Protein AF-0000000087427598 (afdb_homodimer)

Structure (mmCIF, N/CA/C/O backbone):
data_AF-0000000087427598-model_v1
#
loop_
_entity.id
_entity.type
_entity.pdbx_description
1 polymer "tRNA (guanosine(18)-2'-O)-methyltransferase"
#
loop_
_atom_site.group_PDB
_atom_site.id
_atom_site.type_symbol
_atom_site.label_atom_id
_atom_site.label_alt_id
_atom_site.label_comp_id
_atom_site.label_asym_id
_atom_site.label_entity_id
_atom_site.label_seq_id
_atom_site.pdbx_PDB_ins_code
_atom_site.Cartn_x
_atom_site.Cartn_y
_atom_site.Cartn_z
_atom_site.occupancy
_atom_site.B_iso_or_equiv
_atom_site.auth_seq_id
_atom_site.auth_comp_id
_atom_site.auth_asym_id
_atom_site.auth_atom_id
_atom_site.pdbx_PDB_model_num
ATOM 1 N N . MET A 1 1 ? -2.266 -26.719 -33.906 1 42.72 1 MET A N 1
ATOM 2 C CA . MET A 1 1 ? -0.984 -26.469 -33.25 1 42.72 1 MET A CA 1
ATOM 3 C C . MET A 1 1 ? -1.167 -25.609 -32 1 42.72 1 MET A C 1
ATOM 5 O O . MET A 1 1 ? -1.686 -24.5 -32.062 1 42.72 1 MET A O 1
ATOM 9 N N . THR A 1 2 ? -1.247 -26.219 -30.812 1 60.09 2 THR A N 1
ATOM 10 C CA . THR A 1 2 ? -1.642 -25.547 -29.578 1 60.09 2 THR A CA 1
ATOM 11 C C . THR A 1 2 ? -0.666 -24.422 -29.234 1 60.09 2 THR A C 1
ATOM 13 O O . THR A 1 2 ? 0.55 -24.594 -29.359 1 60.09 2 THR A O 1
ATOM 16 N N . ASP A 1 3 ? -1.09 -23.203 -29.219 1 76.44 3 ASP A N 1
ATOM 17 C CA . ASP A 1 3 ? -0.251 -22.062 -28.906 1 76.44 3 ASP A CA 1
ATOM 18 C C . ASP A 1 3 ? 0.675 -22.344 -27.734 1 76.44 3 ASP A C 1
ATOM 20 O O . ASP A 1 3 ? 0.253 -22.938 -26.734 1 76.44 3 ASP A O 1
ATOM 24 N N . PRO A 1 4 ? 1.97 -22.25 -27.984 1 88.69 4 PRO A N 1
ATOM 25 C CA . PRO A 1 4 ? 2.918 -22.5 -26.891 1 88.69 4 PRO A CA 1
ATOM 26 C C . PRO A 1 4 ? 2.596 -21.688 -25.641 1 88.69 4 PRO A C 1
ATOM 28 O O . PRO A 1 4 ? 1.925 -20.656 -25.719 1 88.69 4 PRO A O 1
ATOM 31 N N . LEU A 1 5 ? 2.986 -22.297 -24.547 1 93.12 5 LEU A N 1
ATOM 32 C CA . LEU A 1 5 ? 2.814 -21.578 -23.281 1 93.12 5 LEU A CA 1
ATOM 33 C C . LEU A 1 5 ? 3.633 -20.281 -23.281 1 93.12 5 LEU A C 1
ATOM 35 O O . LEU A 1 5 ? 4.711 -20.234 -23.875 1 93.12 5 LEU A O 1
ATOM 39 N N . ASN A 1 6 ? 3.023 -19.297 -22.641 1 94.12 6 ASN A N 1
ATOM 40 C CA . ASN A 1 6 ? 3.783 -18.094 -22.328 1 94.12 6 ASN A CA 1
ATOM 41 C C . ASN A 1 6 ? 5.051 -18.422 -21.531 1 94.12 6 ASN A C 1
ATOM 43 O O . ASN A 1 6 ? 5 -19.141 -20.547 1 94.12 6 ASN A O 1
ATOM 47 N N . PRO A 1 7 ? 6.215 -18.078 -22.078 1 95.81 7 PRO A N 1
ATOM 48 C CA . PRO A 1 7 ? 7.449 -18.406 -21.375 1 95.81 7 PRO A CA 1
ATOM 49 C C . PRO A 1 7 ? 7.449 -17.891 -19.938 1 95.81 7 PRO A C 1
ATOM 51 O O . PRO A 1 7 ? 8.227 -18.359 -19.109 1 95.81 7 PRO A O 1
ATOM 54 N N . ARG A 1 8 ? 6.594 -16.984 -19.625 1 97.44 8 ARG A N 1
ATOM 55 C CA . ARG A 1 8 ? 6.52 -16.391 -18.297 1 97.44 8 ARG A CA 1
ATOM 56 C C . ARG A 1 8 ? 5.605 -17.203 -17.391 1 97.44 8 ARG A C 1
ATOM 58 O O . ARG A 1 8 ? 5.594 -17 -16.172 1 97.44 8 ARG A O 1
ATOM 65 N N . PHE A 1 9 ? 4.777 -18.047 -17.969 1 97.75 9 PHE A N 1
ATOM 66 C CA . PHE A 1 9 ? 3.92 -18.906 -17.172 1 97.75 9 PHE A CA 1
ATOM 67 C C . PHE A 1 9 ? 4.754 -19.859 -16.328 1 97.75 9 PHE A C 1
ATOM 69 O O . PHE A 1 9 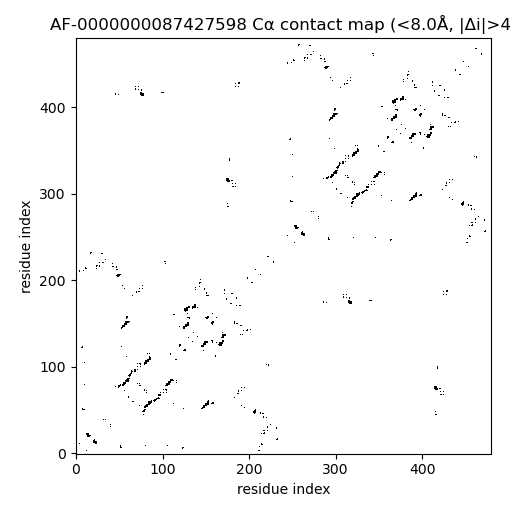? 5.699 -20.484 -16.812 1 97.75 9 PHE A O 1
ATOM 76 N N . PRO A 1 10 ? 4.445 -20.016 -15.031 1 96.12 10 PRO A N 1
ATOM 77 C CA . PRO A 1 10 ? 5.391 -20.641 -14.094 1 96.12 10 PRO A CA 1
ATOM 78 C C . PRO A 1 10 ? 5.34 -22.156 -14.125 1 96.12 10 PRO A C 1
ATOM 80 O O . PRO A 1 10 ? 6.113 -22.828 -13.43 1 96.12 10 PRO A O 1
ATOM 83 N N . HIS A 1 11 ? 4.457 -22.75 -14.938 1 96.94 11 HIS A N 1
ATOM 84 C CA . HIS A 1 11 ? 4.297 -24.188 -14.875 1 96.94 11 HIS A CA 1
ATOM 85 C C . HIS A 1 11 ? 4.512 -24.828 -16.25 1 96.94 11 HIS A C 1
ATOM 87 O O . HIS A 1 11 ? 4.309 -24.188 -17.281 1 96.94 11 HIS A O 1
ATOM 93 N N . ASP A 1 12 ? 4.863 -26.062 -16.156 1 95.31 12 ASP A N 1
ATOM 94 C CA . ASP A 1 12 ? 5.02 -26.859 -17.359 1 95.31 12 ASP A CA 1
ATOM 95 C C . ASP A 1 12 ? 3.67 -27.391 -17.844 1 95.31 12 ASP A C 1
ATOM 97 O O . ASP A 1 12 ? 2.666 -27.281 -17.141 1 95.31 12 ASP A O 1
ATOM 101 N N . GLU A 1 13 ? 3.721 -27.953 -19 1 94.88 13 GLU A N 1
ATOM 102 C CA . GLU A 1 13 ? 2.506 -28.453 -19.625 1 94.88 13 GLU A CA 1
ATOM 103 C C . GLU A 1 13 ? 1.976 -29.688 -18.906 1 94.88 13 GLU A C 1
ATOM 105 O O . GLU A 1 13 ? 0.779 -29.984 -18.953 1 94.88 13 GLU A O 1
ATOM 110 N N . THR A 1 14 ? 2.965 -30.406 -18.281 1 96.44 14 THR A N 1
ATOM 111 C CA . THR A 1 14 ? 2.578 -31.609 -17.547 1 96.44 14 THR A CA 1
ATOM 112 C C . THR A 1 14 ? 2.92 -31.469 -16.078 1 96.44 14 THR A C 1
ATOM 114 O O . THR A 1 14 ? 3.756 -30.641 -15.695 1 96.44 14 THR A O 1
ATOM 117 N N . ILE A 1 15 ? 2.207 -32.188 -15.289 1 97.19 15 ILE A N 1
ATOM 118 C CA . ILE A 1 15 ? 2.406 -32.219 -13.844 1 97.19 15 ILE A CA 1
ATOM 119 C C . ILE A 1 15 ? 2.926 -33.594 -13.414 1 97.19 15 ILE A C 1
ATOM 121 O O . ILE A 1 15 ? 2.283 -34.625 -13.672 1 97.19 15 ILE A O 1
ATOM 125 N N . THR A 1 16 ? 4.059 -33.562 -12.828 1 96.44 16 THR A N 1
ATOM 126 C CA . THR A 1 16 ? 4.688 -34.844 -12.422 1 96.44 16 THR A CA 1
ATOM 127 C C . THR A 1 16 ? 4.223 -35.25 -11.031 1 96.44 16 THR A C 1
ATOM 129 O O . THR A 1 16 ? 4.367 -34.469 -10.07 1 96.44 16 THR A O 1
ATOM 132 N N . ILE A 1 17 ? 3.68 -36.406 -10.922 1 96 17 ILE A N 1
ATOM 133 C CA . ILE A 1 17 ? 3.285 -37.031 -9.664 1 96 17 ILE A CA 1
ATOM 134 C C . ILE A 1 17 ? 3.934 -38.406 -9.547 1 96 17 ILE A C 1
ATOM 136 O O . ILE A 1 17 ? 3.51 -39.344 -10.211 1 96 17 ILE A O 1
ATOM 140 N N . GLY A 1 18 ? 4.91 -38.5 -8.656 1 90.25 18 GLY A N 1
ATOM 141 C CA . GLY A 1 18 ? 5.672 -39.719 -8.656 1 90.25 18 GLY A CA 1
ATOM 142 C C . GLY A 1 18 ? 6.309 -40.062 -9.992 1 90.25 18 GLY A C 1
ATOM 143 O O . GLY A 1 18 ? 7.062 -39.25 -10.539 1 90.25 18 GLY A O 1
ATOM 144 N N . GLU A 1 19 ? 5.938 -41.188 -10.531 1 91.38 19 GLU A N 1
ATOM 145 C CA . GLU A 1 19 ? 6.508 -41.625 -11.805 1 91.38 19 GLU A CA 1
ATOM 146 C C . GLU A 1 19 ? 5.582 -41.281 -12.969 1 91.38 19 GLU A C 1
ATOM 148 O O . GLU A 1 19 ? 5.879 -41.594 -14.117 1 91.38 19 GLU A O 1
ATOM 153 N N . HIS A 1 20 ? 4.547 -40.594 -12.672 1 94.94 20 HIS A N 1
ATOM 154 C CA . HIS A 1 20 ? 3.539 -40.312 -13.688 1 94.94 20 HIS A CA 1
ATOM 155 C C . HIS A 1 20 ? 3.609 -38.875 -14.141 1 94.94 20 HIS A C 1
ATOM 157 O O . HIS A 1 20 ? 3.855 -37.969 -13.336 1 94.94 20 HIS A O 1
ATOM 163 N N . GLU A 1 21 ? 3.422 -38.625 -15.344 1 96.56 21 GLU A N 1
ATOM 164 C CA . GLU A 1 21 ? 3.217 -37.312 -15.938 1 96.56 21 GLU A CA 1
ATOM 165 C C . GLU A 1 21 ? 1.769 -37.125 -16.375 1 96.56 21 GLU A C 1
ATOM 167 O O . GLU A 1 21 ? 1.28 -37.844 -17.25 1 96.56 21 GLU A O 1
ATOM 172 N N . LEU A 1 22 ? 1.185 -36.219 -15.773 1 97.56 22 LEU A N 1
ATOM 173 C CA . LEU A 1 22 ? -0.241 -36.031 -16.031 1 97.56 22 LEU A CA 1
ATOM 174 C C . LEU A 1 22 ? -0.5 -34.719 -16.734 1 97.56 22 LEU A C 1
ATOM 176 O O . LEU A 1 22 ? 0.213 -33.719 -16.516 1 97.56 22 LEU A O 1
ATOM 180 N N . SER A 1 23 ? -1.507 -34.75 -17.594 1 97.31 23 SER A N 1
ATOM 181 C CA . SER A 1 23 ? -2.004 -33.5 -18.156 1 97.31 23 SER A CA 1
ATOM 182 C C . SER A 1 23 ? -2.865 -32.75 -17.141 1 97.31 23 SER A C 1
ATOM 184 O O . SER A 1 23 ? -3.295 -33.312 -16.141 1 97.31 23 SER A O 1
ATOM 186 N N . ALA A 1 24 ? -3.098 -31.469 -17.375 1 97.88 24 ALA A N 1
ATOM 187 C CA . ALA A 1 24 ? -3.986 -30.672 -16.531 1 97.88 24 ALA A CA 1
ATOM 188 C C . ALA A 1 24 ? -5.367 -31.312 -16.422 1 97.88 24 ALA A C 1
ATOM 190 O O . ALA A 1 24 ? -5.949 -31.391 -15.344 1 97.88 24 ALA A O 1
ATOM 191 N N . ASP A 1 25 ? -5.875 -31.812 -17.562 1 98 25 ASP A N 1
ATOM 192 C CA . ASP A 1 25 ? -7.199 -32.406 -17.609 1 98 25 ASP A CA 1
ATOM 193 C C . ASP A 1 25 ? -7.266 -33.656 -16.703 1 98 25 ASP A C 1
ATOM 195 O O . ASP A 1 25 ? -8.258 -33.844 -15.992 1 98 25 ASP A O 1
ATOM 199 N N . GLU A 1 26 ? -6.266 -34.406 -16.766 1 97.75 26 GLU A N 1
ATOM 200 C CA . GLU A 1 26 ? -6.227 -35.594 -15.945 1 97.75 26 GLU A CA 1
ATOM 201 C C . GLU A 1 26 ? -6.242 -35.25 -14.461 1 97.75 26 GLU A C 1
ATOM 203 O O . GLU A 1 26 ? -6.992 -35.844 -13.688 1 97.75 26 GLU A O 1
ATOM 208 N N . VAL A 1 27 ? -5.41 -34.312 -14.078 1 98.19 27 VAL A N 1
ATOM 209 C CA . VAL A 1 27 ? -5.336 -33.906 -12.68 1 98.19 27 VAL A CA 1
ATOM 210 C C . VAL A 1 27 ? -6.695 -33.375 -12.234 1 98.19 27 VAL A C 1
ATOM 212 O O . VAL A 1 27 ? -7.203 -33.75 -11.18 1 98.19 27 VAL A O 1
ATOM 215 N N . ILE A 1 28 ? -7.289 -32.5 -13.016 1 98.25 28 ILE A N 1
ATOM 216 C CA . ILE A 1 28 ? -8.562 -31.875 -12.695 1 98.25 28 ILE A CA 1
ATOM 217 C C . ILE A 1 28 ? -9.641 -32.938 -12.539 1 98.25 28 ILE A C 1
ATOM 219 O O . ILE A 1 28 ? -10.414 -32.938 -11.578 1 98.25 28 ILE A O 1
ATOM 223 N N . GLU A 1 29 ? -9.672 -33.844 -13.469 1 97.69 29 GLU A N 1
ATOM 224 C CA . GLU A 1 29 ? -10.672 -34.906 -13.438 1 97.69 29 GLU A CA 1
ATOM 225 C C . GLU A 1 29 ? -10.523 -35.781 -12.18 1 97.69 29 GLU A C 1
ATOM 227 O O . GLU A 1 29 ? -11.523 -36.125 -11.547 1 97.69 29 GLU A O 1
ATOM 232 N N . LEU A 1 30 ? -9.367 -36.125 -11.797 1 97 30 LEU A N 1
ATOM 233 C CA . LEU A 1 30 ? -9.102 -37 -10.672 1 97 30 LEU A CA 1
ATOM 234 C C . LEU A 1 30 ? -9.398 -36.281 -9.352 1 97 30 LEU A C 1
ATOM 236 O O . LEU A 1 30 ? -9.82 -36.938 -8.383 1 97 30 LEU A O 1
ATOM 240 N N . LEU A 1 31 ? -9.234 -34.969 -9.32 1 97.62 31 LEU A N 1
ATOM 241 C CA . LEU A 1 31 ? -9.336 -34.25 -8.055 1 97.62 31 LEU A CA 1
ATOM 242 C C . LEU A 1 31 ? -10.711 -33.625 -7.902 1 97.62 31 LEU A C 1
ATOM 244 O O . LEU A 1 31 ? -11.133 -33.281 -6.789 1 97.62 31 LEU A O 1
ATOM 248 N N . ALA A 1 32 ? -11.445 -33.438 -8.992 1 97.5 32 ALA A N 1
ATOM 249 C CA . ALA A 1 32 ? -12.727 -32.719 -9 1 97.5 32 ALA A CA 1
ATOM 250 C C . ALA A 1 32 ? -13.688 -33.344 -7.973 1 97.5 32 ALA A C 1
ATOM 252 O O . ALA A 1 32 ? -14.367 -32.594 -7.25 1 97.5 32 ALA A O 1
ATOM 253 N N . PRO A 1 33 ? -13.734 -34.688 -7.77 1 96.31 33 PRO A N 1
ATOM 254 C CA . PRO A 1 33 ? -14.68 -35.281 -6.824 1 96.31 33 PRO A CA 1
ATOM 255 C C . PRO A 1 33 ? -14.391 -34.906 -5.375 1 96.31 33 PRO A C 1
ATOM 257 O O . PRO A 1 33 ? -15.242 -35.062 -4.504 1 96.31 33 PRO A O 1
ATOM 260 N N . ARG A 1 34 ? -13.188 -34.406 -5.102 1 96.62 34 ARG A N 1
ATOM 261 C CA . ARG A 1 34 ? -12.789 -34.062 -3.736 1 96.62 34 ARG A CA 1
ATOM 262 C C . ARG A 1 34 ? -13.141 -32.594 -3.41 1 96.62 34 ARG A C 1
ATOM 264 O O . ARG A 1 34 ? -12.969 -32.156 -2.273 1 96.62 34 ARG A O 1
ATOM 271 N N . LEU A 1 35 ? -13.625 -31.828 -4.355 1 97.25 35 LEU A N 1
ATOM 272 C CA . LEU A 1 35 ? -13.945 -30.422 -4.164 1 97.25 35 LEU A CA 1
ATOM 273 C C . LEU A 1 35 ? -15.438 -30.172 -4.352 1 97.25 35 LEU A C 1
ATOM 275 O O . LEU A 1 35 ? -16.078 -30.797 -5.203 1 97.25 35 LEU A O 1
ATOM 279 N N . THR A 1 36 ? -15.961 -29.266 -3.588 1 97.38 36 THR A N 1
ATOM 280 C CA . THR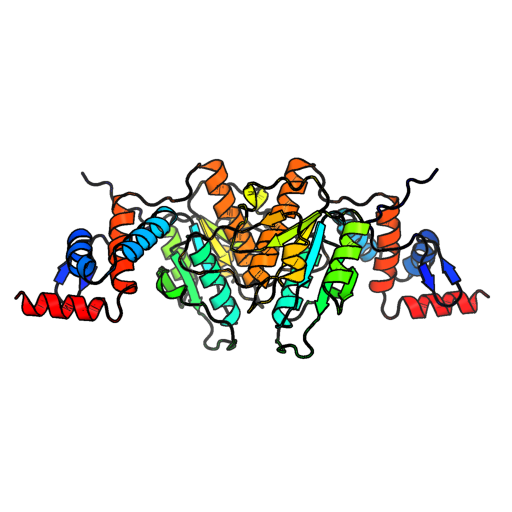 A 1 36 ? -17.344 -28.859 -3.801 1 97.38 36 THR A CA 1
ATOM 281 C C . THR A 1 36 ? -17.453 -28 -5.059 1 97.38 36 THR A C 1
ATOM 283 O O . THR A 1 36 ? -16.469 -27.422 -5.52 1 97.38 36 THR A O 1
ATOM 286 N N . GLU A 1 37 ? -18.609 -27.922 -5.59 1 97.56 37 GLU A N 1
ATOM 287 C CA . GLU A 1 37 ? -18.844 -27.062 -6.746 1 97.56 37 GLU A CA 1
ATOM 288 C C . GLU A 1 37 ? -18.516 -25.609 -6.441 1 97.56 37 GLU A C 1
ATOM 290 O O . GLU A 1 37 ? -17.969 -24.906 -7.285 1 97.56 37 GLU A O 1
ATOM 295 N N . ARG A 1 38 ? -18.891 -25.203 -5.246 1 97.44 38 ARG A N 1
ATOM 296 C CA . ARG A 1 38 ? -18.641 -23.828 -4.836 1 97.44 38 ARG A CA 1
ATOM 297 C C . ARG A 1 38 ? -17.141 -23.531 -4.828 1 97.44 38 ARG A C 1
ATOM 299 O O . ARG A 1 38 ? -16.719 -22.484 -5.297 1 97.44 38 ARG A O 1
ATOM 306 N N . ARG A 1 39 ? -16.359 -24.438 -4.352 1 97.31 39 ARG A N 1
ATOM 307 C CA . ARG A 1 39 ? -14.906 -24.266 -4.305 1 97.31 39 ARG A CA 1
ATOM 308 C C . ARG A 1 39 ? -14.312 -24.219 -5.711 1 97.31 39 ARG A C 1
ATOM 310 O O . ARG A 1 39 ? -13.438 -23.406 -5.996 1 97.31 39 ARG A O 1
ATOM 317 N N . MET A 1 40 ? -14.742 -25.078 -6.555 1 98.25 40 MET A N 1
ATOM 318 C CA . MET A 1 40 ? -14.242 -25.109 -7.926 1 98.25 40 MET A CA 1
ATOM 319 C C . MET A 1 40 ? -14.578 -23.812 -8.656 1 98.25 40 MET A C 1
ATOM 321 O O . MET A 1 40 ? -13.734 -23.266 -9.367 1 98.25 40 MET A O 1
ATOM 325 N N . GLN A 1 41 ? -15.766 -23.344 -8.398 1 98.12 41 GLN A N 1
ATOM 326 C CA . GLN A 1 41 ? -16.188 -22.078 -9.008 1 98.12 41 GLN A CA 1
ATOM 327 C C . GLN A 1 41 ? -15.32 -20.922 -8.508 1 98.12 41 GLN A C 1
ATOM 329 O O . GLN A 1 41 ? -14.93 -20.047 -9.289 1 98.12 41 GLN A O 1
ATOM 334 N N . ARG A 1 42 ? -15.07 -20.922 -7.223 1 98 42 ARG A N 1
ATOM 335 C CA . ARG A 1 42 ? -14.227 -19.875 -6.645 1 98 42 ARG A CA 1
ATOM 336 C C . ARG A 1 42 ? -12.828 -19.906 -7.234 1 98 42 ARG A C 1
ATOM 338 O O . ARG A 1 42 ? -12.242 -18.859 -7.535 1 98 42 ARG A O 1
ATOM 345 N N . ILE A 1 43 ? -12.312 -21.109 -7.441 1 98.5 43 ILE A N 1
ATOM 346 C CA . ILE A 1 43 ? -10.992 -21.266 -8.039 1 98.5 43 ILE A CA 1
ATOM 347 C C . ILE A 1 43 ? -10.984 -20.703 -9.453 1 98.5 43 ILE A C 1
ATOM 349 O O . ILE A 1 43 ? -10.062 -19.984 -9.836 1 98.5 43 ILE A O 1
ATOM 353 N N . ASP A 1 44 ? -12.031 -20.984 -10.172 1 98.56 44 ASP A N 1
ATOM 354 C CA . ASP A 1 44 ? -12.133 -20.484 -11.547 1 98.56 44 ASP A CA 1
ATOM 355 C C . ASP A 1 44 ? -12.195 -18.969 -11.57 1 98.56 44 ASP A C 1
ATOM 357 O O . ASP A 1 44 ? -11.57 -18.328 -12.422 1 98.56 44 ASP A O 1
ATOM 361 N N . GLU A 1 45 ? -12.898 -18.391 -10.633 1 98.12 45 GLU A N 1
ATOM 362 C CA . GLU A 1 45 ? -13.008 -16.938 -10.531 1 98.12 45 GLU A CA 1
ATOM 363 C C . GLU A 1 45 ? -11.648 -16.297 -10.258 1 98.12 45 GLU A C 1
ATOM 365 O O . GLU A 1 45 ? -11.312 -15.266 -10.852 1 98.12 45 GLU A O 1
ATOM 370 N N . VAL A 1 46 ? -10.906 -16.906 -9.43 1 98.44 46 VAL A N 1
ATOM 371 C CA . VAL A 1 46 ? -9.594 -16.391 -9.047 1 98.44 46 VAL A CA 1
ATOM 372 C C . VAL A 1 46 ? -8.633 -16.5 -10.219 1 98.44 46 VAL A C 1
ATOM 374 O O . VAL A 1 46 ? -7.93 -15.547 -10.555 1 98.44 46 VAL A O 1
ATOM 377 N N . ILE A 1 47 ? -8.664 -17.625 -10.867 1 98.56 47 ILE A N 1
ATOM 378 C CA . ILE A 1 47 ? -7.754 -17.906 -11.969 1 98.56 47 ILE A CA 1
ATOM 379 C C . ILE A 1 47 ? -8.016 -16.938 -13.125 1 98.56 47 ILE A C 1
ATOM 381 O O . ILE A 1 47 ? -7.082 -16.5 -13.797 1 98.56 47 ILE A O 1
ATOM 385 N N . ALA A 1 48 ? -9.266 -16.609 -13.281 1 98 48 ALA A N 1
ATOM 386 C CA . ALA A 1 48 ? -9.672 -15.719 -14.375 1 98 48 ALA A CA 1
ATOM 387 C C . ALA A 1 48 ? -9.039 -14.344 -14.219 1 98 48 ALA A C 1
ATOM 389 O O . ALA A 1 48 ? -9.008 -13.555 -15.172 1 98 48 ALA A O 1
ATOM 390 N N . LYS A 1 49 ? -8.477 -14.008 -13.055 1 97.88 49 LYS A N 1
ATOM 391 C CA . LYS A 1 49 ? -7.934 -12.672 -12.789 1 97.88 49 LYS A CA 1
ATOM 392 C C . LYS A 1 49 ? -6.414 -12.719 -12.633 1 97.88 49 LYS A C 1
ATOM 394 O O . LYS A 1 49 ? -5.789 -11.711 -12.305 1 97.88 49 LYS A O 1
ATOM 399 N N . ARG A 1 50 ? -5.832 -13.852 -12.906 1 98.56 50 ARG A N 1
ATOM 400 C CA . ARG A 1 50 ? -4.398 -14.023 -12.672 1 98.56 50 ARG A CA 1
ATOM 401 C C . ARG A 1 50 ? -3.588 -13.508 -13.852 1 98.56 50 ARG A C 1
ATOM 403 O O . ARG A 1 50 ? -4.059 -13.523 -14.992 1 98.56 50 ARG A O 1
ATOM 410 N N . THR A 1 51 ? -2.418 -13.047 -13.555 1 98.38 51 THR A N 1
ATOM 411 C CA . THR A 1 51 ? -1.488 -12.625 -14.602 1 98.38 51 THR A CA 1
ATOM 412 C C . THR A 1 51 ? -0.073 -13.102 -14.289 1 98.38 51 THR A C 1
ATOM 414 O O . THR A 1 51 ? 0.319 -13.172 -13.117 1 98.38 51 THR A O 1
ATOM 417 N N . CYS A 1 52 ? 0.679 -13.445 -15.32 1 98.44 52 CYS A N 1
ATOM 418 C CA . CYS A 1 52 ? 2.113 -13.688 -15.211 1 98.44 52 CYS A CA 1
ATOM 419 C C . CYS A 1 52 ? 2.9 -12.688 -16.047 1 98.44 52 CYS A C 1
ATOM 421 O O . CYS A 1 52 ? 4.086 -12.891 -16.312 1 98.44 52 CYS A O 1
ATOM 423 N N . GLU A 1 53 ? 2.203 -11.594 -16.469 1 98.19 53 GLU A N 1
ATOM 424 C CA . GLU A 1 53 ? 2.854 -10.523 -17.219 1 98.19 53 GLU A CA 1
ATOM 425 C C . GLU A 1 53 ? 3.549 -9.539 -16.281 1 98.19 53 GLU A C 1
ATOM 427 O O . GLU A 1 53 ? 4.359 -8.719 -16.719 1 98.19 53 GLU A O 1
ATOM 432 N N . ILE A 1 54 ? 3.17 -9.594 -15.062 1 98.56 54 ILE A N 1
ATOM 433 C CA . ILE A 1 54 ? 3.824 -8.867 -13.977 1 98.56 54 ILE A CA 1
ATOM 434 C C . ILE A 1 54 ? 4.426 -9.859 -12.984 1 98.56 54 ILE A C 1
ATOM 436 O O . ILE A 1 54 ? 3.77 -10.82 -12.586 1 98.56 54 ILE A O 1
ATOM 440 N N . ALA A 1 55 ? 5.668 -9.68 -12.648 1 98.81 55 ALA A N 1
ATOM 441 C CA . ALA A 1 55 ? 6.297 -10.445 -11.57 1 98.81 55 ALA A CA 1
ATOM 442 C C . ALA A 1 55 ? 6.758 -9.531 -10.445 1 98.81 55 ALA A C 1
ATOM 444 O O . ALA A 1 55 ? 7.105 -8.375 -10.68 1 98.81 55 ALA A O 1
ATOM 445 N N . CYS A 1 56 ? 6.695 -10.023 -9.258 1 98.75 56 CYS A N 1
ATOM 446 C CA . CYS A 1 56 ? 7.23 -9.32 -8.102 1 98.75 56 CYS A CA 1
ATOM 447 C C . CYS A 1 56 ? 8.562 -9.922 -7.664 1 98.75 56 CYS A C 1
ATOM 449 O O . CYS A 1 56 ? 8.664 -11.141 -7.469 1 98.75 56 CYS A O 1
ATOM 451 N N . VAL A 1 57 ? 9.578 -9.094 -7.527 1 98.62 57 VAL A N 1
ATOM 452 C CA . VAL A 1 57 ? 10.883 -9.531 -7.047 1 98.62 57 VAL A CA 1
ATOM 453 C C . VAL A 1 57 ? 11.234 -8.797 -5.758 1 98.62 57 VAL A C 1
ATOM 455 O O . VAL A 1 57 ? 11.227 -7.562 -5.715 1 98.62 57 VAL A O 1
ATOM 458 N N . PHE A 1 58 ? 11.445 -9.508 -4.766 1 96.5 58 PHE A N 1
ATOM 459 C CA . PHE A 1 58 ? 11.922 -8.922 -3.516 1 96.5 58 PHE A CA 1
ATOM 460 C C . PHE A 1 58 ? 13.406 -9.195 -3.324 1 96.5 58 PHE A C 1
ATOM 462 O O . PHE A 1 58 ? 13.812 -10.328 -3.057 1 96.5 58 PHE A O 1
ATOM 469 N N . ASP A 1 59 ? 14.219 -8.156 -3.398 1 96.06 59 ASP A N 1
ATOM 470 C CA . ASP A 1 59 ? 15.68 -8.25 -3.375 1 96.06 59 ASP A CA 1
ATOM 471 C C . ASP A 1 59 ? 16.219 -8.07 -1.957 1 96.06 59 ASP A C 1
ATOM 473 O O . ASP A 1 59 ? 16.391 -6.945 -1.489 1 96.06 59 ASP A O 1
ATOM 477 N N . GLY A 1 60 ? 16.453 -9.203 -1.289 1 91.62 60 GLY A N 1
ATOM 478 C CA . GLY A 1 60 ? 17.109 -9.219 0.013 1 91.62 60 GLY A CA 1
ATOM 479 C C . GLY A 1 60 ? 16.172 -8.828 1.146 1 91.62 60 GLY A C 1
ATOM 480 O O . GLY A 1 60 ? 16.5 -7.953 1.952 1 91.62 60 GLY A O 1
ATOM 481 N N . PRO A 1 61 ? 15.023 -9.453 1.189 1 88.38 61 PRO A N 1
ATOM 482 C CA . PRO A 1 61 ? 14.148 -9.109 2.316 1 88.38 61 PRO A CA 1
ATOM 483 C C . PRO A 1 61 ? 14.781 -9.43 3.668 1 88.38 61 PRO A C 1
ATOM 485 O O . PRO A 1 61 ? 15.484 -10.438 3.805 1 88.38 61 PRO A O 1
ATOM 488 N N . TYR A 1 62 ? 14.578 -8.586 4.617 1 84.88 62 TYR A N 1
ATOM 489 C CA . TYR A 1 62 ? 15.148 -8.711 5.953 1 84.88 62 TYR A CA 1
ATOM 490 C C . TYR A 1 62 ? 14.07 -9.031 6.977 1 84.88 62 TYR A C 1
ATOM 492 O O . TYR A 1 62 ? 14.336 -9.695 7.98 1 84.88 62 TYR A O 1
ATOM 500 N N . ASP A 1 63 ? 12.867 -8.641 6.742 1 87.69 63 ASP A N 1
ATOM 501 C CA . ASP A 1 63 ? 11.75 -8.742 7.672 1 87.69 63 ASP A CA 1
ATOM 502 C C . ASP A 1 63 ? 10.672 -9.688 7.129 1 87.69 63 ASP A C 1
ATOM 504 O O . ASP A 1 63 ? 10.047 -9.391 6.109 1 87.69 63 ASP A O 1
ATOM 508 N N . MET A 1 64 ? 10.391 -10.773 7.871 1 88.44 64 MET A N 1
ATOM 509 C CA . MET A 1 64 ? 9.43 -11.773 7.414 1 88.44 64 MET A CA 1
ATOM 510 C C . MET A 1 64 ? 8.016 -11.203 7.402 1 88.44 64 MET A C 1
ATOM 512 O O . MET A 1 64 ? 7.156 -11.672 6.648 1 88.44 64 MET A O 1
ATOM 516 N N . GLY A 1 65 ? 7.789 -10.234 8.25 1 89.5 65 GLY A N 1
ATOM 517 C CA . GLY A 1 65 ? 6.5 -9.57 8.211 1 89.5 65 GLY A CA 1
ATOM 518 C C . GLY A 1 65 ? 6.246 -8.844 6.902 1 89.5 65 GLY A C 1
ATOM 519 O O . GLY A 1 65 ? 5.145 -8.922 6.348 1 89.5 65 GLY A O 1
ATOM 520 N N . ASN A 1 66 ? 7.293 -8.219 6.43 1 91.56 66 ASN A N 1
ATOM 521 C CA . ASN A 1 66 ? 7.191 -7.543 5.141 1 91.56 66 ASN A CA 1
ATOM 522 C C . ASN A 1 66 ? 7 -8.539 3.998 1 91.56 66 ASN A C 1
ATOM 524 O O . ASN A 1 66 ? 6.211 -8.297 3.084 1 91.56 66 ASN A O 1
ATOM 528 N N . VAL A 1 67 ? 7.707 -9.586 4.105 1 93.44 67 VAL A N 1
ATOM 529 C CA . VAL A 1 67 ? 7.559 -10.625 3.09 1 93.44 67 VAL A CA 1
ATOM 530 C C . VAL A 1 67 ? 6.117 -11.125 3.066 1 93.44 67 VAL A C 1
ATOM 532 O O . VAL A 1 67 ? 5.504 -11.219 2.002 1 93.44 67 VAL A O 1
ATOM 535 N N . SER A 1 68 ? 5.613 -11.398 4.207 1 94.25 68 SER A N 1
ATOM 536 C CA . SER A 1 68 ? 4.242 -11.883 4.332 1 94.25 68 SER A CA 1
ATOM 537 C C . SER A 1 68 ? 3.25 -10.891 3.723 1 94.25 68 SER A C 1
ATOM 539 O O . SER A 1 68 ? 2.355 -11.289 2.973 1 94.25 68 SER A O 1
ATOM 541 N N . ALA A 1 69 ? 3.453 -9.633 4.012 1 93.88 69 ALA A N 1
ATOM 542 C CA . ALA A 1 69 ? 2.562 -8.594 3.494 1 93.88 69 ALA A CA 1
ATOM 543 C C . ALA A 1 69 ? 2.648 -8.508 1.973 1 93.88 69 ALA A C 1
ATOM 545 O O . ALA A 1 69 ? 1.631 -8.359 1.293 1 93.88 69 ALA A O 1
ATOM 546 N N . VAL A 1 70 ? 3.807 -8.648 1.433 1 96.62 70 VAL A N 1
ATOM 547 C CA . VAL A 1 70 ? 4.008 -8.562 -0.009 1 96.62 70 VAL A CA 1
ATOM 548 C C . VAL A 1 70 ? 3.363 -9.758 -0.697 1 96.62 70 VAL A C 1
ATOM 550 O O . VAL A 1 70 ? 2.709 -9.617 -1.731 1 96.62 70 VAL A O 1
ATOM 553 N N . LEU A 1 71 ? 3.518 -10.914 -0.092 1 97.75 71 LEU A N 1
ATOM 554 C CA . LEU A 1 71 ? 2.889 -12.102 -0.651 1 97.75 71 LEU A CA 1
ATOM 555 C C . LEU A 1 71 ? 1.371 -11.969 -0.658 1 97.75 71 LEU A C 1
ATOM 557 O O . LEU A 1 71 ? 0.716 -12.32 -1.642 1 97.75 71 LEU A O 1
ATOM 561 N N . ARG A 1 72 ? 0.834 -11.43 0.38 1 97.56 72 ARG A N 1
ATOM 562 C CA . ARG A 1 72 ? -0.603 -11.18 0.444 1 97.56 72 ARG A CA 1
ATOM 563 C C . ARG A 1 72 ? -1.033 -10.18 -0.625 1 97.56 72 ARG A C 1
ATOM 565 O O . ARG A 1 72 ? -2.088 -10.344 -1.243 1 97.56 72 ARG A O 1
ATOM 572 N N . THR A 1 73 ? -0.207 -9.188 -0.799 1 97.88 73 THR A N 1
ATOM 573 C CA . THR A 1 73 ? -0.486 -8.188 -1.82 1 97.88 73 THR A CA 1
ATOM 574 C C . THR A 1 73 ? -0.488 -8.812 -3.211 1 97.88 73 THR A C 1
ATOM 576 O O . THR A 1 73 ? -1.41 -8.594 -3.998 1 97.88 73 THR A O 1
ATOM 579 N N . CYS A 1 74 ? 0.503 -9.594 -3.518 1 98.62 74 CYS A N 1
ATOM 580 C CA . CYS A 1 74 ? 0.594 -10.242 -4.82 1 98.62 74 CYS A CA 1
ATOM 581 C C . CYS A 1 74 ? -0.612 -11.141 -5.07 1 98.62 74 CYS A C 1
ATOM 583 O O . CYS A 1 74 ? -1.238 -11.07 -6.129 1 98.62 74 CYS A O 1
ATOM 585 N N . GLU A 1 75 ? -0.914 -11.961 -4.059 1 98.56 75 GLU A N 1
ATOM 586 C CA . GLU A 1 75 ? -2.062 -12.859 -4.18 1 98.56 75 GLU A CA 1
ATOM 587 C C . GLU A 1 75 ? -3.355 -12.07 -4.371 1 98.56 75 GLU A C 1
ATOM 589 O O . GLU A 1 75 ? -4.18 -12.422 -5.215 1 98.56 75 GLU A O 1
ATOM 594 N N . GLY A 1 76 ? -3.494 -11.016 -3.691 1 97.69 76 GLY A N 1
ATOM 595 C CA . GLY A 1 76 ? -4.691 -10.188 -3.754 1 97.69 76 GLY A CA 1
ATOM 596 C C . GLY A 1 76 ? -4.816 -9.422 -5.059 1 97.69 76 GLY A C 1
ATOM 597 O O . GLY A 1 76 ? -5.926 -9.086 -5.48 1 97.69 76 GLY A O 1
ATOM 598 N N . LEU A 1 77 ? -3.721 -9.195 -5.73 1 98 77 LEU A N 1
ATOM 599 C CA . LEU A 1 77 ? -3.732 -8.445 -6.98 1 98 77 LEU A CA 1
ATOM 600 C C . LEU A 1 77 ? -3.74 -9.383 -8.18 1 98 77 LEU A C 1
ATOM 602 O O . LEU A 1 77 ? -3.828 -8.93 -9.328 1 98 77 LEU A O 1
ATOM 606 N N . GLY A 1 78 ? -3.578 -10.656 -7.914 1 98.38 78 GLY A N 1
ATOM 607 C CA . GLY A 1 78 ? -3.602 -11.648 -8.977 1 98.38 78 GLY A CA 1
ATOM 608 C C . GLY A 1 78 ? -2.258 -11.82 -9.664 1 98.38 78 GLY A C 1
ATOM 609 O O . GLY A 1 78 ? -2.189 -12.297 -10.797 1 98.38 78 GLY A O 1
ATOM 610 N N . ILE A 1 79 ? -1.242 -11.367 -9.008 1 98.56 79 ILE A N 1
ATOM 611 C CA . ILE A 1 79 ? 0.107 -11.531 -9.539 1 98.56 79 ILE A CA 1
ATOM 612 C C . ILE A 1 79 ? 0.651 -12.906 -9.156 1 98.56 79 ILE A C 1
ATOM 614 O O . ILE A 1 79 ? 0.92 -13.172 -7.977 1 98.56 79 ILE A O 1
ATOM 618 N N . GLN A 1 80 ? 0.902 -13.688 -10.102 1 98.69 80 GLN A N 1
ATOM 619 C CA . GLN A 1 80 ? 1.122 -15.109 -9.836 1 98.69 80 GLN A CA 1
ATOM 620 C C . GLN A 1 80 ? 2.584 -15.383 -9.5 1 98.69 80 GLN A C 1
ATOM 622 O O . GLN A 1 80 ? 2.881 -16.047 -8.5 1 98.69 80 GLN A O 1
ATOM 627 N N . PRO A 1 81 ? 3.598 -14.922 -10.32 1 98.75 81 PRO A N 1
ATOM 628 C CA . PRO A 1 81 ? 4.992 -15.234 -9.992 1 98.75 81 PRO A CA 1
ATOM 629 C C . PRO A 1 81 ? 5.59 -14.258 -8.977 1 98.75 81 PRO A C 1
ATOM 631 O O . PRO A 1 81 ? 5.469 -13.039 -9.141 1 98.75 81 PRO A O 1
ATOM 634 N N . VAL A 1 82 ? 6.23 -14.773 -7.992 1 98.69 82 VAL A N 1
ATOM 635 C CA . VAL A 1 82 ? 6.969 -14.008 -7 1 98.69 82 VAL A CA 1
ATOM 636 C C . VAL A 1 82 ? 8.375 -14.578 -6.844 1 98.69 82 VAL A C 1
ATOM 638 O O . VAL A 1 82 ? 8.547 -15.797 -6.77 1 98.69 82 VAL A O 1
ATOM 641 N N . HIS A 1 83 ? 9.344 -13.703 -6.844 1 98.62 83 HIS A N 1
ATOM 642 C CA . HIS A 1 83 ? 10.734 -14.094 -6.68 1 98.62 83 HIS A CA 1
ATOM 643 C C . HIS A 1 83 ? 11.336 -13.492 -5.414 1 98.62 83 HIS A C 1
ATOM 645 O O . HIS A 1 83 ? 11.227 -12.281 -5.188 1 98.62 83 HIS A O 1
ATOM 651 N N . LEU A 1 84 ? 11.906 -14.289 -4.594 1 96.75 84 LEU A N 1
ATOM 652 C CA . LEU A 1 84 ? 12.586 -13.867 -3.379 1 96.75 84 LEU A CA 1
ATOM 653 C C . LEU A 1 84 ? 14.094 -14.109 -3.486 1 96.75 84 LEU A C 1
ATOM 655 O O . LEU A 1 84 ? 14.531 -15.25 -3.623 1 96.75 84 LEU A O 1
ATOM 659 N N . ILE A 1 85 ? 14.812 -13.039 -3.494 1 96.5 85 ILE A N 1
ATOM 660 C CA . ILE A 1 85 ? 16.266 -13.164 -3.457 1 96.5 85 ILE A CA 1
ATOM 661 C C . ILE A 1 85 ? 16.75 -13.148 -2.01 1 96.5 85 ILE A C 1
ATOM 663 O O . ILE A 1 85 ? 16.766 -12.102 -1.364 1 96.5 85 ILE A O 1
ATOM 667 N N . GLU A 1 86 ? 17.078 -14.234 -1.509 1 92.25 86 GLU A N 1
ATOM 668 C CA . GLU A 1 86 ? 17.422 -14.406 -0.103 1 92.25 86 GLU A CA 1
ATOM 669 C C . GLU A 1 86 ? 18.938 -14.508 0.078 1 92.25 86 GLU A C 1
ATOM 671 O O . GLU A 1 86 ? 19.484 -15.609 0.151 1 92.25 86 GLU A O 1
ATOM 676 N N . THR A 1 87 ? 19.547 -13.367 0.194 1 80.81 87 THR A N 1
ATOM 677 C CA . THR A 1 87 ? 21 -13.336 0.306 1 80.81 87 THR A CA 1
ATOM 678 C C . THR A 1 87 ? 21.438 -13.406 1.768 1 80.81 87 THR A C 1
ATOM 680 O O . THR A 1 87 ? 22.594 -13.688 2.064 1 80.81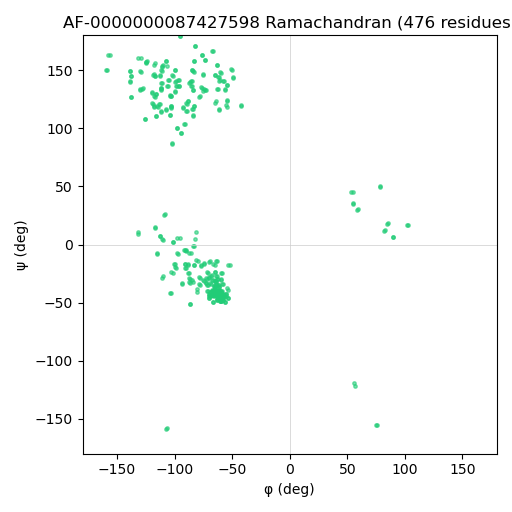 87 THR A O 1
ATOM 683 N N . GLN A 1 88 ? 20.516 -13.07 2.619 1 74.19 88 GLN A N 1
ATOM 684 C CA . GLN A 1 88 ? 20.859 -13.039 4.035 1 74.19 88 GLN A CA 1
ATOM 685 C C . GLN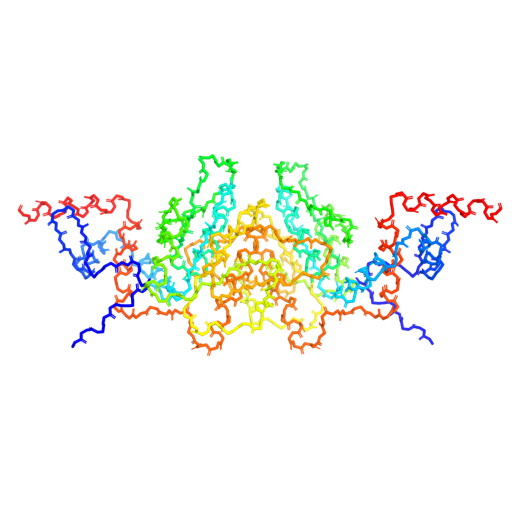 A 1 88 ? 20.391 -14.305 4.746 1 74.19 88 GLN A C 1
ATOM 687 O O . GLN A 1 88 ? 19.422 -14.93 4.324 1 74.19 88 GLN A O 1
ATOM 692 N N . GLU A 1 89 ? 21.062 -14.648 5.699 1 67.44 89 GLU A N 1
ATOM 693 C CA . GLU A 1 89 ? 20.75 -15.867 6.438 1 67.44 89 GLU A CA 1
ATOM 694 C C . GLU A 1 89 ? 19.688 -15.609 7.5 1 67.44 89 GLU A C 1
ATOM 696 O O . GLU A 1 89 ? 18.922 -16.516 7.855 1 67.44 89 GLU A O 1
ATOM 701 N N . LYS A 1 90 ? 19.75 -14.43 7.945 1 68.44 90 LYS A N 1
ATOM 702 C CA . LYS A 1 90 ? 18.875 -14.203 9.086 1 68.44 90 LYS A CA 1
ATOM 703 C C . LYS A 1 90 ? 17.734 -13.25 8.719 1 68.44 90 LYS A C 1
ATOM 705 O O . LYS A 1 90 ? 17.953 -12.266 8 1 68.44 90 LYS A O 1
ATOM 710 N N . PHE A 1 91 ? 16.531 -13.656 9.117 1 72.5 91 PHE A N 1
ATOM 711 C CA . PHE A 1 91 ? 15.344 -12.812 8.984 1 72.5 91 PHE A CA 1
ATOM 712 C C . PHE A 1 91 ? 14.828 -12.383 10.359 1 72.5 91 PHE A C 1
ATOM 714 O O . PHE A 1 91 ? 14.891 -13.148 11.32 1 72.5 91 PHE A O 1
ATOM 721 N N . LYS A 1 92 ? 14.539 -11.102 10.375 1 75.38 92 LYS A N 1
ATOM 722 C CA . LYS A 1 92 ? 13.758 -10.672 11.531 1 75.38 92 LYS A CA 1
ATOM 723 C C . LYS A 1 92 ? 12.383 -11.328 11.539 1 75.38 92 LYS A C 1
ATOM 725 O O . LYS A 1 92 ? 11.648 -11.266 10.547 1 75.38 92 LYS A O 1
ATOM 730 N N . GLU A 1 93 ? 12.078 -12.031 12.664 1 70.69 93 GLU A N 1
ATOM 731 C CA . GLU A 1 93 ? 10.781 -12.695 12.797 1 70.69 93 GLU A CA 1
ATOM 732 C C . GLU A 1 93 ? 9.664 -11.688 13.062 1 70.69 93 GLU A C 1
ATOM 734 O O . GLU A 1 93 ? 9.891 -10.664 13.711 1 70.69 93 GLU A O 1
ATOM 739 N N . ALA A 1 94 ? 8.641 -11.836 12.391 1 70.69 94 ALA A N 1
ATOM 740 C CA . ALA A 1 94 ? 7.527 -10.938 12.688 1 70.69 94 ALA A CA 1
ATOM 741 C C . ALA A 1 94 ? 6.223 -11.711 12.844 1 70.69 94 ALA A C 1
ATOM 743 O O . ALA A 1 94 ? 6.117 -12.859 12.406 1 70.69 94 ALA A O 1
ATOM 744 N N . ASN A 1 95 ? 5.301 -11 13.508 1 66.5 95 ASN A N 1
ATOM 745 C CA . ASN A 1 95 ? 4.008 -11.562 13.875 1 66.5 95 ASN A CA 1
ATOM 746 C C . ASN A 1 95 ? 3.018 -11.508 12.719 1 66.5 95 ASN A C 1
ATOM 748 O O . ASN A 1 95 ? 1.914 -12.055 12.812 1 66.5 95 ASN A O 1
ATOM 752 N N . ARG A 1 96 ? 3.469 -11.062 11.539 1 75.62 96 ARG A N 1
ATOM 753 C CA . ARG A 1 96 ? 2.494 -11.016 10.453 1 75.62 96 ARG A CA 1
ATOM 754 C C . ARG A 1 96 ? 2.396 -12.359 9.734 1 75.62 96 ARG A C 1
ATOM 756 O O . ARG A 1 96 ? 3.4 -13.055 9.578 1 75.62 96 ARG A O 1
ATOM 763 N N . VAL A 1 97 ? 1.09 -12.602 9.438 1 78.12 97 VAL A N 1
ATOM 764 C CA . VAL A 1 97 ? 0.847 -13.867 8.758 1 78.12 97 VAL A CA 1
ATOM 765 C C . VAL A 1 97 ? 0.382 -13.609 7.328 1 78.12 97 VAL A C 1
ATOM 767 O O . VAL A 1 97 ? -0.146 -12.539 7.023 1 78.12 97 VAL A O 1
ATOM 770 N N . THR A 1 98 ? 0.653 -14.477 6.422 1 88.06 98 THR A N 1
ATOM 771 C CA . THR A 1 98 ? 0.248 -14.383 5.023 1 88.06 98 THR A CA 1
ATOM 772 C C . THR A 1 98 ? -1.24 -14.68 4.867 1 88.06 98 THR A C 1
ATOM 774 O O . THR A 1 98 ? -1.828 -14.406 3.82 1 88.06 98 THR A O 1
ATOM 777 N N . GLN A 1 99 ? -1.791 -15.297 5.914 1 87.19 99 GLN A N 1
ATOM 778 C CA . GLN A 1 99 ? -3.174 -15.758 5.875 1 87.19 99 GLN A CA 1
ATOM 779 C C . GLN A 1 99 ? -3.391 -16.75 4.738 1 87.19 99 GLN A C 1
ATOM 781 O O . GLN A 1 99 ? -4.402 -16.688 4.039 1 87.19 99 GLN A O 1
ATOM 786 N N . GLY A 1 100 ? -2.305 -17.516 4.395 1 93.44 100 GLY A N 1
ATOM 787 C CA . GLY A 1 100 ? -2.398 -18.594 3.432 1 93.44 100 GLY A CA 1
ATOM 788 C C . GLY A 1 100 ? -2.139 -18.156 2.006 1 93.44 100 GLY A C 1
ATOM 789 O O . GLY A 1 100 ? -2.236 -18.953 1.073 1 93.44 100 GLY A O 1
ATOM 790 N N . ALA A 1 101 ? -1.728 -16.906 1.831 1 95.94 101 ALA A N 1
ATOM 791 C CA . ALA A 1 101 ? -1.534 -16.344 0.492 1 95.94 101 ALA A CA 1
ATOM 792 C C . ALA A 1 101 ? -0.451 -17.109 -0.264 1 95.94 101 ALA A C 1
ATOM 794 O O . ALA A 1 101 ? -0.563 -17.328 -1.473 1 95.94 101 ALA A O 1
ATOM 795 N N . GLU A 1 102 ? 0.53 -17.562 0.434 1 96.62 102 GLU A N 1
ATOM 796 C CA . GLU A 1 102 ? 1.688 -18.203 -0.193 1 96.62 102 GLU A CA 1
ATOM 797 C C . GLU A 1 102 ? 1.301 -19.5 -0.895 1 96.62 102 GLU A C 1
ATOM 799 O O . GLU A 1 102 ? 1.922 -19.875 -1.888 1 96.62 102 GLU A O 1
ATOM 804 N N . LYS A 1 103 ? 0.235 -20.078 -0.468 1 96.75 103 LYS A N 1
ATOM 805 C CA . LYS A 1 103 ? -0.258 -21.344 -1.011 1 96.75 103 LYS A CA 1
ATOM 806 C C . LYS A 1 103 ? -0.648 -21.188 -2.479 1 96.75 103 LYS A C 1
ATOM 808 O O . LYS A 1 103 ? -0.523 -22.141 -3.258 1 96.75 103 LYS A O 1
ATOM 813 N N . TRP A 1 104 ? -1.001 -20.031 -2.848 1 98.31 104 TRP A N 1
ATOM 814 C CA . TRP A 1 104 ? -1.652 -19.844 -4.141 1 98.31 104 TRP A CA 1
ATOM 815 C C . TRP A 1 104 ? -0.737 -19.109 -5.109 1 98.31 104 TRP A C 1
ATOM 817 O O . TRP A 1 104 ? -1.159 -18.734 -6.207 1 98.31 104 TRP A O 1
ATOM 827 N N . LEU A 1 105 ? 0.458 -18.859 -4.645 1 98.62 105 LEU A N 1
ATOM 828 C CA . LEU A 1 105 ? 1.434 -18.156 -5.469 1 98.62 105 LEU A CA 1
ATOM 829 C C . LEU A 1 105 ? 2.52 -19.109 -5.961 1 98.62 105 LEU A C 1
ATOM 831 O O . LEU A 1 105 ? 2.652 -20.219 -5.449 1 98.62 105 LEU A O 1
ATOM 835 N N . ASP A 1 106 ? 3.191 -18.781 -7.027 1 98.62 106 ASP A N 1
ATOM 836 C CA . ASP A 1 106 ? 4.418 -19.453 -7.453 1 98.62 106 ASP A CA 1
ATOM 837 C C . ASP A 1 106 ? 5.652 -18.672 -6.996 1 98.62 106 ASP A C 1
ATOM 839 O O . ASP A 1 106 ? 6.039 -17.688 -7.621 1 98.62 106 ASP A O 1
ATOM 843 N N . ILE A 1 107 ? 6.203 -19.156 -5.953 1 98.25 107 ILE A N 1
ATOM 844 C CA . ILE A 1 107 ? 7.309 -18.469 -5.297 1 98.25 107 ILE A CA 1
ATOM 845 C C . ILE A 1 107 ? 8.625 -19.156 -5.629 1 98.25 107 ILE A C 1
ATOM 847 O O . ILE A 1 107 ? 8.781 -20.359 -5.375 1 98.25 107 ILE A O 1
ATOM 851 N N . ARG A 1 108 ? 9.5 -18.438 -6.266 1 97.94 108 ARG A N 1
ATOM 852 C CA . ARG A 1 108 ? 10.852 -18.938 -6.52 1 97.94 108 ARG A CA 1
ATOM 853 C C . ARG A 1 108 ? 11.867 -18.234 -5.629 1 97.94 108 ARG A C 1
ATOM 855 O O . ARG A 1 108 ? 11.828 -17 -5.484 1 97.94 108 ARG A O 1
ATOM 862 N N . ARG A 1 109 ? 12.75 -18.969 -5.078 1 96.69 109 ARG A N 1
ATOM 863 C CA . ARG A 1 109 ? 13.773 -18.438 -4.172 1 96.69 109 ARG A CA 1
ATOM 864 C C . ARG A 1 109 ? 15.156 -18.516 -4.801 1 96.69 109 ARG A C 1
ATOM 866 O O . ARG A 1 109 ? 15.492 -19.5 -5.465 1 96.69 109 ARG A O 1
ATOM 873 N N . TRP A 1 110 ? 15.852 -17.469 -4.566 1 97 110 TRP A N 1
ATOM 874 C CA . TRP A 1 110 ? 17.172 -17.344 -5.16 1 97 110 TRP A CA 1
ATOM 875 C C . TRP A 1 110 ? 18.219 -16.984 -4.102 1 97 110 TRP A C 1
ATOM 877 O O . TRP A 1 110 ? 17.922 -16.234 -3.174 1 97 110 TRP A O 1
ATOM 887 N N . LYS A 1 111 ? 19.406 -17.469 -4.348 1 94.75 111 LYS A N 1
ATOM 888 C CA . LYS A 1 111 ? 20.531 -17.078 -3.498 1 94.75 111 LYS A CA 1
ATOM 889 C C . LYS A 1 111 ? 21.391 -16.016 -4.176 1 94.75 111 LYS A C 1
ATOM 891 O O . LYS A 1 111 ? 22.062 -15.219 -3.504 1 94.75 111 LYS A O 1
ATOM 896 N N . ASP A 1 112 ? 21.328 -16 -5.512 1 94.75 112 ASP A N 1
ATOM 897 C CA . ASP A 1 112 ? 22.125 -15.078 -6.312 1 94.75 112 ASP A CA 1
ATOM 898 C C . ASP A 1 112 ? 21.234 -14.133 -7.121 1 94.75 112 ASP A C 1
ATOM 900 O O . ASP A 1 112 ? 20.5 -14.578 -8.008 1 94.75 112 ASP A O 1
ATOM 904 N N . PRO A 1 113 ? 21.359 -12.828 -6.863 1 95.75 113 PRO A N 1
ATOM 905 C CA . PRO A 1 113 ? 20.547 -11.859 -7.605 1 95.75 113 PRO A CA 1
ATOM 906 C C . PRO A 1 113 ? 20.766 -11.945 -9.117 1 95.75 113 PRO A C 1
ATOM 908 O O . PRO A 1 113 ? 19.812 -11.773 -9.891 1 95.75 113 PRO A O 1
ATOM 911 N N . LYS A 1 114 ? 21.953 -12.25 -9.531 1 95.94 114 LYS A N 1
ATOM 912 C CA . LYS A 1 114 ? 22.266 -12.312 -10.961 1 95.94 114 LYS A CA 1
ATOM 913 C C . LYS A 1 114 ? 21.516 -13.453 -11.633 1 95.94 114 LYS A C 1
ATOM 915 O O . LYS A 1 114 ? 21.047 -13.312 -12.758 1 95.94 114 LYS A O 1
ATOM 920 N N . GLU A 1 115 ? 21.438 -14.516 -10.945 1 97.56 115 GLU A N 1
ATOM 921 C CA . GLU A 1 115 ? 20.719 -15.664 -11.492 1 97.56 115 GLU A CA 1
ATOM 922 C C . GLU A 1 115 ? 19.234 -15.375 -11.609 1 97.56 115 GLU A C 1
ATOM 924 O O . GLU A 1 115 ? 18.594 -15.781 -12.586 1 97.56 115 GLU A O 1
ATOM 929 N N . CYS A 1 116 ? 18.688 -14.703 -10.617 1 97.94 116 CYS A N 1
ATOM 930 C CA . CYS A 1 116 ? 17.281 -14.32 -10.641 1 97.94 116 CYS A CA 1
ATOM 931 C C . CYS A 1 116 ? 16.984 -13.422 -11.836 1 97.94 116 CYS A C 1
ATOM 933 O O . CYS A 1 116 ? 16.078 -13.719 -12.625 1 97.94 116 CYS A O 1
ATOM 935 N N . VAL A 1 117 ? 17.781 -12.43 -12.031 1 98.19 117 VAL A N 1
ATOM 936 C CA . VAL A 1 117 ? 17.594 -11.461 -13.109 1 98.19 117 VAL A CA 1
ATOM 937 C C . VAL A 1 117 ? 17.75 -12.156 -14.461 1 98.19 117 VAL A C 1
ATOM 939 O O . VAL A 1 117 ? 16.953 -11.922 -15.383 1 98.19 117 VAL A O 1
ATOM 942 N N . ALA A 1 118 ? 18.734 -13 -14.547 1 98.12 118 ALA A N 1
ATOM 943 C CA . ALA A 1 118 ? 18.969 -13.719 -15.797 1 98.12 118 ALA A CA 1
ATOM 944 C C . ALA A 1 118 ? 17.766 -14.586 -16.156 1 98.12 118 ALA A C 1
ATOM 946 O O . ALA A 1 118 ? 17.359 -14.641 -17.328 1 98.12 118 ALA A O 1
ATOM 947 N N . ASP A 1 119 ? 17.266 -15.242 -15.219 1 98.31 119 ASP A N 1
ATOM 948 C CA . ASP A 1 119 ? 16.094 -16.078 -15.453 1 98.31 119 ASP A CA 1
ATOM 949 C C . ASP A 1 119 ? 14.898 -15.25 -15.922 1 98.31 119 ASP A C 1
ATOM 951 O O . ASP A 1 119 ? 14.227 -15.617 -16.875 1 98.31 119 ASP A O 1
ATOM 955 N N . LEU A 1 120 ? 14.641 -14.156 -15.289 1 98.56 120 LEU A N 1
ATOM 956 C CA . LEU A 1 120 ? 13.531 -13.273 -15.625 1 98.56 120 LEU A CA 1
ATOM 957 C C . LEU A 1 120 ? 13.68 -12.727 -17.047 1 98.56 120 LEU A C 1
ATOM 959 O O . LEU A 1 120 ? 12.719 -12.719 -17.812 1 98.56 120 LEU A O 1
ATOM 963 N N . LYS A 1 121 ? 14.859 -12.328 -17.359 1 98.25 121 LYS A N 1
ATOM 964 C CA . LYS A 1 121 ? 15.109 -11.812 -18.703 1 98.25 121 LYS A CA 1
ATOM 965 C C . LYS A 1 121 ? 14.93 -12.898 -19.75 1 98.25 121 LYS A C 1
ATOM 967 O O . LYS A 1 121 ? 14.344 -12.648 -20.812 1 98.25 121 LYS A O 1
ATOM 972 N N . ARG A 1 122 ? 15.398 -14.047 -19.438 1 97.81 122 ARG A N 1
ATOM 973 C CA . ARG A 1 122 ? 15.227 -15.18 -20.344 1 97.81 122 ARG A CA 1
ATOM 974 C C . ARG A 1 122 ? 13.75 -15.453 -20.594 1 97.81 122 ARG A C 1
ATOM 976 O O . ARG A 1 122 ? 13.375 -15.875 -21.688 1 97.81 122 ARG A O 1
ATOM 983 N N . ARG A 1 123 ? 12.93 -15.172 -19.656 1 97.81 123 ARG A N 1
ATOM 984 C CA . ARG A 1 123 ? 11.492 -15.414 -19.766 1 97.81 123 ARG A CA 1
ATOM 985 C C . ARG A 1 123 ? 10.781 -14.242 -20.438 1 97.81 123 ARG A C 1
ATOM 987 O O . ARG A 1 123 ? 9.57 -14.297 -20.672 1 97.81 123 ARG A O 1
ATOM 994 N N . GLY A 1 124 ? 11.531 -13.164 -20.672 1 98 124 GLY A N 1
ATOM 995 C CA . GLY A 1 124 ? 10.977 -12.086 -21.469 1 98 124 GLY A CA 1
ATOM 996 C C . GLY A 1 124 ? 10.5 -10.906 -20.641 1 98 124 GLY A C 1
ATOM 997 O O . GLY A 1 124 ? 9.758 -10.055 -21.125 1 98 124 GLY A O 1
ATOM 998 N N . TYR A 1 125 ? 10.938 -10.812 -19.359 1 98.56 125 TYR A N 1
ATOM 999 C CA . TYR A 1 125 ? 10.555 -9.672 -18.531 1 98.56 125 TYR A CA 1
ATOM 1000 C C . TYR A 1 125 ? 11.492 -8.5 -18.75 1 98.56 125 TYR A C 1
ATOM 1002 O O . TYR A 1 125 ? 12.703 -8.68 -18.875 1 98.56 125 TYR A O 1
ATOM 1010 N N . ARG A 1 126 ? 10.906 -7.34 -18.859 1 98.19 126 ARG A N 1
ATOM 1011 C CA . ARG A 1 126 ? 11.633 -6.117 -18.531 1 98.19 126 ARG A CA 1
ATOM 1012 C C . ARG A 1 126 ? 11.82 -5.98 -17.016 1 98.19 126 ARG A C 1
ATOM 1014 O O . ARG A 1 126 ? 10.883 -6.207 -16.25 1 98.19 126 ARG A O 1
ATOM 1021 N N . ILE A 1 127 ? 13.086 -5.652 -16.609 1 98.56 127 ILE A N 1
ATOM 1022 C CA . ILE A 1 127 ? 13.359 -5.496 -15.188 1 98.56 127 ILE A CA 1
ATOM 1023 C C . ILE A 1 127 ? 13.195 -4.031 -14.789 1 98.56 127 ILE A C 1
ATOM 1025 O O . ILE A 1 127 ? 13.883 -3.156 -15.312 1 98.56 127 ILE A O 1
ATOM 1029 N N . CYS A 1 128 ? 12.289 -3.75 -13.914 1 98.38 128 CYS A N 1
ATOM 1030 C CA . CYS A 1 128 ? 12.047 -2.408 -13.398 1 98.38 128 CYS A CA 1
ATOM 1031 C C . CYS A 1 128 ? 12.336 -2.346 -11.898 1 98.38 128 CYS A C 1
ATOM 1033 O O . CYS A 1 128 ? 11.586 -2.898 -11.094 1 98.38 128 CYS A O 1
ATOM 1035 N N . ALA A 1 129 ? 13.398 -1.657 -11.516 1 97.69 129 ALA A N 1
ATOM 1036 C CA . ALA A 1 129 ? 13.812 -1.574 -10.117 1 97.69 129 ALA A CA 1
ATOM 1037 C C . ALA A 1 129 ? 13.273 -0.304 -9.461 1 97.69 129 ALA A C 1
ATOM 1039 O O . ALA A 1 129 ? 13.281 0.766 -10.078 1 97.69 129 ALA A O 1
ATOM 1040 N N . THR A 1 130 ? 12.766 -0.425 -8.242 1 94.88 130 THR A N 1
ATOM 1041 C CA . THR A 1 130 ? 12.43 0.755 -7.453 1 94.88 130 THR A CA 1
ATOM 1042 C C . THR A 1 130 ? 13.68 1.374 -6.844 1 94.88 130 THR A C 1
ATOM 1044 O O . THR A 1 130 ? 14.461 0.685 -6.18 1 94.88 130 THR A O 1
ATOM 1047 N N . HIS A 1 131 ? 13.828 2.611 -7.07 1 91.06 131 HIS A N 1
ATOM 1048 C CA . HIS A 1 131 ? 15.031 3.291 -6.609 1 91.06 131 HIS A CA 1
ATOM 1049 C C . HIS A 1 131 ? 14.812 4.797 -6.508 1 91.06 131 HIS A C 1
ATOM 1051 O O . HIS A 1 131 ? 14 5.359 -7.242 1 91.06 131 HIS A O 1
ATOM 1057 N N . LEU A 1 132 ? 15.555 5.383 -5.566 1 84.38 132 LEU A N 1
ATOM 1058 C CA . LEU A 1 132 ? 15.367 6.805 -5.305 1 84.38 132 LEU A CA 1
ATOM 1059 C C . LEU A 1 132 ? 16.078 7.648 -6.363 1 84.38 132 LEU A C 1
ATOM 1061 O O . LEU A 1 132 ? 15.555 8.688 -6.777 1 84.38 132 LEU A O 1
ATOM 1065 N N . GLU A 1 133 ? 17.172 7.16 -6.824 1 83.75 133 GLU A N 1
ATOM 1066 C CA . GLU A 1 133 ? 17.984 7.973 -7.715 1 83.75 133 GLU A CA 1
ATOM 1067 C C . GLU A 1 133 ? 17.812 7.547 -9.172 1 83.75 133 GLU A C 1
ATOM 1069 O O . GLU A 1 133 ? 17.641 6.363 -9.461 1 83.75 133 GLU A O 1
ATOM 1074 N N . ALA A 1 134 ? 17.875 8.562 -10.07 1 86.62 134 ALA A N 1
ATOM 1075 C CA . ALA A 1 134 ? 17.859 8.32 -11.508 1 86.62 134 ALA A CA 1
ATOM 1076 C C . ALA A 1 134 ? 16.625 7.496 -11.906 1 86.62 134 ALA A C 1
ATOM 1078 O O . ALA A 1 134 ? 16.75 6.547 -12.68 1 86.62 134 ALA A O 1
ATOM 1079 N N . SER A 1 135 ? 15.594 7.715 -11.266 1 91.75 135 SER A N 1
ATOM 1080 C CA . SER A 1 135 ? 14.359 6.977 -11.492 1 91.75 135 SER A CA 1
ATOM 1081 C C . SER A 1 135 ? 13.289 7.859 -12.125 1 91.75 135 SER A C 1
ATOM 1083 O O . SER A 1 135 ? 13.367 9.086 -12.039 1 91.75 135 SER A O 1
ATOM 1085 N N . ARG A 1 136 ? 12.414 7.27 -12.82 1 95.62 136 ARG A N 1
ATOM 1086 C CA . ARG A 1 136 ? 11.234 7.941 -13.367 1 95.62 136 ARG A CA 1
ATOM 1087 C C . ARG A 1 136 ? 10.016 7.727 -12.469 1 95.62 136 ARG A C 1
ATOM 1089 O O . ARG A 1 136 ? 9.82 6.633 -11.938 1 95.62 136 ARG A O 1
ATOM 1096 N N . PRO A 1 137 ? 9.211 8.805 -12.359 1 95.38 137 PRO A N 1
ATOM 1097 C CA . PRO A 1 137 ? 7.938 8.555 -11.68 1 95.38 137 PRO A CA 1
ATOM 1098 C C . PRO A 1 137 ? 7.148 7.414 -12.312 1 95.38 137 PRO A C 1
ATOM 1100 O O . PRO A 1 137 ? 7.023 7.348 -13.539 1 95.38 137 PRO A O 1
ATOM 1103 N N . ILE A 1 138 ? 6.59 6.574 -11.516 1 95.81 138 ILE A N 1
ATOM 1104 C CA . ILE A 1 138 ? 5.961 5.34 -11.961 1 95.81 138 ILE A CA 1
ATOM 1105 C C . ILE A 1 138 ? 4.785 5.66 -12.883 1 95.81 138 ILE A C 1
ATOM 1107 O O . ILE A 1 138 ? 4.508 4.922 -13.828 1 95.81 138 ILE A O 1
ATOM 1111 N N . ALA A 1 139 ? 4.156 6.797 -12.68 1 92.06 139 ALA A N 1
ATOM 1112 C CA . ALA A 1 139 ? 2.984 7.199 -13.453 1 92.06 139 ALA A CA 1
ATOM 1113 C C . ALA A 1 139 ? 3.369 7.531 -14.891 1 92.06 139 ALA A C 1
ATOM 1115 O O . ALA A 1 139 ? 2.506 7.621 -15.773 1 92.06 139 ALA A O 1
ATOM 1116 N N . GLU A 1 140 ? 4.648 7.699 -15.125 1 94.94 140 GLU A N 1
ATOM 1117 C CA . GLU A 1 140 ? 5.117 8.117 -16.453 1 94.94 140 GLU A CA 1
ATOM 1118 C C . GLU A 1 140 ? 5.664 6.926 -17.234 1 94.94 140 GLU A C 1
ATOM 1120 O O . GLU A 1 140 ? 6.102 7.082 -18.375 1 94.94 140 GLU A O 1
ATOM 1125 N N . ILE A 1 141 ? 5.605 5.809 -16.672 1 96.75 141 ILE A N 1
ATOM 1126 C CA . ILE A 1 141 ? 6.188 4.629 -17.297 1 96.75 141 ILE A CA 1
ATOM 1127 C C . ILE A 1 141 ? 5.102 3.83 -18.016 1 96.75 141 ILE A C 1
ATOM 1129 O O . ILE A 1 141 ? 3.994 3.674 -17.484 1 96.75 141 ILE A O 1
ATOM 1133 N N . ASP A 1 142 ? 5.391 3.365 -19.219 1 97.31 142 ASP A N 1
ATOM 1134 C CA . ASP A 1 142 ? 4.531 2.475 -20 1 97.31 142 ASP A CA 1
ATOM 1135 C C . ASP A 1 142 ? 4.73 1.02 -19.578 1 97.31 142 ASP A C 1
ATOM 1137 O O . ASP A 1 142 ? 5.824 0.47 -19.734 1 97.31 142 ASP A O 1
ATOM 1141 N N . PHE A 1 143 ? 3.68 0.378 -19.094 1 97.25 143 PHE A N 1
ATOM 1142 C CA . PHE A 1 143 ? 3.793 -0.981 -18.578 1 97.25 143 PHE A CA 1
ATOM 1143 C C . PHE A 1 143 ? 3.121 -1.976 -19.516 1 97.25 143 PHE A C 1
ATOM 1145 O O . PHE A 1 143 ? 2.639 -3.021 -19.078 1 97.25 143 PHE A O 1
ATOM 1152 N N . SER A 1 144 ? 3.039 -1.67 -20.75 1 96.81 144 SER A N 1
ATOM 1153 C CA . SER A 1 144 ? 2.451 -2.564 -21.75 1 96.81 144 SER A CA 1
ATOM 1154 C C . SER A 1 144 ? 3.273 -3.84 -21.891 1 96.81 144 SER A C 1
ATOM 1156 O O . SER A 1 144 ? 2.732 -4.898 -22.219 1 96.81 144 SER A O 1
ATOM 1158 N N . GLU A 1 145 ? 4.609 -3.74 -21.703 1 97 145 GLU A N 1
ATOM 1159 C CA . GLU A 1 145 ? 5.484 -4.906 -21.781 1 97 145 GLU A CA 1
ATOM 1160 C C . GLU A 1 145 ? 5.508 -5.668 -20.453 1 97 145 GLU A C 1
ATOM 1162 O O . GLU A 1 145 ? 5.438 -5.062 -19.375 1 97 145 GLU A O 1
ATOM 1167 N N . PRO A 1 146 ? 5.691 -6.988 -20.562 1 98.12 146 PRO A N 1
ATOM 1168 C CA . PRO A 1 146 ? 5.832 -7.746 -19.312 1 98.12 146 PRO A CA 1
ATOM 1169 C C . PRO A 1 146 ? 6.969 -7.234 -18.438 1 98.12 146 PRO A C 1
ATOM 1171 O O . PRO A 1 146 ? 8.062 -6.965 -18.922 1 98.12 146 PRO A O 1
ATOM 1174 N N . THR A 1 147 ? 6.707 -7.066 -17.172 1 98.69 147 THR A N 1
ATOM 1175 C CA . THR A 1 147 ? 7.648 -6.359 -16.328 1 98.69 147 THR A CA 1
ATOM 1176 C C . THR A 1 147 ? 7.797 -7.066 -14.977 1 98.69 147 THR A C 1
ATOM 1178 O O . THR A 1 147 ? 6.805 -7.465 -14.367 1 98.69 147 THR A O 1
ATOM 1181 N N . ALA A 1 148 ? 9.016 -7.363 -14.594 1 98.81 148 ALA A N 1
ATOM 1182 C CA . ALA A 1 148 ? 9.344 -7.77 -13.227 1 98.81 148 ALA A CA 1
ATOM 1183 C C . ALA A 1 148 ? 9.688 -6.559 -12.359 1 98.81 148 ALA A C 1
ATOM 1185 O O . ALA A 1 148 ? 10.648 -5.84 -12.641 1 98.81 148 ALA A O 1
ATOM 1186 N N . LEU A 1 149 ? 8.883 -6.312 -11.398 1 98.62 149 LEU A N 1
ATOM 1187 C CA . LEU A 1 149 ? 9.078 -5.184 -10.492 1 98.62 149 LEU A CA 1
ATOM 1188 C C . LEU A 1 149 ? 9.938 -5.586 -9.297 1 98.62 149 LEU A C 1
ATOM 1190 O O . LEU A 1 149 ? 9.578 -6.492 -8.547 1 98.62 149 LEU A O 1
ATOM 1194 N N . VAL A 1 150 ? 11.078 -4.91 -9.109 1 98.31 150 VAL A N 1
ATOM 1195 C CA . VAL A 1 150 ? 12.031 -5.266 -8.07 1 98.31 150 VAL A CA 1
ATOM 1196 C C . VAL A 1 150 ? 11.906 -4.289 -6.898 1 98.31 150 VAL A C 1
ATOM 1198 O O . VAL A 1 150 ? 12.055 -3.076 -7.078 1 98.31 150 VAL A O 1
ATOM 1201 N N . MET A 1 151 ? 11.586 -4.859 -5.789 1 95.44 151 MET A N 1
ATOM 1202 C CA . MET A 1 151 ? 11.617 -4.129 -4.527 1 95.44 151 MET A CA 1
ATOM 1203 C C . MET A 1 151 ? 12.898 -4.434 -3.754 1 95.44 151 MET A C 1
ATOM 1205 O O . MET A 1 151 ? 13.336 -5.582 -3.703 1 95.44 151 MET A O 1
ATOM 1209 N N . GLY A 1 152 ? 13.461 -3.412 -3.146 1 90.38 152 GLY A N 1
ATOM 1210 C CA . GLY A 1 152 ? 14.727 -3.6 -2.459 1 90.38 152 GLY A CA 1
ATOM 1211 C C . GLY A 1 152 ? 14.57 -3.879 -0.977 1 90.38 152 GLY A C 1
ATOM 1212 O O . GLY A 1 152 ? 13.453 -3.838 -0.449 1 90.38 152 GLY A O 1
ATOM 1213 N N . ASN A 1 153 ? 15.727 -4.059 -0.381 1 81.38 153 ASN A N 1
ATOM 1214 C CA . ASN A 1 153 ? 15.875 -4.301 1.051 1 81.38 153 ASN A CA 1
ATOM 1215 C C . ASN A 1 153 ? 15.422 -3.096 1.872 1 81.38 153 ASN A C 1
ATOM 1217 O O . ASN A 1 153 ? 15.594 -1.951 1.448 1 81.38 153 ASN A O 1
ATOM 1221 N N . GLU A 1 154 ? 14.844 -3.307 3.059 1 76.5 154 GLU A N 1
ATOM 1222 C CA . GLU A 1 154 ? 14.328 -2.275 3.955 1 76.5 154 GLU A CA 1
ATOM 1223 C C . GLU A 1 154 ? 15.43 -1.31 4.375 1 76.5 154 GLU A C 1
ATOM 1225 O O . GLU A 1 154 ? 15.164 -0.142 4.668 1 76.5 154 GLU A O 1
ATOM 1230 N N . GLN A 1 155 ? 16.641 -1.794 4.324 1 77.56 155 GLN A N 1
ATOM 1231 C CA . GLN A 1 155 ? 17.75 -1.002 4.828 1 77.56 155 GLN A CA 1
ATOM 1232 C C . GLN A 1 155 ? 18.547 -0.392 3.686 1 77.56 155 GLN A C 1
ATOM 1234 O O . GLN A 1 155 ? 18.844 0.805 3.697 1 77.56 155 GLN A O 1
ATOM 1239 N N . ASP A 1 156 ? 18.766 -1.222 2.637 1 82.44 156 ASP A N 1
ATOM 1240 C CA . ASP A 1 156 ? 19.766 -0.837 1.649 1 82.44 156 ASP A CA 1
ATOM 1241 C C . ASP A 1 156 ? 19.125 -0.589 0.285 1 82.44 156 ASP A C 1
ATOM 1243 O O . ASP A 1 156 ? 19.797 -0.128 -0.644 1 82.44 156 ASP A O 1
ATOM 1247 N N . GLY A 1 157 ? 17.891 -0.91 0.23 1 89.25 157 GLY A N 1
ATOM 1248 C CA . GLY A 1 157 ? 17.25 -0.799 -1.069 1 89.25 157 GLY A CA 1
ATOM 1249 C C . GLY A 1 157 ? 17.625 -1.917 -2.021 1 89.25 157 GLY A C 1
ATOM 1250 O O . GLY A 1 157 ? 17.938 -3.029 -1.589 1 89.25 157 GLY A O 1
ATOM 1251 N N . VAL A 1 158 ? 17.516 -1.636 -3.287 1 93.19 158 VAL A N 1
ATOM 1252 C CA . VAL A 1 158 ? 17.828 -2.625 -4.312 1 93.19 158 VAL A CA 1
ATOM 1253 C C . VAL A 1 158 ? 19.344 -2.76 -4.461 1 93.19 158 VAL A C 1
ATOM 1255 O O . VAL A 1 158 ? 20.062 -1.759 -4.465 1 93.19 158 VAL A O 1
ATOM 1258 N N . SER A 1 159 ? 19.797 -3.98 -4.535 1 92.75 159 SER A N 1
ATOM 1259 C CA . SER A 1 159 ? 21.234 -4.23 -4.625 1 92.75 159 SER A CA 1
ATOM 1260 C C . SER A 1 159 ? 21.812 -3.648 -5.91 1 92.75 159 SER A C 1
ATOM 1262 O O . SER A 1 159 ? 21.109 -3.518 -6.914 1 92.75 159 SER A O 1
ATOM 1264 N N . GLN A 1 160 ? 23.078 -3.354 -5.855 1 93.06 160 GLN A N 1
ATOM 1265 C CA . GLN A 1 160 ? 23.766 -2.785 -7.012 1 93.06 160 GLN A CA 1
ATOM 1266 C C . GLN A 1 160 ? 23.734 -3.746 -8.195 1 93.06 160 GLN A C 1
ATOM 1268 O O . GLN A 1 160 ? 23.594 -3.32 -9.344 1 93.06 160 GLN A O 1
ATOM 1273 N N . GLU A 1 161 ? 23.844 -5.008 -7.926 1 93.75 161 GLU A N 1
ATOM 1274 C CA . GLU A 1 161 ? 23.812 -6.031 -8.961 1 93.75 161 GLU A CA 1
ATOM 1275 C C . GLU A 1 161 ? 22.5 -5.992 -9.734 1 93.75 161 GLU A C 1
ATOM 1277 O O . GLU A 1 161 ? 22.484 -6.035 -10.969 1 93.75 161 GLU A O 1
ATOM 1282 N N . VAL A 1 162 ? 21.406 -5.887 -9.031 1 95.88 162 VAL A N 1
ATOM 1283 C CA . VAL A 1 162 ? 20.094 -5.844 -9.648 1 95.88 162 VAL A CA 1
ATOM 1284 C C . VAL A 1 162 ? 19.891 -4.508 -10.367 1 95.88 162 VAL A C 1
ATOM 1286 O O . VAL A 1 162 ? 19.375 -4.465 -11.484 1 95.88 162 VAL A O 1
ATOM 1289 N N . LEU A 1 163 ? 20.359 -3.445 -9.742 1 95.69 163 LEU A N 1
ATOM 1290 C CA . LEU A 1 163 ? 20.219 -2.119 -10.328 1 95.69 163 LEU A CA 1
ATOM 1291 C C . LEU A 1 163 ? 20.953 -2.041 -11.672 1 95.69 163 LEU A C 1
ATOM 1293 O O . LEU A 1 163 ? 20.406 -1.519 -12.641 1 95.69 163 LEU A O 1
ATOM 1297 N N . GLU A 1 164 ? 22.094 -2.604 -11.711 1 95.56 164 GLU A N 1
ATOM 1298 C CA . GLU A 1 164 ? 22.906 -2.568 -12.922 1 95.56 164 GLU A CA 1
ATOM 1299 C C . GLU A 1 164 ? 22.266 -3.381 -14.047 1 95.56 164 GLU A C 1
ATOM 1301 O O . GLU A 1 164 ? 22.453 -3.064 -15.219 1 95.56 164 GLU A O 1
ATOM 1306 N N . ALA A 1 165 ? 21.578 -4.367 -13.672 1 96 165 ALA A N 1
ATOM 1307 C CA . ALA A 1 165 ? 20.969 -5.254 -14.656 1 96 165 ALA A CA 1
ATOM 1308 C C . ALA A 1 165 ? 19.547 -4.793 -15.016 1 96 165 ALA A C 1
ATOM 1310 O O . ALA A 1 165 ? 18.906 -5.359 -15.906 1 96 165 ALA A O 1
ATOM 1311 N N . SER A 1 166 ? 19.016 -3.764 -14.367 1 96.69 166 SER A N 1
ATOM 1312 C CA . SER A 1 166 ? 17.641 -3.301 -14.57 1 96.69 166 SER A CA 1
ATOM 1313 C C . SER A 1 166 ? 17.5 -2.539 -15.883 1 96.69 166 SER A C 1
ATOM 1315 O O . SER A 1 166 ? 18.453 -1.901 -16.344 1 96.69 166 SER A O 1
ATOM 1317 N N . ASP A 1 167 ? 16.375 -2.645 -16.5 1 97.5 167 ASP A N 1
ATOM 1318 C CA . ASP A 1 167 ? 16.078 -1.928 -17.734 1 97.5 167 ASP A CA 1
ATOM 1319 C C . ASP A 1 167 ? 15.5 -0.543 -17.438 1 97.5 167 ASP A C 1
ATOM 1321 O O . ASP A 1 167 ? 15.633 0.374 -18.25 1 97.5 167 ASP A O 1
ATOM 1325 N N . LEU A 1 168 ? 14.781 -0.484 -16.344 1 96.69 168 LEU A N 1
ATOM 1326 C CA . LEU A 1 168 ? 14.117 0.734 -15.875 1 96.69 168 LEU A CA 1
ATOM 1327 C C . LEU A 1 168 ? 14.258 0.888 -14.367 1 96.69 168 LEU A C 1
ATOM 1329 O O . LEU A 1 168 ? 14.422 -0.102 -13.648 1 96.69 168 LEU A O 1
ATOM 1333 N N . ARG A 1 169 ? 14.281 2.121 -14.008 1 96.81 169 ARG A N 1
ATOM 1334 C CA . ARG A 1 169 ? 14.133 2.455 -12.594 1 96.81 169 ARG A CA 1
ATOM 1335 C C . ARG A 1 169 ? 12.9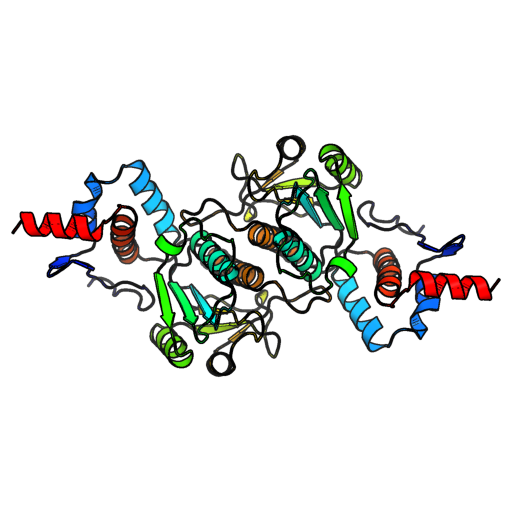06 3.324 -12.359 1 96.81 169 ARG A C 1
ATOM 1337 O O . ARG A 1 169 ? 12.656 4.27 -13.109 1 96.81 169 ARG A O 1
ATOM 1344 N N . CYS A 1 170 ? 12.133 2.928 -11.422 1 96.38 170 CYS A N 1
ATOM 1345 C CA . CYS A 1 170 ? 10.922 3.699 -11.148 1 96.38 170 CYS A CA 1
ATOM 1346 C C . CYS A 1 170 ? 10.875 4.141 -9.695 1 96.38 170 CYS A C 1
ATOM 1348 O O . CYS A 1 170 ? 11.586 3.598 -8.852 1 96.38 170 CYS A O 1
ATOM 1350 N N . ILE A 1 171 ? 10.125 5.172 -9.438 1 95.12 171 ILE A N 1
ATOM 1351 C CA . ILE A 1 171 ? 9.914 5.684 -8.094 1 95.12 171 ILE A CA 1
ATOM 1352 C C . ILE A 1 171 ? 8.453 6.07 -7.906 1 95.12 171 ILE A C 1
ATOM 1354 O O . ILE A 1 171 ? 7.793 6.504 -8.852 1 95.12 171 ILE A O 1
ATOM 1358 N N . ILE A 1 172 ? 7.938 5.785 -6.781 1 93.56 172 ILE A N 1
ATOM 1359 C CA . ILE A 1 172 ? 6.703 6.434 -6.355 1 93.56 172 ILE A CA 1
ATOM 1360 C C . ILE A 1 172 ? 7.023 7.785 -5.719 1 93.56 172 ILE A C 1
ATOM 1362 O O . ILE A 1 172 ? 7.613 7.844 -4.637 1 93.56 172 ILE A O 1
ATOM 1366 N N . PRO A 1 173 ? 6.672 8.805 -6.34 1 93.19 173 PRO A N 1
ATOM 1367 C CA . PRO A 1 173 ? 7.047 10.117 -5.809 1 93.19 173 PRO A CA 1
ATOM 1368 C C . PRO A 1 173 ? 6.531 10.344 -4.387 1 93.19 173 PRO A C 1
ATOM 1370 O O . PRO A 1 173 ? 5.422 9.922 -4.051 1 93.19 173 PRO A O 1
ATOM 1373 N N . MET A 1 174 ? 7.297 10.938 -3.584 1 94.06 174 MET A N 1
ATOM 1374 C CA . MET A 1 174 ? 6.934 11.352 -2.232 1 94.06 174 MET A CA 1
ATOM 1375 C C . MET A 1 174 ? 6.57 12.836 -2.197 1 94.06 174 MET A C 1
ATOM 1377 O O . MET A 1 174 ? 7.328 13.672 -2.682 1 94.06 174 MET A O 1
ATOM 1381 N N . ALA A 1 175 ? 5.496 13.117 -1.597 1 96.5 175 ALA A N 1
ATOM 1382 C CA . ALA A 1 175 ? 5.078 14.508 -1.475 1 96.5 175 ALA A CA 1
ATOM 1383 C C . ALA A 1 175 ? 5.609 15.125 -0.186 1 96.5 175 ALA A C 1
ATOM 1385 O O . ALA A 1 175 ? 5.617 16.359 -0.036 1 96.5 175 ALA A O 1
ATOM 1386 N N . GLY A 1 176 ? 6.027 14.289 0.737 1 96.88 176 GLY A N 1
ATOM 1387 C CA . GLY A 1 176 ? 6.402 14.781 2.057 1 96.88 176 GLY A CA 1
ATOM 1388 C C . GLY A 1 176 ? 7.898 14.773 2.293 1 96.88 176 GLY A C 1
ATOM 1389 O O . GLY A 1 176 ? 8.68 14.875 1.347 1 96.88 176 GLY A O 1
ATOM 1390 N N . PHE A 1 177 ? 8.258 14.758 3.623 1 96.69 177 PHE A N 1
ATOM 1391 C CA . PHE A 1 177 ? 9.648 14.812 4.055 1 96.69 177 PHE A CA 1
ATOM 1392 C C . PHE A 1 177 ? 10.242 13.414 4.145 1 96.69 177 PHE A C 1
ATOM 1394 O O . PHE A 1 177 ? 11.461 13.242 4.09 1 96.69 177 PHE A O 1
ATOM 1401 N N . THR A 1 178 ? 9.375 12.508 4.324 1 92.5 178 THR A N 1
ATOM 1402 C CA . THR A 1 178 ? 9.852 11.133 4.461 1 92.5 178 THR A CA 1
ATOM 1403 C C . THR A 1 178 ? 10.602 10.695 3.207 1 92.5 178 THR A C 1
ATOM 1405 O O . THR A 1 178 ? 10.242 11.086 2.094 1 92.5 178 THR A O 1
ATOM 1408 N N . GLN A 1 179 ? 11.547 9.867 3.379 1 88.62 179 GLN A N 1
ATOM 1409 C CA . GLN A 1 179 ? 12.406 9.484 2.264 1 88.62 179 GLN A CA 1
ATOM 1410 C C . GLN A 1 179 ? 11.82 8.312 1.487 1 88.62 179 GLN A C 1
ATOM 1412 O O . GLN A 1 179 ? 12.141 8.117 0.314 1 88.62 179 GLN A O 1
ATOM 1417 N N . SER A 1 180 ? 11.102 7.543 2.188 1 90.75 180 SER A N 1
ATOM 1418 C CA . SER A 1 180 ? 10.523 6.371 1.535 1 90.75 180 SER A CA 1
ATOM 1419 C C . SER A 1 180 ? 9.297 5.867 2.283 1 90.75 180 SER A C 1
ATOM 1421 O O . SER A 1 180 ? 9.062 6.254 3.43 1 90.75 180 SER A O 1
ATOM 1423 N N . TYR A 1 181 ? 8.555 5.066 1.585 1 93.38 181 TYR A N 1
ATOM 1424 C CA . TYR A 1 181 ? 7.48 4.305 2.213 1 93.38 181 TYR A CA 1
ATOM 1425 C C . TYR A 1 181 ? 8.023 3.037 2.863 1 93.38 181 TYR A C 1
ATOM 1427 O O . TYR A 1 181 ? 9.148 2.617 2.578 1 93.38 181 TYR A O 1
ATOM 1435 N N . ASN A 1 182 ? 7.238 2.5 3.863 1 91.88 182 ASN A N 1
ATOM 1436 C CA . ASN A 1 182 ? 7.516 1.125 4.262 1 91.88 182 ASN A CA 1
ATOM 1437 C C . ASN A 1 182 ? 7.617 0.199 3.055 1 91.88 182 ASN A C 1
ATOM 1439 O O . ASN A 1 182 ? 6.836 0.317 2.109 1 91.88 182 ASN A O 1
ATOM 1443 N N . ILE A 1 183 ? 8.438 -0.703 3.096 1 92.25 183 ILE A N 1
ATOM 1444 C CA . ILE A 1 183 ? 8.781 -1.494 1.92 1 92.25 183 ILE A CA 1
ATOM 1445 C C . ILE A 1 183 ? 7.551 -2.264 1.439 1 92.25 183 ILE A C 1
ATOM 1447 O O . ILE A 1 183 ? 7.332 -2.406 0.234 1 92.25 183 ILE A O 1
ATOM 1451 N N . SER A 1 184 ? 6.766 -2.879 2.355 1 94.12 184 SER A N 1
ATOM 1452 C CA . SER A 1 184 ? 5.574 -3.605 1.933 1 94.12 184 SER A CA 1
ATOM 1453 C C . SER A 1 184 ? 4.543 -2.662 1.322 1 94.12 184 SER A C 1
ATOM 1455 O O . SER A 1 184 ? 3.814 -3.041 0.401 1 94.12 184 SER A O 1
ATOM 1457 N N . VAL A 1 185 ? 4.508 -1.419 1.808 1 96.06 185 VAL A N 1
ATOM 1458 C CA . VAL A 1 185 ? 3.639 -0.39 1.247 1 96.06 185 VAL A CA 1
ATOM 1459 C C . VAL A 1 185 ? 4.141 0.014 -0.137 1 96.06 185 VAL A C 1
ATOM 1461 O O . VAL A 1 185 ? 3.361 0.088 -1.09 1 96.06 185 VAL A O 1
ATOM 1464 N N . ALA A 1 186 ? 5.434 0.236 -0.225 1 95.88 186 ALA A N 1
ATOM 1465 C CA . ALA A 1 186 ? 6.016 0.596 -1.516 1 95.88 186 ALA A CA 1
ATOM 1466 C C . ALA A 1 186 ? 5.73 -0.476 -2.564 1 95.88 186 ALA A C 1
ATOM 1468 O O . ALA A 1 186 ? 5.367 -0.161 -3.699 1 95.88 186 ALA A O 1
ATOM 1469 N N . ALA A 1 187 ? 5.891 -1.692 -2.129 1 96.94 187 ALA A N 1
ATOM 1470 C CA . ALA A 1 187 ? 5.598 -2.809 -3.023 1 96.94 187 ALA A CA 1
ATOM 1471 C C . ALA A 1 187 ? 4.133 -2.793 -3.455 1 96.94 187 ALA A C 1
ATOM 1473 O O . ALA A 1 187 ? 3.826 -2.93 -4.641 1 96.94 187 ALA A O 1
ATOM 1474 N N . ALA A 1 188 ? 3.268 -2.611 -2.521 1 98.06 188 ALA A N 1
ATOM 1475 C CA . ALA A 1 188 ? 1.833 -2.613 -2.797 1 98.06 188 ALA A CA 1
ATOM 1476 C C . ALA A 1 188 ? 1.458 -1.49 -3.762 1 98.06 188 ALA A C 1
ATOM 1478 O O . ALA A 1 188 ? 0.706 -1.707 -4.715 1 98.06 188 ALA A O 1
ATOM 1479 N N . LEU A 1 189 ? 1.993 -0.293 -3.512 1 97.81 189 LEU A N 1
ATOM 1480 C CA . LEU A 1 189 ? 1.679 0.853 -4.359 1 97.81 189 LEU A CA 1
ATOM 1481 C C . LEU A 1 189 ? 2.184 0.632 -5.781 1 97.81 189 LEU A C 1
ATOM 1483 O O . LEU A 1 189 ? 1.475 0.918 -6.746 1 97.81 189 LEU A O 1
ATOM 1487 N N . THR A 1 190 ? 3.363 0.096 -5.879 1 97.69 190 THR A N 1
ATOM 1488 C CA . THR A 1 190 ? 3.967 -0.151 -7.184 1 97.69 190 THR A CA 1
ATOM 1489 C C . THR A 1 190 ? 3.184 -1.213 -7.953 1 97.69 190 THR A C 1
ATOM 1491 O O . THR A 1 190 ? 2.785 -0.992 -9.094 1 97.69 190 THR A O 1
ATOM 1494 N N . LEU A 1 191 ? 2.92 -2.289 -7.301 1 98.25 191 LEU A N 1
ATOM 1495 C CA . LEU A 1 191 ? 2.223 -3.406 -7.93 1 98.25 191 LEU A CA 1
ATOM 1496 C C . LEU A 1 191 ? 0.791 -3.02 -8.289 1 98.25 191 LEU A C 1
ATOM 1498 O O . LEU A 1 191 ? 0.307 -3.348 -9.375 1 98.25 191 LEU A O 1
ATOM 1502 N N . TYR A 1 192 ? 0.139 -2.328 -7.379 1 97.56 192 TYR A N 1
ATOM 1503 C CA . TYR A 1 192 ? -1.225 -1.869 -7.621 1 97.56 192 TYR A CA 1
ATOM 1504 C C . TYR A 1 192 ? -1.28 -0.938 -8.828 1 97.56 192 TYR A C 1
ATOM 1506 O O . TYR A 1 192 ? -2.148 -1.083 -9.695 1 97.56 192 TYR A O 1
ATOM 1514 N N . HIS A 1 193 ? -0.324 0.025 -8.844 1 96.44 193 HIS A N 1
ATOM 1515 C CA . HIS A 1 193 ? -0.282 0.962 -9.961 1 96.44 193 HIS A CA 1
ATOM 1516 C C . HIS A 1 193 ? -0.122 0.229 -11.289 1 96.44 193 HIS A C 1
ATOM 1518 O O . HIS A 1 193 ? -0.873 0.478 -12.234 1 96.44 193 HIS A O 1
ATOM 1524 N N . VAL A 1 194 ? 0.794 -0.678 -11.367 1 97.06 194 VAL A N 1
ATOM 1525 C CA . VAL A 1 194 ? 1.089 -1.368 -12.617 1 97.06 194 VAL A CA 1
ATOM 1526 C C . VAL A 1 194 ? -0.097 -2.244 -13.016 1 97.06 194 VAL A C 1
ATOM 1528 O O . VAL A 1 194 ? -0.49 -2.271 -14.188 1 97.06 194 VAL A O 1
ATOM 1531 N N . ARG A 1 195 ? -0.666 -2.955 -12.008 1 96.75 195 ARG A N 1
ATOM 1532 C CA . ARG A 1 195 ? -1.822 -3.799 -12.289 1 96.75 195 ARG A CA 1
ATOM 1533 C C . ARG A 1 195 ? -2.988 -2.973 -12.812 1 96.75 195 ARG A C 1
ATOM 1535 O O . ARG A 1 195 ? -3.604 -3.33 -13.82 1 96.75 195 ARG A O 1
ATOM 1542 N N . ARG A 1 196 ? -3.277 -1.866 -12.188 1 93.44 196 ARG A N 1
ATOM 1543 C CA . ARG A 1 196 ? -4.371 -1 -12.617 1 93.44 196 ARG A CA 1
ATOM 1544 C C . ARG A 1 196 ? -4.078 -0.384 -13.984 1 93.44 196 ARG A C 1
ATOM 1546 O O . ARG A 1 196 ? -4.973 -0.273 -14.82 1 93.44 196 ARG A O 1
ATOM 1553 N N . TRP A 1 197 ? -2.816 0.047 -14.133 1 93.94 197 TRP A N 1
ATOM 1554 C CA . TRP A 1 197 ? -2.4 0.606 -15.414 1 93.94 197 TRP A CA 1
ATOM 1555 C C . TRP A 1 197 ? -2.699 -0.362 -16.547 1 93.94 197 TRP A C 1
ATOM 1557 O O . TRP A 1 197 ? -3.295 0.022 -17.562 1 93.94 197 TRP A O 1
ATOM 1567 N N . ARG A 1 198 ? -2.387 -1.579 -16.391 1 96 198 ARG A N 1
ATOM 1568 C CA . ARG A 1 198 ? -2.564 -2.576 -17.438 1 96 198 ARG A CA 1
ATOM 1569 C C . ARG A 1 198 ? -4.043 -2.875 -17.672 1 96 198 ARG A C 1
ATOM 1571 O O . ARG A 1 198 ? -4.488 -2.996 -18.812 1 96 198 ARG A O 1
ATOM 1578 N N . ILE A 1 199 ? -4.793 -3.006 -16.531 1 93.94 199 ILE A N 1
ATOM 1579 C CA . ILE A 1 199 ? -6.227 -3.264 -16.656 1 93.94 199 ILE A CA 1
ATOM 1580 C C . ILE A 1 199 ? -6.891 -2.131 -17.438 1 93.94 199 ILE A C 1
ATOM 1582 O O . ILE A 1 199 ? -7.676 -2.377 -18.359 1 93.94 199 ILE A O 1
ATOM 1586 N N . ASP A 1 200 ? -6.512 -0.917 -17.141 1 90.94 200 ASP A N 1
ATOM 1587 C CA . ASP A 1 200 ? -7.137 0.252 -17.766 1 90.94 200 ASP A CA 1
ATOM 1588 C C . ASP A 1 200 ? -6.738 0.379 -19.234 1 90.94 200 ASP A C 1
ATOM 1590 O O . ASP A 1 200 ? -7.551 0.776 -20.062 1 90.94 200 ASP A O 1
ATOM 1594 N N . ARG A 1 201 ? -5.523 -0.002 -19.516 1 93.5 201 ARG A N 1
ATOM 1595 C CA . ARG A 1 201 ? -5.008 0.265 -20.859 1 93.5 201 ARG A CA 1
ATOM 1596 C C . ARG A 1 201 ? -5.238 -0.927 -21.781 1 93.5 201 ARG A C 1
ATOM 1598 O O . ARG A 1 201 ? -5.488 -0.753 -22.969 1 93.5 201 ARG A O 1
ATOM 1605 N N . LEU A 1 202 ? -5.168 -2.107 -21.156 1 92.94 202 LEU A N 1
ATOM 1606 C CA . LEU A 1 202 ? -5.273 -3.305 -21.984 1 92.94 202 LEU A CA 1
ATOM 1607 C C . LEU A 1 202 ? -6.676 -3.895 -21.906 1 92.94 202 LEU A C 1
ATOM 1609 O O . LEU A 1 202 ? -7.047 -4.734 -22.734 1 92.94 202 LEU A O 1
ATOM 1613 N N . GLY A 1 203 ? -7.465 -3.531 -20.938 1 90.56 203 GLY A N 1
ATOM 1614 C CA . GLY A 1 203 ? -8.883 -3.859 -20.875 1 90.56 203 GLY A CA 1
ATOM 1615 C C . GLY A 1 203 ? -9.141 -5.25 -20.328 1 90.56 203 GLY A C 1
ATOM 1616 O O . GLY A 1 203 ? -10.227 -5.801 -20.516 1 90.56 203 GLY A O 1
ATOM 1617 N N . ARG A 1 204 ? -8.094 -5.914 -19.719 1 89.75 204 ARG A N 1
ATOM 1618 C CA . ARG A 1 204 ? -8.273 -7.266 -19.203 1 89.75 204 ARG A CA 1
ATOM 1619 C C . ARG A 1 204 ? -7.801 -7.363 -17.75 1 89.75 204 ARG A C 1
ATOM 1621 O O . ARG A 1 204 ? -6.707 -6.906 -17.422 1 89.75 204 ARG A O 1
ATOM 1628 N N . GLU A 1 205 ? -8.617 -7.992 -16.953 1 90.19 205 GLU A N 1
ATOM 1629 C CA . GLU A 1 205 ? -8.266 -8.211 -15.555 1 90.19 205 GLU A CA 1
ATOM 1630 C C . GLU A 1 205 ? -7.32 -9.398 -15.406 1 90.19 205 GLU A C 1
ATOM 1632 O O . GLU A 1 205 ? -6.43 -9.391 -14.555 1 90.19 205 GLU A O 1
ATOM 1637 N N . GLY A 1 206 ? -7.602 -10.453 -16.25 1 94.5 206 GLY A N 1
ATOM 1638 C CA . GLY A 1 206 ? -6.727 -11.609 -16.344 1 94.5 206 GLY A CA 1
ATOM 1639 C C . GLY A 1 206 ? -5.984 -11.695 -17.672 1 94.5 206 GLY A C 1
ATOM 1640 O O . GLY A 1 206 ? -6.465 -11.188 -18.688 1 94.5 206 GLY A O 1
ATOM 1641 N N . GLU A 1 207 ? -4.816 -12.375 -17.594 1 95.81 207 GLU A N 1
ATOM 1642 C CA . GLU A 1 207 ? -4.008 -12.344 -18.797 1 95.81 207 GLU A CA 1
ATOM 1643 C C . GLU A 1 207 ? -3.531 -13.742 -19.188 1 95.81 207 GLU A C 1
ATOM 1645 O O . GLU A 1 207 ? -2.672 -13.898 -20.047 1 95.81 207 GLU A O 1
ATOM 1650 N N . LEU A 1 208 ? -4.07 -14.734 -18.516 1 97.44 208 LEU A N 1
ATOM 1651 C CA . LEU A 1 208 ? -3.709 -16.109 -18.859 1 97.44 208 LEU A CA 1
ATOM 1652 C C . LEU A 1 208 ? -4.57 -16.625 -20 1 97.44 208 LEU A C 1
ATOM 1654 O O . LEU A 1 208 ? -5.77 -16.344 -20.062 1 97.44 208 LEU A O 1
ATOM 1658 N N . SER A 1 209 ? -3.934 -17.375 -20.906 1 96.56 209 SER A N 1
ATOM 1659 C CA . SER A 1 209 ? -4.691 -18.062 -21.938 1 96.56 209 SER A CA 1
ATOM 1660 C C . SER A 1 209 ? -5.562 -19.156 -21.359 1 96.56 209 SER A C 1
ATOM 1662 O O . SER A 1 209 ? -5.398 -19.531 -20.188 1 96.56 209 SER A O 1
ATOM 1664 N N . GLU A 1 210 ? -6.449 -19.625 -22.125 1 96.31 210 GLU A N 1
ATOM 1665 C CA . GLU A 1 210 ? -7.309 -20.719 -21.688 1 96.31 210 GLU A CA 1
ATOM 1666 C C . GLU A 1 210 ? -6.484 -21.922 -21.234 1 96.31 210 GLU A C 1
ATOM 1668 O O . GLU A 1 210 ? -6.793 -22.562 -20.234 1 96.31 210 GLU A O 1
ATOM 1673 N N . ARG A 1 211 ? -5.504 -22.203 -22.016 1 96.69 211 ARG A N 1
ATOM 1674 C CA . ARG A 1 211 ? -4.617 -23.328 -21.703 1 96.69 211 ARG A CA 1
ATOM 1675 C C . ARG A 1 211 ? -3.885 -23.094 -20.391 1 96.69 211 ARG A C 1
ATOM 1677 O O . ARG A 1 211 ? -3.801 -24 -19.547 1 96.69 211 ARG A O 1
ATOM 1684 N N . GLU A 1 212 ? -3.428 -21.938 -20.203 1 97.94 212 GLU A N 1
ATOM 1685 C CA . GLU A 1 212 ? -2.729 -21.594 -18.969 1 97.94 212 GLU A CA 1
ATOM 1686 C C . GLU A 1 212 ? -3.674 -21.609 -17.766 1 97.94 212 GLU A C 1
ATOM 1688 O O . GLU A 1 212 ? -3.293 -22.047 -16.688 1 97.94 212 GLU A O 1
ATOM 1693 N N . GLN A 1 213 ? -4.84 -21.141 -17.953 1 98.19 213 GLN A N 1
ATOM 1694 C CA . GLN A 1 213 ? -5.84 -21.188 -16.891 1 98.19 213 GLN A CA 1
ATOM 1695 C C . GLN A 1 213 ? -6.125 -22.641 -16.484 1 98.19 213 GLN A C 1
ATOM 1697 O O . GLN A 1 213 ? -6.246 -22.938 -15.289 1 98.19 213 GLN A O 1
ATOM 1702 N N . LYS A 1 214 ? -6.203 -23.453 -17.484 1 98 214 LYS A N 1
ATOM 1703 C CA . LYS A 1 214 ? -6.461 -24.859 -17.188 1 98 214 LYS A CA 1
ATOM 1704 C C . LYS A 1 214 ? -5.309 -25.484 -16.422 1 98 214 LYS A C 1
ATOM 1706 O O . LYS A 1 214 ? -5.527 -26.234 -15.461 1 98 214 LYS A O 1
ATOM 1711 N N . LEU A 1 215 ? -4.152 -25.188 -16.828 1 98.38 215 LEU A N 1
ATOM 1712 C CA . LEU A 1 215 ? -2.973 -25.703 -16.141 1 98.38 215 LEU A CA 1
ATOM 1713 C C . LEU A 1 215 ? -2.928 -25.172 -14.703 1 98.38 215 LEU A C 1
ATOM 1715 O O . LEU A 1 215 ? -2.68 -25.953 -13.773 1 98.38 215 LEU A O 1
ATOM 1719 N N . LEU A 1 216 ? -3.182 -23.906 -14.508 1 98.69 216 LEU A N 1
ATOM 1720 C CA . LEU A 1 216 ? -3.184 -23.328 -13.164 1 98.69 216 LEU A CA 1
ATOM 1721 C C . LEU A 1 216 ? -4.305 -23.922 -12.32 1 98.69 216 LEU A C 1
ATOM 1723 O O . LEU A 1 216 ? -4.137 -24.125 -11.109 1 98.69 216 LEU A O 1
ATOM 1727 N N . ARG A 1 217 ? -5.438 -24.188 -12.945 1 98.69 217 ARG A N 1
ATOM 1728 C CA . ARG A 1 217 ? -6.551 -24.828 -12.258 1 98.69 217 ARG A CA 1
ATOM 1729 C C . ARG A 1 217 ? -6.129 -26.172 -11.656 1 98.69 217 ARG A C 1
ATOM 1731 O O . ARG A 1 217 ? -6.453 -26.469 -10.508 1 98.69 217 ARG A O 1
ATOM 1738 N N . ALA A 1 218 ? -5.426 -26.922 -12.438 1 98.62 218 ALA A N 1
ATOM 1739 C CA . ALA A 1 218 ? -4.918 -28.203 -11.945 1 98.62 218 ALA A CA 1
ATOM 1740 C C . ALA A 1 218 ? -4.023 -28.016 -10.727 1 98.62 218 ALA A C 1
ATOM 1742 O O . ALA A 1 218 ? -4.16 -28.719 -9.727 1 98.62 218 ALA A O 1
ATOM 1743 N N . HIS A 1 219 ? -3.186 -27.062 -10.812 1 98.5 219 HIS A N 1
ATOM 1744 C CA . HIS A 1 219 ? -2.291 -26.781 -9.695 1 98.5 219 HIS A CA 1
ATOM 1745 C C . HIS A 1 219 ? -3.066 -26.281 -8.484 1 98.5 219 HIS A C 1
ATOM 1747 O O . HIS A 1 219 ? -2.756 -26.656 -7.348 1 98.5 219 HIS A O 1
ATOM 1753 N N . PHE A 1 220 ? -4.066 -25.406 -8.703 1 98.62 220 PHE A N 1
ATOM 1754 C CA . PHE A 1 220 ? -4.863 -24.891 -7.594 1 98.62 220 PHE A CA 1
ATOM 1755 C C . PHE A 1 220 ? -5.676 -26.016 -6.941 1 98.62 220 PHE A C 1
ATOM 1757 O O . PHE A 1 220 ? -5.883 -26 -5.727 1 98.62 220 PHE A O 1
ATOM 1764 N N . PHE A 1 221 ? -6.168 -26.984 -7.766 1 98.38 221 PHE A N 1
ATOM 1765 C CA . PHE A 1 221 ? -6.828 -28.156 -7.188 1 98.38 221 PHE A CA 1
ATOM 1766 C C . PHE A 1 221 ? -5.879 -28.922 -6.27 1 98.38 221 PHE A C 1
ATOM 1768 O O . PHE A 1 221 ? -6.242 -29.25 -5.141 1 98.38 221 PHE A O 1
ATOM 1775 N N . LEU A 1 222 ? -4.664 -29.125 -6.75 1 97.62 222 LEU A N 1
ATOM 1776 C CA . LEU A 1 222 ? -3.652 -29.828 -5.969 1 97.62 222 LEU A CA 1
ATOM 1777 C C . LEU A 1 222 ? -3.371 -29.094 -4.66 1 97.62 222 LEU A C 1
ATOM 1779 O O . LEU A 1 222 ? -3.289 -29.719 -3.6 1 97.62 222 LEU A O 1
ATOM 1783 N N . ARG A 1 223 ? -3.318 -27.797 -4.703 1 97 223 ARG A N 1
ATOM 1784 C CA . ARG A 1 223 ? -2.965 -26.984 -3.545 1 97 223 ARG A CA 1
ATOM 1785 C C . ARG A 1 223 ? -4.152 -26.844 -2.596 1 97 223 ARG A C 1
ATOM 1787 O O . ARG A 1 223 ? -3.969 -26.609 -1.398 1 97 223 ARG A O 1
ATOM 1794 N N . GLY A 1 224 ? -5.352 -26.922 -3.182 1 96.31 224 GLY A N 1
ATOM 1795 C CA . GLY A 1 224 ? -6.559 -26.688 -2.4 1 96.31 224 GLY A CA 1
ATOM 1796 C C . GLY A 1 224 ? -6.988 -27.922 -1.606 1 96.31 224 GLY A C 1
ATOM 1797 O O . GLY A 1 224 ? -7.863 -27.828 -0.743 1 96.31 224 GLY A O 1
ATOM 1798 N N . ILE A 1 225 ? -6.43 -29.062 -1.901 1 95.5 225 ILE A N 1
ATOM 1799 C CA . ILE A 1 225 ? -6.727 -30.312 -1.209 1 95.5 225 ILE A CA 1
ATOM 1800 C C . ILE A 1 225 ? -5.582 -30.656 -0.264 1 95.5 225 ILE A C 1
ATOM 1802 O O . ILE A 1 225 ? -4.414 -30.641 -0.659 1 95.5 225 ILE A O 1
ATOM 1806 N N . ASP A 1 226 ? -5.957 -30.922 0.994 1 93.56 226 ASP A N 1
ATOM 1807 C CA . ASP A 1 226 ? -4.918 -31.312 1.939 1 93.56 226 ASP A CA 1
ATOM 1808 C C . ASP A 1 226 ? -4.129 -32.5 1.419 1 93.56 226 ASP A C 1
ATOM 1810 O O . ASP A 1 226 ? -4.707 -33.562 1.118 1 93.56 226 ASP A O 1
ATOM 1814 N N . ARG A 1 227 ? -2.904 -32.562 1.266 1 92.5 227 ARG A N 1
ATOM 1815 C CA . ARG A 1 227 ? -2.023 -33.594 0.753 1 92.5 227 ARG A CA 1
ATOM 1816 C C . ARG A 1 227 ? -2.475 -34.062 -0.627 1 92.5 227 ARG A C 1
ATOM 1818 O O . ARG A 1 227 ? -2.578 -35.25 -0.877 1 92.5 227 ARG A O 1
ATOM 1825 N N . GLY A 1 228 ? -2.791 -33.031 -1.446 1 94.12 228 GLY A N 1
ATOM 1826 C CA . GLY A 1 228 ? -3.342 -33.281 -2.764 1 94.12 228 GLY A CA 1
ATOM 1827 C C . GLY A 1 228 ? -2.428 -34.156 -3.623 1 94.12 228 GLY A C 1
ATOM 1828 O O . GLY A 1 228 ? -2.887 -35.062 -4.301 1 94.12 228 GLY A O 1
ATOM 1829 N N . ARG A 1 229 ? -1.164 -33.875 -3.617 1 94.81 229 ARG A N 1
ATOM 1830 C CA . ARG A 1 229 ? -0.214 -34.656 -4.41 1 94.81 229 ARG A CA 1
ATOM 1831 C C . ARG A 1 229 ? -0.128 -36.094 -3.91 1 94.81 229 ARG A C 1
ATOM 1833 O O . ARG A 1 229 ? -0.079 -37.031 -4.707 1 94.81 229 ARG A O 1
ATOM 1840 N N . ASP A 1 230 ? -0.102 -36.25 -2.584 1 94.62 230 ASP A N 1
ATOM 1841 C CA . ASP A 1 230 ? -0.088 -37.594 -1.996 1 94.62 230 ASP A CA 1
ATOM 1842 C C . ASP A 1 230 ? -1.352 -38.375 -2.361 1 94.62 230 ASP A C 1
ATOM 1844 O O . ASP A 1 230 ? -1.286 -39.562 -2.688 1 94.62 230 ASP A O 1
ATOM 1848 N N . TYR A 1 231 ? -2.408 -37.688 -2.221 1 94.12 231 TYR A N 1
ATOM 1849 C CA . TYR A 1 231 ? -3.684 -38.312 -2.572 1 94.12 231 TYR A CA 1
ATOM 1850 C C . TYR A 1 231 ? -3.668 -38.812 -4.012 1 94.12 231 TYR A C 1
ATOM 1852 O O . TYR A 1 231 ? -4.055 -39.938 -4.285 1 94.12 231 TYR A O 1
ATOM 1860 N N . LEU A 1 232 ? -3.252 -37.969 -4.918 1 95 232 LEU A N 1
ATOM 1861 C CA . LEU A 1 232 ? -3.217 -38.312 -6.336 1 95 232 LEU A CA 1
ATOM 1862 C C . LEU A 1 232 ? -2.26 -39.469 -6.582 1 95 232 LEU A C 1
ATOM 1864 O O . LEU A 1 232 ? -2.549 -40.375 -7.387 1 95 232 LEU A O 1
ATOM 1868 N N . ALA A 1 233 ? -1.144 -39.438 -5.941 1 94.62 233 ALA A N 1
ATOM 1869 C CA . ALA A 1 233 ? -0.174 -40.531 -6.066 1 94.62 233 ALA A CA 1
ATOM 1870 C C . ALA A 1 233 ? -0.784 -41.875 -5.645 1 94.62 233 ALA A C 1
ATOM 1872 O O . ALA A 1 233 ? -0.578 -42.875 -6.305 1 94.62 233 ALA A O 1
ATOM 1873 N N . GLU A 1 234 ? -1.524 -41.844 -4.543 1 93.56 234 GLU A N 1
ATOM 1874 C CA . GLU A 1 234 ? -2.186 -43.031 -4.047 1 93.56 234 GLU A CA 1
ATOM 1875 C C . GLU A 1 234 ? -3.232 -43.531 -5.035 1 93.56 234 GLU A C 1
ATOM 1877 O O . GLU A 1 234 ? -3.357 -44.75 -5.254 1 93.56 234 GLU A O 1
ATOM 1882 N N . LEU A 1 235 ? -3.945 -42.625 -5.582 1 93.12 235 LEU A N 1
ATOM 1883 C CA . LEU A 1 235 ? -4.965 -42.969 -6.566 1 93.12 235 LEU A CA 1
ATOM 1884 C C . LEU A 1 235 ? -4.336 -43.656 -7.777 1 93.12 235 LEU A C 1
ATOM 1886 O O . LEU A 1 235 ? -4.887 -44.625 -8.297 1 93.12 235 LEU A O 1
ATOM 1890 N N . LEU A 1 236 ? -3.205 -43.156 -8.219 1 93.38 236 LEU A N 1
ATOM 1891 C CA . LEU A 1 236 ? -2.535 -43.656 -9.406 1 93.38 236 LEU A CA 1
ATOM 1892 C C . LEU A 1 236 ? -1.899 -45.031 -9.125 1 93.38 236 LEU A C 1
ATOM 1894 O O . LEU A 1 236 ? -1.833 -45.875 -10.016 1 93.38 236 LEU A O 1
ATOM 1898 N N . ALA A 1 237 ? -1.46 -45.219 -7.906 1 91.31 237 ALA A N 1
ATOM 1899 C CA . ALA A 1 237 ? -0.859 -46.469 -7.527 1 91.31 237 ALA A CA 1
ATOM 1900 C C . ALA A 1 237 ? -1.903 -47.594 -7.492 1 91.31 237 ALA A C 1
ATOM 1902 O O . ALA A 1 237 ? -1.597 -48.75 -7.785 1 91.31 237 ALA A O 1
ATOM 1903 N N . ARG A 1 238 ? -3.072 -47.25 -7.137 1 89.62 238 ARG A N 1
ATOM 1904 C CA . ARG A 1 238 ? -4.148 -48.219 -7.074 1 89.62 238 ARG A CA 1
ATOM 1905 C C . ARG A 1 238 ? -4.656 -48.594 -8.469 1 89.62 238 ARG A C 1
ATOM 1907 O O . ARG A 1 238 ? -5.215 -49.656 -8.68 1 89.62 238 ARG A O 1
ATOM 1914 N N . ALA A 1 239 ? -4.594 -47.719 -9.367 1 81.12 239 ALA A N 1
ATOM 1915 C CA . ALA A 1 239 ? -5.086 -47.906 -10.727 1 81.12 239 ALA A CA 1
ATOM 1916 C C . ALA A 1 239 ? -4.109 -48.75 -11.539 1 81.12 239 ALA A C 1
ATOM 1918 O O . ALA A 1 239 ? -4.461 -49.281 -12.602 1 81.12 239 ALA A O 1
ATOM 1919 N N . THR A 1 240 ? -2.834 -48.875 -11.086 1 65.94 240 THR A N 1
ATOM 1920 C CA . THR A 1 240 ? -1.881 -49.75 -11.734 1 65.94 240 THR A CA 1
ATOM 1921 C C . THR A 1 240 ? -1.899 -51.156 -11.094 1 65.94 240 THR A C 1
ATOM 1923 O O . THR A 1 240 ? -1.954 -51.25 -9.867 1 65.94 240 THR A O 1
ATOM 1926 N N . MET B 1 1 ? -11.57 41.312 1.223 1 42.5 1 MET B N 1
ATOM 1927 C CA . MET B 1 1 ? -12.188 40.344 2.117 1 42.5 1 MET B CA 1
ATOM 1928 C C . MET B 1 1 ? -11.516 39 1.979 1 42.5 1 MET B C 1
ATOM 1930 O O . MET B 1 1 ? -11.484 38.406 0.89 1 42.5 1 MET B O 1
ATOM 1934 N N . THR B 1 2 ? -10.547 38.656 2.832 1 59.62 2 THR B N 1
ATOM 1935 C CA . THR B 1 2 ? -9.664 37.5 2.682 1 59.62 2 THR B CA 1
ATOM 1936 C C . THR B 1 2 ? -10.477 36.219 2.697 1 59.62 2 THR B C 1
ATOM 1938 O O . THR B 1 2 ? -11.398 36.062 3.5 1 59.62 2 THR B O 1
ATOM 1941 N N . ASP B 1 3 ? -10.5 35.469 1.646 1 76.19 3 ASP B N 1
ATOM 1942 C CA . ASP B 1 3 ? -11.242 34.219 1.54 1 76.19 3 ASP B CA 1
ATOM 1943 C C . ASP B 1 3 ? -11.102 33.375 2.814 1 76.19 3 ASP B C 1
ATOM 1945 O O . ASP B 1 3 ? -10.008 33.281 3.373 1 76.19 3 ASP B O 1
ATOM 1949 N N . PRO B 1 4 ? -12.227 33.125 3.453 1 88.56 4 PRO B N 1
ATOM 1950 C CA . PRO B 1 4 ? -12.172 32.312 4.672 1 88.56 4 PRO B CA 1
ATOM 1951 C C . PRO B 1 4 ? -11.383 31 4.488 1 88.56 4 PRO B C 1
ATOM 1953 O O . PRO B 1 4 ? -11.234 30.531 3.361 1 88.56 4 PRO B O 1
ATOM 1956 N N . LEU B 1 5 ? -10.82 30.609 5.594 1 93.06 5 LEU B N 1
ATOM 1957 C CA . LEU B 1 5 ? -10.117 29.328 5.562 1 93.06 5 LEU B CA 1
ATOM 1958 C C . LEU B 1 5 ? -11.07 28.188 5.238 1 93.06 5 LEU B C 1
ATOM 1960 O O . LEU B 1 5 ? -12.242 28.219 5.621 1 93.06 5 LEU B O 1
ATOM 1964 N N . ASN B 1 6 ? -10.508 27.25 4.488 1 94 6 ASN B N 1
ATOM 1965 C CA . ASN B 1 6 ? -11.203 25.969 4.316 1 94 6 ASN B CA 1
ATOM 1966 C C . ASN B 1 6 ? -11.539 25.328 5.656 1 94 6 ASN B C 1
ATOM 1968 O O . ASN B 1 6 ? -10.664 25.203 6.523 1 94 6 ASN B O 1
ATOM 1972 N N . PRO B 1 7 ? -12.812 25.125 5.941 1 95.75 7 PRO B N 1
ATOM 1973 C CA . PRO B 1 7 ? -13.172 24.531 7.23 1 95.75 7 PRO B CA 1
ATOM 1974 C C . PRO B 1 7 ? -12.422 23.234 7.512 1 95.75 7 PRO B C 1
ATOM 1976 O O . PRO B 1 7 ? -12.328 22.797 8.664 1 95.75 7 PRO B O 1
ATOM 1979 N N . ARG B 1 8 ? -11.859 22.641 6.516 1 97.44 8 ARG B N 1
ATOM 1980 C CA . ARG B 1 8 ? -11.148 21.375 6.66 1 97.44 8 ARG B CA 1
ATOM 1981 C C . ARG B 1 8 ? -9.68 21.609 7.008 1 97.44 8 ARG B C 1
ATOM 1983 O O . ARG B 1 8 ? -8.969 20.688 7.391 1 97.44 8 ARG B O 1
ATOM 1990 N N . PHE B 1 9 ? -9.203 22.828 6.781 1 97.69 9 PHE B N 1
ATOM 1991 C CA . PHE B 1 9 ? -7.828 23.156 7.145 1 97.69 9 PHE B CA 1
ATOM 1992 C C . PHE B 1 9 ? -7.621 23.031 8.648 1 97.69 9 PHE B C 1
ATOM 1994 O O . PHE B 1 9 ? -8.438 23.516 9.438 1 97.69 9 PHE B O 1
ATOM 2001 N N . PRO B 1 10 ? -6.543 22.391 9.109 1 96.12 10 PRO B N 1
ATOM 2002 C CA . PRO B 1 10 ? -6.465 21.938 10.5 1 96.12 10 PRO B CA 1
ATOM 2003 C C . PRO B 1 10 ? -6.008 23.031 11.453 1 96.12 10 PRO B C 1
ATOM 2005 O O . PRO B 1 10 ? -5.941 22.828 12.664 1 96.12 10 PRO B O 1
ATOM 2008 N N . HIS B 1 11 ? -5.711 24.234 10.938 1 96.94 11 HIS B N 1
ATOM 2009 C CA . HIS B 1 11 ? -5.141 25.25 11.812 1 96.94 11 HIS B CA 1
ATOM 2010 C C . HIS B 1 11 ? -5.973 26.531 11.781 1 96.94 11 HIS B C 1
ATOM 2012 O O . HIS B 1 11 ? -6.664 26.812 10.797 1 96.94 11 HIS B O 1
ATOM 2018 N N . ASP B 1 12 ? -5.812 27.234 12.828 1 95.31 12 ASP B N 1
ATOM 2019 C CA . ASP B 1 12 ? -6.457 28.547 12.938 1 95.31 12 ASP B CA 1
ATOM 2020 C C . ASP B 1 12 ? -5.641 29.625 12.219 1 95.31 12 ASP B C 1
ATOM 2022 O O . ASP B 1 12 ? -4.5 29.375 11.82 1 95.31 12 ASP B O 1
ATOM 2026 N N . GLU B 1 13 ? -6.238 30.75 12.125 1 95 13 GLU B N 1
ATOM 2027 C CA . GLU B 1 13 ? -5.613 31.859 11.414 1 95 13 GLU B CA 1
ATOM 2028 C C . GLU B 1 13 ? -4.418 32.406 12.188 1 95 13 GLU B C 1
ATOM 2030 O O . GLU B 1 13 ? -3.506 33 11.594 1 95 13 GLU B O 1
ATOM 2035 N N . THR B 1 14 ? -4.539 32.25 13.539 1 96.38 14 THR B N 1
ATOM 2036 C CA . THR B 1 14 ? -3.449 32.719 14.383 1 96.38 14 THR B CA 1
ATOM 2037 C C . THR B 1 14 ? -2.807 31.562 15.148 1 96.38 14 THR B C 1
ATOM 2039 O O . THR B 1 14 ? -3.41 30.5 15.289 1 96.38 14 THR B O 1
ATOM 2042 N N . ILE B 1 15 ? -1.589 31.766 15.516 1 97.19 15 ILE B N 1
ATOM 2043 C CA . ILE B 1 15 ? -0.819 30.781 16.266 1 97.19 15 ILE B CA 1
ATOM 2044 C C . ILE B 1 15 ? -0.541 31.328 17.672 1 97.19 15 ILE B C 1
ATOM 2046 O O . ILE B 1 15 ? 0.051 32.406 17.828 1 97.19 15 ILE B O 1
ATOM 2050 N N . THR B 1 16 ? -0.992 30.594 18.625 1 96.44 16 THR B N 1
ATOM 2051 C CA . THR B 1 16 ? -0.84 31.031 20 1 96.44 16 THR B CA 1
ATOM 2052 C C . THR B 1 16 ? 0.488 30.547 20.578 1 96.44 16 THR B C 1
ATOM 2054 O O . THR B 1 16 ? 0.771 29.344 20.578 1 96.44 16 THR B O 1
ATOM 2057 N N . ILE B 1 17 ? 1.285 31.438 21.047 1 96.06 17 ILE B N 1
ATOM 2058 C CA . ILE B 1 17 ? 2.537 31.172 21.75 1 96.06 17 ILE B CA 1
ATOM 2059 C C . ILE B 1 17 ? 2.529 31.891 23.109 1 96.06 17 ILE B C 1
ATOM 2061 O O . ILE B 1 17 ? 2.695 33.094 23.172 1 96.06 17 ILE B O 1
ATOM 2065 N N . GLY B 1 18 ? 2.395 31.094 24.141 1 90.44 18 GLY B N 1
ATOM 2066 C CA . GLY B 1 18 ? 2.193 31.734 25.438 1 90.44 18 GLY B CA 1
ATOM 2067 C C . GLY B 1 18 ? 0.982 32.656 25.453 1 90.44 18 GLY B C 1
ATOM 2068 O O . GLY B 1 18 ? -0.134 32.219 25.156 1 90.44 18 GLY B O 1
ATOM 2069 N N . GLU B 1 19 ? 1.239 33.906 25.766 1 91.31 19 GLU B N 1
ATOM 2070 C CA . GLU B 1 19 ? 0.146 34.875 25.844 1 91.31 19 GLU B CA 1
ATOM 2071 C C . GLU B 1 19 ? -0.006 35.656 24.531 1 91.31 19 GLU B C 1
ATOM 2073 O O . GLU B 1 19 ? -0.862 36.531 24.422 1 91.31 19 GLU B O 1
ATOM 2078 N N . HIS B 1 20 ? 0.742 35.281 23.578 1 95 20 HIS B N 1
ATOM 2079 C CA . HIS B 1 20 ? 0.756 36.031 22.328 1 95 20 HIS B CA 1
ATOM 2080 C C . HIS B 1 20 ? 0.007 35.312 21.234 1 95 20 HIS B C 1
ATOM 2082 O O . HIS B 1 20 ? 0.081 34.062 21.141 1 95 20 HIS B O 1
ATOM 2088 N N . GLU B 1 21 ? -0.683 35.969 20.438 1 96.62 21 GLU B N 1
ATOM 2089 C CA . GLU B 1 21 ? -1.286 35.5 19.203 1 96.62 21 GLU B CA 1
ATOM 2090 C C . GLU B 1 21 ? -0.564 36.062 17.984 1 96.62 21 GLU B C 1
ATOM 2092 O O . GLU B 1 21 ? -0.549 37.281 17.781 1 96.62 21 GLU B O 1
ATOM 2097 N N . LEU B 1 22 ? -0.018 35.219 17.297 1 97.56 22 LEU B N 1
ATOM 2098 C CA . LEU B 1 22 ? 0.807 35.656 16.172 1 97.56 22 LEU B CA 1
ATOM 2099 C C . LEU B 1 22 ? 0.172 35.25 14.844 1 97.56 22 LEU B C 1
ATOM 2101 O O . LEU B 1 22 ? -0.487 34.219 14.75 1 97.56 22 LEU B O 1
ATOM 2105 N N . SER B 1 23 ? 0.365 36.125 13.867 1 97.31 23 SER B N 1
ATOM 2106 C CA . SER B 1 23 ? 0.017 35.75 12.5 1 97.31 23 SER B CA 1
ATOM 2107 C C . SER B 1 23 ? 1.056 34.812 11.906 1 97.31 23 SER B C 1
ATOM 2109 O O . SER B 1 23 ? 2.16 34.688 12.438 1 97.31 23 SER B O 1
ATOM 2111 N N . ALA B 1 24 ? 0.72 34.125 10.828 1 97.94 24 ALA B N 1
ATOM 2112 C CA . ALA B 1 24 ? 1.667 33.281 10.117 1 97.94 24 ALA B CA 1
ATOM 2113 C C . ALA B 1 24 ? 2.912 34.062 9.711 1 97.94 24 ALA B C 1
ATOM 2115 O O . ALA B 1 24 ? 4.035 33.562 9.859 1 97.94 24 ALA B O 1
ATOM 2116 N N . ASP B 1 25 ? 2.709 35.281 9.227 1 98.06 25 ASP B N 1
ATOM 2117 C CA . ASP B 1 25 ? 3.818 36.125 8.773 1 98.06 25 ASP B CA 1
ATOM 2118 C C . ASP B 1 25 ? 4.785 36.406 9.922 1 98.06 25 ASP B C 1
ATOM 2120 O O . ASP B 1 25 ? 6.004 36.375 9.734 1 98.06 25 ASP B O 1
ATOM 2124 N N . GLU B 1 26 ? 4.23 36.719 11.008 1 97.75 26 GLU B N 1
ATOM 2125 C CA . GLU B 1 26 ? 5.066 37 12.172 1 97.75 26 GLU B CA 1
ATOM 2126 C C . GLU B 1 26 ? 5.906 35.812 12.57 1 97.75 26 GLU B C 1
ATOM 2128 O O . GLU B 1 26 ? 7.109 35.938 12.82 1 97.75 26 GLU B O 1
ATOM 2133 N N . VAL B 1 27 ? 5.289 34.656 12.664 1 98.19 27 VAL B N 1
ATOM 2134 C CA . VAL B 1 27 ? 5.988 33.438 13.031 1 98.19 27 VAL B CA 1
ATOM 2135 C C . VAL B 1 27 ? 7.098 33.156 12.016 1 98.19 27 VAL B C 1
ATOM 2137 O O . VAL B 1 27 ? 8.234 32.875 12.398 1 98.19 27 VAL B O 1
ATOM 2140 N N . ILE B 1 28 ? 6.785 33.219 10.75 1 98.25 28 ILE B N 1
ATOM 2141 C CA . ILE B 1 28 ? 7.73 32.938 9.672 1 98.25 28 ILE B CA 1
ATOM 2142 C C . ILE B 1 28 ? 8.914 33.875 9.758 1 98.25 28 ILE B C 1
ATOM 2144 O O . ILE B 1 28 ? 10.07 33.469 9.672 1 98.25 28 ILE B O 1
ATOM 2148 N N . GLU B 1 29 ? 8.617 35.156 9.93 1 97.75 29 GLU B N 1
ATOM 2149 C CA . GLU B 1 29 ? 9.672 36.156 10.008 1 97.75 29 GLU B CA 1
ATOM 2150 C C . GLU B 1 29 ? 10.594 35.906 11.195 1 97.75 29 GLU B C 1
ATOM 2152 O O . GLU B 1 29 ? 11.82 36.031 11.07 1 97.75 29 GLU B O 1
ATOM 2157 N N . LEU B 1 30 ? 10.086 35.562 12.305 1 97.06 30 LEU B N 1
ATOM 2158 C CA . LEU B 1 30 ? 10.859 35.375 13.531 1 97.06 30 LEU B CA 1
ATOM 2159 C C . LEU B 1 30 ? 11.695 34.094 13.461 1 97.06 30 LEU B C 1
ATOM 2161 O O . LEU B 1 30 ? 12.789 34.031 14.023 1 97.06 30 LEU B O 1
ATOM 2165 N N . LEU B 1 31 ? 11.227 33.094 12.719 1 97.62 31 LEU B N 1
ATOM 2166 C CA . LEU B 1 31 ? 11.891 31.797 12.727 1 97.62 31 LEU B CA 1
ATOM 2167 C C . LEU B 1 31 ? 12.797 31.641 11.508 1 97.62 31 LEU B C 1
ATOM 2169 O O . LEU B 1 31 ? 13.711 30.812 11.516 1 97.62 31 LEU B O 1
ATOM 2173 N N . ALA B 1 32 ? 12.586 32.438 10.461 1 97.5 32 ALA B N 1
ATOM 2174 C CA . ALA B 1 32 ? 13.312 32.312 9.203 1 97.5 32 ALA B CA 1
ATOM 2175 C C . ALA B 1 32 ? 14.82 32.344 9.438 1 97.5 32 ALA B C 1
ATOM 2177 O O . ALA B 1 32 ? 15.562 31.547 8.844 1 97.5 32 ALA B O 1
ATOM 2178 N N . PRO B 1 33 ? 15.375 33.188 10.367 1 96.31 33 PRO B N 1
ATOM 2179 C CA . PRO B 1 33 ? 16.828 33.25 10.578 1 96.31 33 PRO B CA 1
ATOM 2180 C C . PRO B 1 33 ? 17.406 31.953 11.125 1 96.31 33 PRO B C 1
ATOM 2182 O O . PRO B 1 33 ? 18.625 31.75 11.07 1 96.31 33 PRO B O 1
ATOM 2185 N N . ARG B 1 34 ? 16.578 31.078 11.672 1 96.69 34 ARG B N 1
ATOM 2186 C CA . ARG B 1 34 ? 17.047 29.828 12.273 1 96.69 34 ARG B CA 1
ATOM 2187 C C . ARG B 1 34 ? 17.094 28.703 11.25 1 96.69 34 ARG B C 1
ATOM 2189 O O . ARG B 1 34 ? 17.547 27.594 11.555 1 96.69 34 ARG B O 1
ATOM 2196 N N . LEU B 1 35 ? 16.641 28.922 10.039 1 97.25 35 LEU B N 1
ATOM 2197 C CA . LEU B 1 35 ? 16.578 27.891 9 1 97.25 35 LEU B CA 1
ATOM 2198 C C . LEU B 1 35 ? 17.469 28.266 7.82 1 97.25 35 LEU B C 1
ATOM 2200 O O . LEU B 1 35 ? 17.578 29.438 7.465 1 97.25 35 LEU B O 1
ATOM 2204 N N . THR B 1 36 ? 18.047 27.297 7.238 1 97.44 36 THR B N 1
ATOM 2205 C CA . THR B 1 36 ? 18.797 27.531 6.008 1 97.44 36 THR B CA 1
ATOM 2206 C C . THR B 1 36 ? 17.859 27.781 4.84 1 97.44 36 THR B C 1
ATOM 2208 O O . THR B 1 36 ? 16.688 27.391 4.891 1 97.44 36 THR B O 1
ATOM 2211 N N . GLU B 1 37 ? 18.344 28.391 3.836 1 97.62 37 GLU B N 1
ATOM 2212 C CA . GLU B 1 37 ? 17.547 28.625 2.631 1 97.62 37 GLU B CA 1
ATOM 2213 C C . GLU B 1 37 ? 17.078 27.297 2.021 1 97.62 37 GLU B C 1
ATOM 2215 O O . GLU B 1 37 ? 15.945 27.203 1.55 1 97.62 37 GLU B O 1
ATOM 2220 N N . ARG B 1 38 ? 17.984 26.359 2.025 1 97.5 38 ARG B N 1
ATOM 2221 C CA . ARG B 1 38 ? 17.656 25.047 1.471 1 97.5 38 ARG B CA 1
ATOM 2222 C C . ARG B 1 38 ? 16.5 24.406 2.221 1 97.5 38 ARG B C 1
ATOM 2224 O O . ARG B 1 38 ? 15.594 23.844 1.604 1 97.5 38 ARG B O 1
ATOM 2231 N N . ARG B 1 39 ? 16.484 24.5 3.504 1 97.31 39 ARG B N 1
ATOM 2232 C CA . ARG B 1 39 ? 15.414 23.938 4.324 1 97.31 39 ARG B CA 1
ATOM 2233 C C . ARG B 1 39 ? 14.094 24.656 4.07 1 97.31 39 ARG B C 1
ATOM 2235 O O . ARG B 1 39 ? 13.047 24.016 3.963 1 97.31 39 ARG B O 1
ATOM 2242 N N . MET B 1 40 ? 14.125 25.922 3.992 1 98.19 40 MET B N 1
ATOM 2243 C CA . MET B 1 40 ? 12.906 26.688 3.736 1 98.19 40 MET B CA 1
ATOM 2244 C C . MET B 1 40 ? 12.32 26.344 2.371 1 98.19 40 MET B C 1
ATOM 2246 O O . MET B 1 40 ? 11.109 26.188 2.236 1 98.19 40 MET B O 1
ATOM 2250 N N . GLN B 1 41 ? 13.211 26.203 1.424 1 98.19 41 GLN B N 1
ATOM 2251 C CA . GLN B 1 41 ? 12.766 25.828 0.084 1 98.19 41 GLN B CA 1
ATOM 2252 C C . GLN B 1 41 ? 12.133 24.438 0.082 1 98.19 41 GLN B C 1
ATOM 2254 O O . GLN B 1 41 ? 11.109 24.219 -0.57 1 98.19 41 GLN B O 1
ATOM 2259 N N . ARG B 1 42 ? 12.75 23.531 0.792 1 98 42 ARG B N 1
ATOM 2260 C CA . ARG B 1 42 ? 12.211 22.172 0.883 1 98 42 ARG B CA 1
ATOM 2261 C C . ARG B 1 42 ? 10.828 22.172 1.535 1 98 42 ARG B C 1
ATOM 2263 O O . ARG B 1 42 ? 9.922 21.469 1.091 1 98 42 ARG B O 1
ATOM 2270 N N . ILE B 1 43 ? 10.672 23 2.553 1 98.56 43 ILE B N 1
ATOM 2271 C CA . ILE B 1 43 ? 9.391 23.125 3.234 1 98.56 43 ILE B CA 1
ATOM 2272 C C . ILE B 1 43 ? 8.336 23.641 2.26 1 98.56 43 ILE B C 1
ATOM 2274 O O . ILE B 1 43 ? 7.219 23.125 2.203 1 98.56 43 ILE B O 1
ATOM 2278 N N . ASP B 1 44 ? 8.719 24.609 1.486 1 98.56 44 ASP B N 1
ATOM 2279 C CA . ASP B 1 44 ? 7.789 25.188 0.513 1 98.56 44 ASP B CA 1
ATOM 2280 C C . ASP B 1 44 ? 7.379 24.141 -0.527 1 98.56 44 ASP B C 1
ATOM 2282 O O . ASP B 1 44 ? 6.215 24.078 -0.917 1 98.56 44 ASP B O 1
ATOM 2286 N N . GLU B 1 45 ? 8.32 23.328 -0.951 1 98.12 45 GLU B N 1
ATOM 2287 C CA . GLU B 1 45 ? 8.047 22.281 -1.925 1 98.12 45 GLU B CA 1
ATOM 2288 C C . GLU B 1 45 ? 7.051 21.266 -1.372 1 98.12 45 GLU B C 1
ATOM 2290 O O . GLU B 1 45 ? 6.145 20.828 -2.084 1 98.12 45 GLU B O 1
ATOM 2295 N N . VAL B 1 46 ? 7.203 20.938 -0.15 1 98.44 46 VAL B N 1
ATOM 2296 C CA . VAL B 1 46 ? 6.348 19.953 0.499 1 98.44 46 VAL B CA 1
ATOM 2297 C C . VAL B 1 46 ? 4.941 20.516 0.68 1 98.44 46 VAL B C 1
ATOM 2299 O O . VAL B 1 46 ? 3.951 19.859 0.354 1 98.44 46 VAL B O 1
ATOM 2302 N N . ILE B 1 47 ? 4.891 21.75 1.113 1 98.62 47 ILE B N 1
ATOM 2303 C CA . ILE B 1 47 ? 3.617 22.406 1.397 1 98.62 47 ILE B CA 1
ATOM 2304 C C . ILE B 1 47 ? 2.811 22.547 0.109 1 98.62 47 ILE B C 1
ATOM 2306 O O . ILE B 1 47 ? 1.585 22.406 0.119 1 98.62 47 ILE B O 1
ATOM 2310 N N . ALA B 1 48 ? 3.514 22.75 -0.97 1 98.06 48 ALA B N 1
ATOM 2311 C CA . ALA B 1 48 ? 2.869 22.953 -2.264 1 98.06 48 ALA B CA 1
ATOM 2312 C C . ALA B 1 48 ? 2.109 21.703 -2.701 1 98.06 48 ALA B C 1
ATOM 2314 O O . ALA B 1 48 ? 1.266 21.766 -3.598 1 98.06 48 ALA B O 1
ATOM 2315 N N . LYS B 1 49 ? 2.336 20.562 -2.072 1 97.88 49 LYS B N 1
ATOM 2316 C CA . LYS B 1 49 ? 1.728 19.297 -2.48 1 97.88 49 LYS B CA 1
ATOM 2317 C C . LYS B 1 49 ? 0.741 18.797 -1.431 1 97.88 49 LYS B C 1
ATOM 2319 O O . LYS B 1 49 ? 0.208 17.688 -1.549 1 97.88 49 LYS B O 1
ATOM 2324 N N . ARG B 1 50 ? 0.474 19.594 -0.445 1 98.56 50 ARG B N 1
ATOM 2325 C CA . ARG B 1 50 ? -0.368 19.156 0.665 1 98.56 50 ARG B CA 1
ATOM 2326 C C . ARG B 1 50 ? -1.846 19.344 0.332 1 98.56 50 ARG B C 1
ATOM 2328 O O . ARG B 1 50 ? -2.213 20.219 -0.442 1 98.56 50 ARG B O 1
ATOM 2335 N N . THR B 1 51 ? -2.641 18.484 0.902 1 98.38 51 THR B N 1
ATOM 2336 C CA . THR B 1 51 ? -4.09 18.594 0.766 1 98.38 51 THR B CA 1
ATOM 2337 C C . THR B 1 51 ? -4.781 18.328 2.098 1 98.38 51 THR B C 1
ATOM 2339 O O . THR B 1 51 ? -4.312 17.5 2.891 1 98.38 51 THR B O 1
ATOM 2342 N N . CYS B 1 52 ? -5.883 19.031 2.348 1 98.38 52 CYS B N 1
ATOM 2343 C CA . CYS B 1 52 ? -6.785 18.734 3.451 1 98.38 52 CYS B CA 1
ATOM 2344 C C . CYS B 1 52 ? -8.164 18.344 2.936 1 98.38 52 CYS B C 1
ATOM 2346 O O . CYS B 1 52 ? -9.133 18.328 3.695 1 98.38 52 CYS B O 1
ATOM 2348 N N . GLU B 1 53 ? -8.242 18.047 1.614 1 98.19 53 GLU B N 1
ATOM 2349 C CA . GLU B 1 53 ? -9.484 17.594 1.005 1 98.19 53 GLU B CA 1
ATOM 2350 C C . GLU B 1 53 ? -9.68 16.094 1.197 1 98.19 53 GLU B C 1
ATOM 2352 O O . GLU B 1 53 ? -10.781 15.57 0.985 1 98.19 53 GLU B O 1
ATOM 2357 N N . ILE B 1 54 ? -8.633 15.438 1.514 1 98.56 54 ILE B N 1
ATOM 2358 C CA . ILE B 1 54 ? -8.625 14.039 1.914 1 98.56 54 ILE B CA 1
ATOM 2359 C C . ILE B 1 54 ? -8.156 13.914 3.361 1 98.56 54 ILE B C 1
ATOM 2361 O O . ILE B 1 54 ? -7.156 14.516 3.748 1 98.56 54 ILE B O 1
ATOM 2365 N N . ALA B 1 55 ? -8.883 13.211 4.172 1 98.81 55 ALA B N 1
ATOM 2366 C CA . ALA B 1 55 ? -8.453 12.875 5.527 1 98.81 55 ALA B CA 1
ATOM 2367 C C . ALA B 1 55 ? -8.336 11.367 5.707 1 98.81 55 ALA B C 1
ATOM 2369 O O . ALA B 1 55 ? -9.07 10.602 5.074 1 98.81 55 ALA B O 1
ATOM 2370 N N . CYS B 1 56 ? -7.406 10.961 6.492 1 98.75 56 CYS B N 1
ATOM 2371 C CA . CYS B 1 56 ? -7.266 9.555 6.867 1 98.75 56 CYS B CA 1
ATOM 2372 C C . CYS B 1 56 ? -7.785 9.312 8.281 1 98.75 56 CYS B C 1
ATOM 2374 O O . CYS B 1 56 ? -7.395 10.016 9.219 1 98.75 56 CYS B O 1
ATOM 2376 N N . VAL B 1 57 ? -8.664 8.352 8.438 1 98.69 57 VAL B N 1
ATOM 2377 C CA . VAL B 1 57 ? -9.188 7.977 9.742 1 98.69 57 VAL B CA 1
ATOM 2378 C C . VAL B 1 57 ? -8.844 6.516 10.039 1 98.69 57 VAL B C 1
ATOM 2380 O O . VAL B 1 57 ? -9.156 5.625 9.25 1 98.69 57 VAL B O 1
ATOM 2383 N N . PHE B 1 58 ? -8.18 6.309 11.062 1 96.62 58 PHE B N 1
ATOM 2384 C CA . PHE B 1 58 ? -7.902 4.953 11.516 1 96.62 58 PHE B CA 1
ATOM 2385 C C . PHE B 1 58 ? -8.781 4.594 12.711 1 96.62 58 PHE B C 1
ATOM 2387 O O . PHE B 1 58 ? -8.578 5.105 13.812 1 96.62 58 PHE B O 1
ATOM 2394 N N . ASP B 1 59 ? -9.711 3.682 12.516 1 96.12 59 ASP B N 1
ATOM 2395 C CA . ASP B 1 59 ? -10.719 3.318 13.508 1 96.12 59 ASP B CA 1
ATOM 2396 C C . ASP B 1 59 ? -10.273 2.117 14.336 1 96.12 59 ASP B C 1
ATOM 2398 O O . ASP B 1 59 ? -10.43 0.97 13.914 1 96.12 59 ASP B O 1
ATOM 2402 N N . GLY B 1 60 ? -9.703 2.412 15.5 1 91.81 60 GLY B N 1
ATOM 2403 C CA . GLY B 1 60 ? -9.359 1.388 16.469 1 91.81 60 GLY B CA 1
ATOM 2404 C C . GLY B 1 60 ? -8.086 0.642 16.125 1 91.81 60 GLY B C 1
ATOM 2405 O O . GLY B 1 60 ? -8.062 -0.591 16.109 1 91.81 60 GLY B O 1
ATOM 2406 N N . PRO B 1 61 ? -7.047 1.373 15.82 1 88.56 61 PRO B N 1
ATOM 2407 C CA . PRO B 1 61 ? -5.805 0.65 15.531 1 88.56 61 PRO B CA 1
ATOM 2408 C C . PRO B 1 61 ? -5.32 -0.178 16.719 1 88.56 61 PRO B C 1
ATOM 2410 O O . PRO B 1 61 ? -5.457 0.248 17.875 1 88.56 61 PRO B O 1
ATOM 2413 N N . TYR B 1 62 ? -4.809 -1.326 16.453 1 85.19 62 TYR B N 1
ATOM 2414 C CA . TYR B 1 62 ? -4.344 -2.264 17.469 1 85.19 62 TYR B CA 1
ATOM 2415 C C . TYR B 1 62 ? -2.824 -2.396 17.438 1 85.19 62 TYR B C 1
ATOM 2417 O O . TYR B 1 62 ? -2.193 -2.645 18.469 1 85.19 62 TYR B O 1
ATOM 2425 N N . ASP B 1 63 ? -2.219 -2.203 16.328 1 87.75 63 ASP B N 1
ATOM 2426 C CA . ASP B 1 63 ? -0.795 -2.414 16.094 1 87.75 63 ASP B CA 1
ATOM 2427 C C . ASP B 1 63 ? -0.088 -1.095 15.789 1 87.75 63 ASP B C 1
ATOM 2429 O O . ASP B 1 63 ? -0.353 -0.46 14.766 1 87.75 63 ASP B O 1
ATOM 2433 N N . MET B 1 64 ? 0.887 -0.709 16.641 1 88.44 64 MET B N 1
ATOM 2434 C CA . MET B 1 64 ? 1.581 0.567 16.484 1 88.44 64 MET B CA 1
ATOM 2435 C C . MET B 1 64 ? 2.436 0.576 15.227 1 88.44 64 MET B C 1
ATOM 2437 O O . MET B 1 64 ? 2.717 1.64 14.664 1 88.44 64 MET B O 1
ATOM 2441 N N . GLY B 1 65 ? 2.857 -0.604 14.82 1 89.5 65 GLY B N 1
ATOM 2442 C CA . GLY B 1 65 ? 3.572 -0.681 13.555 1 89.5 65 GLY B CA 1
ATOM 2443 C C . GLY B 1 65 ? 2.727 -0.267 12.367 1 89.5 65 GLY B C 1
ATOM 2444 O O . GLY B 1 65 ? 3.195 0.459 11.484 1 89.5 65 GLY B O 1
ATOM 2445 N N . ASN B 1 66 ? 1.494 -0.7 12.406 1 91.5 66 ASN B N 1
ATOM 2446 C CA . ASN B 1 66 ? 0.562 -0.31 11.359 1 91.5 66 ASN B CA 1
ATOM 2447 C C . ASN B 1 66 ? 0.269 1.188 11.391 1 91.5 66 ASN B C 1
ATOM 2449 O O . ASN B 1 66 ? 0.197 1.837 10.352 1 91.5 66 ASN B O 1
ATOM 2453 N N . VAL B 1 67 ? 0.128 1.667 12.57 1 93.5 67 VAL B N 1
ATOM 2454 C CA . VAL B 1 67 ? -0.107 3.1 12.719 1 93.5 67 VAL B CA 1
ATOM 2455 C C . VAL B 1 67 ? 1.063 3.881 12.125 1 93.5 67 VAL B C 1
ATOM 2457 O O . VAL B 1 67 ? 0.863 4.812 11.344 1 93.5 67 VAL B O 1
ATOM 2460 N N . SER B 1 68 ? 2.225 3.471 12.477 1 94.25 68 SER B N 1
ATOM 2461 C CA . SER B 1 68 ? 3.432 4.125 11.977 1 94.25 68 SER B CA 1
ATOM 2462 C C . SER B 1 68 ? 3.482 4.109 10.453 1 94.25 68 SER B C 1
ATOM 2464 O O . SER B 1 68 ? 3.768 5.129 9.828 1 94.25 68 SER B O 1
ATOM 2466 N N . ALA B 1 69 ? 3.16 2.971 9.883 1 93.88 69 ALA B N 1
ATOM 2467 C CA . ALA B 1 69 ? 3.184 2.832 8.43 1 93.88 69 ALA B CA 1
ATOM 2468 C C . ALA B 1 69 ? 2.137 3.729 7.773 1 93.88 69 ALA B C 1
ATOM 2470 O O . ALA B 1 69 ? 2.404 4.355 6.746 1 93.88 69 ALA B O 1
ATOM 2471 N N . VAL B 1 70 ? 1.003 3.85 8.367 1 96.69 70 VAL B N 1
ATOM 2472 C CA . VAL B 1 70 ? -0.076 4.664 7.816 1 96.69 70 VAL B CA 1
ATOM 2473 C C . VAL B 1 70 ? 0.301 6.141 7.895 1 96.69 70 VAL B C 1
ATOM 2475 O O . VAL B 1 70 ? 0.082 6.898 6.945 1 96.69 70 VAL B O 1
ATOM 2478 N N . LEU B 1 71 ? 0.899 6.523 9.008 1 97.81 71 LEU B N 1
ATOM 2479 C CA . LEU B 1 71 ? 1.343 7.906 9.148 1 97.81 71 LEU B CA 1
ATOM 2480 C C . LEU B 1 71 ? 2.398 8.242 8.102 1 97.81 71 LEU B C 1
ATOM 2482 O O . LEU B 1 71 ? 2.357 9.32 7.496 1 97.81 71 LEU B O 1
ATOM 2486 N N . ARG B 1 72 ? 3.285 7.344 7.852 1 97.56 72 ARG B N 1
ATOM 2487 C CA . ARG B 1 72 ? 4.297 7.535 6.816 1 97.56 72 ARG B CA 1
ATOM 2488 C C . ARG B 1 72 ? 3.65 7.648 5.438 1 97.56 72 ARG B C 1
ATOM 2490 O O . ARG B 1 72 ? 4.07 8.461 4.617 1 97.56 72 ARG B O 1
ATOM 2497 N N . THR B 1 73 ? 2.656 6.824 5.238 1 97.88 73 THR B N 1
ATOM 2498 C CA . THR B 1 73 ? 1.93 6.863 3.975 1 97.88 73 THR B CA 1
ATOM 2499 C C . THR B 1 73 ? 1.24 8.211 3.787 1 97.88 73 THR B C 1
ATOM 2501 O O . THR B 1 73 ? 1.351 8.828 2.727 1 97.88 73 THR B O 1
ATOM 2504 N N . CYS B 1 74 ? 0.549 8.68 4.781 1 98.62 74 CYS B N 1
ATOM 2505 C CA . CYS B 1 74 ? -0.148 9.961 4.703 1 98.62 74 CYS B CA 1
ATOM 2506 C C . CYS B 1 74 ? 0.829 11.102 4.426 1 98.62 74 CYS B C 1
ATOM 2508 O O . CYS B 1 74 ? 0.599 11.914 3.531 1 98.62 74 CYS B O 1
ATOM 2510 N N . GLU B 1 75 ? 1.918 11.117 5.203 1 98.56 75 GLU B N 1
ATOM 2511 C CA . GLU B 1 75 ? 2.932 12.148 5.012 1 98.56 75 GLU B CA 1
ATOM 2512 C C . GLU B 1 75 ? 3.523 12.086 3.607 1 98.56 75 GLU B C 1
ATOM 2514 O O . GLU B 1 75 ? 3.695 13.117 2.957 1 98.56 75 GLU B O 1
ATOM 2519 N N . GLY B 1 76 ? 3.75 10.93 3.125 1 97.69 76 GLY B N 1
ATOM 2520 C CA . GLY B 1 76 ? 4.336 10.734 1.81 1 97.69 76 GLY B CA 1
ATOM 2521 C C . GLY B 1 76 ? 3.395 11.086 0.675 1 97.69 76 GLY B C 1
ATOM 2522 O O . GLY B 1 76 ? 3.838 11.445 -0.418 1 97.69 76 GLY B O 1
ATOM 2523 N N . LEU B 1 77 ? 2.117 11.039 0.923 1 98 77 LEU B N 1
ATOM 2524 C CA . LEU B 1 77 ? 1.127 11.328 -0.109 1 98 77 LEU B CA 1
ATOM 2525 C C . LEU B 1 77 ? 0.646 12.773 -0.016 1 98 77 LEU B C 1
ATOM 2527 O O . LEU B 1 77 ? -0.14 13.227 -0.851 1 98 77 LEU B O 1
ATOM 2531 N N . GLY B 1 78 ? 1.056 13.453 1.031 1 98.38 78 GLY B N 1
ATOM 2532 C CA . GLY B 1 78 ? 0.688 14.852 1.205 1 98.38 78 GLY B CA 1
ATOM 2533 C C . GLY B 1 78 ? -0.665 15.031 1.867 1 98.38 78 GLY B C 1
ATOM 2534 O O . GLY B 1 78 ? -1.291 16.094 1.731 1 98.38 78 GLY B O 1
ATOM 2535 N N . ILE B 1 79 ? -1.114 14.008 2.498 1 98.56 79 ILE B N 1
ATOM 2536 C CA . ILE B 1 79 ? -2.379 14.078 3.223 1 98.56 79 ILE B CA 1
ATOM 2537 C C . ILE B 1 79 ? -2.139 14.641 4.625 1 98.56 79 ILE B C 1
ATOM 2539 O O . ILE B 1 79 ? -1.52 13.984 5.465 1 98.56 79 ILE B O 1
ATOM 2543 N N . GLN B 1 80 ? -2.693 15.734 4.875 1 98.62 80 GLN B N 1
ATOM 2544 C CA . GLN B 1 80 ? -2.287 16.5 6.047 1 98.62 80 GLN B CA 1
ATOM 2545 C C . GLN B 1 80 ? -3.051 16.062 7.289 1 98.62 80 GLN B C 1
ATOM 2547 O O . GLN B 1 80 ? -2.449 15.781 8.328 1 98.62 80 GLN B O 1
ATOM 2552 N N . PRO B 1 81 ? -4.43 15.984 7.273 1 98.75 81 PRO B N 1
ATOM 2553 C CA . PRO B 1 81 ? -5.141 15.594 8.492 1 98.75 81 PRO B CA 1
ATOM 2554 C C . PRO B 1 81 ? -5.219 14.078 8.672 1 98.75 81 PRO B C 1
ATOM 2556 O O . PRO B 1 81 ? -5.582 13.359 7.734 1 98.75 81 PRO B O 1
ATOM 2559 N N . VAL B 1 82 ? -4.926 13.609 9.828 1 98.69 82 VAL B N 1
ATOM 2560 C CA . VAL B 1 82 ? -5.059 12.211 10.219 1 98.69 82 VAL B CA 1
ATOM 2561 C C . VAL B 1 82 ? -5.816 12.109 11.539 1 98.69 82 VAL B C 1
ATOM 2563 O O . VAL B 1 82 ? -5.547 12.875 12.477 1 98.69 82 VAL B O 1
ATOM 2566 N N . HIS B 1 83 ? -6.758 11.219 11.578 1 98.62 83 HIS B N 1
ATOM 2567 C CA . HIS B 1 83 ? -7.555 10.992 12.781 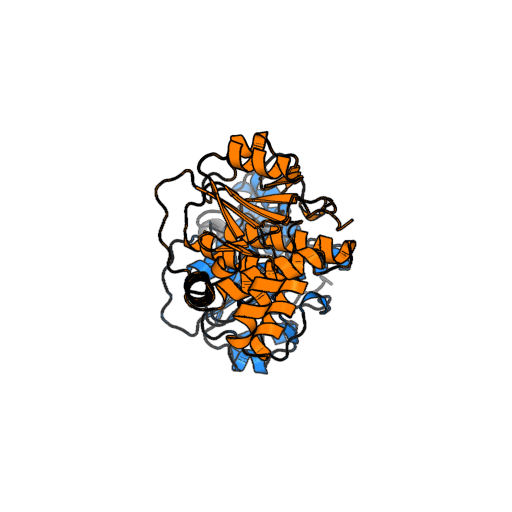1 98.62 83 HIS B CA 1
ATOM 2568 C C . HIS B 1 83 ? -7.363 9.57 13.297 1 98.62 83 HIS B C 1
ATOM 2570 O O . HIS B 1 83 ? -7.48 8.609 12.539 1 98.62 83 HIS B O 1
ATOM 2576 N N . LEU B 1 84 ? -7.039 9.445 14.523 1 96.81 84 LEU B N 1
ATOM 2577 C CA . LEU B 1 84 ? -6.895 8.156 15.203 1 96.81 84 LEU B CA 1
ATOM 2578 C C . LEU B 1 84 ? -7.98 7.969 16.25 1 96.81 84 LEU B C 1
ATOM 2580 O O . LEU B 1 84 ? -8.062 8.742 17.219 1 96.81 84 LEU B O 1
ATOM 2584 N N . ILE B 1 85 ? -8.805 7.016 16.016 1 96.56 85 ILE B N 1
ATOM 2585 C CA . ILE B 1 85 ? -9.805 6.664 17.031 1 96.56 85 ILE B CA 1
ATOM 2586 C C . ILE B 1 85 ? -9.25 5.57 17.938 1 96.56 85 ILE B C 1
ATOM 2588 O O . ILE B 1 85 ? -9.156 4.406 17.547 1 96.56 85 ILE B O 1
ATOM 2592 N N . GLU B 1 86 ? -8.859 5.918 19.062 1 92.38 86 GLU B N 1
ATOM 2593 C CA . GLU B 1 86 ? -8.188 5.02 20 1 92.38 86 GLU B CA 1
ATOM 2594 C C . GLU B 1 86 ? -9.141 4.551 21.094 1 92.38 86 GLU B C 1
ATOM 2596 O O . GLU B 1 86 ? -9.172 5.125 22.172 1 92.38 86 GLU B O 1
ATOM 2601 N N . THR B 1 87 ? -9.828 3.498 20.797 1 80.94 87 THR B N 1
ATOM 2602 C CA . THR B 1 87 ? -10.828 2.992 21.734 1 80.94 87 THR B CA 1
ATOM 2603 C C . THR B 1 87 ? -10.203 1.966 22.672 1 80.94 87 THR B C 1
ATOM 2605 O O . THR B 1 87 ? -10.781 1.644 23.719 1 80.94 87 THR B O 1
ATOM 2608 N N . GLN B 1 88 ? -9.109 1.427 22.25 1 74.25 88 GLN B N 1
ATOM 2609 C CA . GLN B 1 88 ? -8.477 0.384 23.062 1 74.25 88 GLN B CA 1
ATOM 2610 C C . GLN B 1 88 ? -7.328 0.947 23.891 1 74.25 88 GLN B C 1
ATOM 2612 O O . GLN B 1 88 ? -6.715 1.946 23.516 1 74.25 88 GLN B O 1
ATOM 2617 N N . GLU B 1 89 ? -7.133 0.374 24.938 1 67.44 89 GLU B N 1
ATOM 2618 C CA . GLU B 1 89 ? -6.094 0.839 25.859 1 67.44 89 GLU B CA 1
ATOM 2619 C C . GLU B 1 89 ? -4.727 0.288 25.469 1 67.44 89 GLU B C 1
ATOM 2621 O O . GLU B 1 89 ? -3.699 0.916 25.734 1 67.44 89 GLU B O 1
ATOM 2626 N N . LYS B 1 90 ? -4.828 -0.855 24.938 1 68.31 90 LYS B N 1
ATOM 2627 C CA . LYS B 1 90 ? -3.531 -1.49 24.719 1 68.31 90 LYS B CA 1
ATOM 2628 C C . LYS B 1 90 ? -3.215 -1.607 23.234 1 68.31 90 LYS B C 1
ATOM 2630 O O . LYS B 1 90 ? -4.102 -1.9 22.422 1 68.31 90 LYS B O 1
ATOM 2635 N N . PHE B 1 91 ? -1.971 -1.237 22.891 1 71.81 91 PHE B N 1
ATOM 2636 C CA . PHE B 1 91 ? -1.431 -1.404 21.547 1 71.81 91 PHE B CA 1
ATOM 2637 C C . PHE B 1 91 ? -0.324 -2.451 21.531 1 71.81 91 PHE B C 1
ATOM 2639 O O . PHE B 1 91 ? 0.458 -2.547 22.484 1 71.81 91 PHE B O 1
ATOM 2646 N N . LYS B 1 92 ? -0.458 -3.281 20.531 1 75.31 92 LYS B N 1
ATOM 2647 C CA . LYS B 1 92 ? 0.709 -4.113 20.25 1 75.31 92 LYS B CA 1
ATOM 2648 C C . LYS B 1 92 ? 1.897 -3.266 19.797 1 75.31 92 LYS B C 1
ATOM 2650 O O . LYS B 1 92 ? 1.784 -2.475 18.859 1 75.31 92 LYS B O 1
ATOM 2655 N N . GLU B 1 93 ? 2.998 -3.4 20.562 1 71.44 93 GLU B N 1
ATOM 2656 C CA . GLU B 1 93 ? 4.199 -2.643 20.219 1 71.44 93 GLU B CA 1
ATOM 2657 C C . GLU B 1 93 ? 4.91 -3.244 19.016 1 71.44 93 GLU B C 1
ATOM 2659 O O . GLU B 1 93 ? 4.855 -4.453 18.797 1 71.44 93 GLU B O 1
ATOM 2664 N N . ALA B 1 94 ? 5.238 -2.453 18.125 1 68.88 94 ALA B N 1
ATOM 2665 C CA . ALA B 1 94 ? 6 -2.975 17 1 68.88 94 ALA B CA 1
ATOM 2666 C C . ALA B 1 94 ? 7.254 -2.141 16.75 1 68.88 94 ALA B C 1
ATOM 2668 O O . ALA B 1 94 ? 7.371 -1.021 17.25 1 68.88 94 ALA B O 1
ATOM 2669 N N . ASN B 1 95 ? 8.203 -2.775 16.031 1 66.94 95 ASN B N 1
ATOM 2670 C CA . ASN B 1 95 ? 9.516 -2.203 15.75 1 66.94 95 ASN B CA 1
ATOM 2671 C C . ASN B 1 95 ? 9.461 -1.237 14.57 1 66.94 95 ASN B C 1
ATOM 2673 O O . ASN B 1 95 ? 10.477 -0.617 14.227 1 66.94 95 ASN B O 1
ATOM 2677 N N . ARG B 1 96 ? 8.273 -0.879 14.109 1 74.88 96 ARG B N 1
ATOM 2678 C CA . ARG B 1 96 ? 8.266 0.046 12.984 1 74.88 96 ARG B CA 1
ATOM 2679 C C . ARG B 1 96 ? 8.297 1.494 13.461 1 74.88 96 ARG B C 1
ATOM 2681 O O . ARG B 1 96 ? 7.676 1.833 14.469 1 74.88 96 ARG B O 1
ATOM 2688 N N . VAL B 1 97 ? 9.133 2.201 12.656 1 78.12 97 VAL B N 1
ATOM 2689 C CA . VAL B 1 97 ? 9.273 3.605 13.016 1 78.12 97 VAL B CA 1
ATOM 2690 C C . VAL B 1 97 ? 8.617 4.484 11.953 1 78.12 97 VAL B C 1
ATOM 2692 O O . VAL B 1 97 ? 8.492 4.078 10.797 1 78.12 97 VAL B O 1
ATOM 2695 N N . THR B 1 98 ? 8.094 5.613 12.289 1 88.06 98 THR B N 1
ATOM 2696 C CA . THR B 1 98 ? 7.473 6.57 11.383 1 88.06 98 THR B CA 1
ATOM 2697 C C . THR B 1 98 ? 8.531 7.316 10.57 1 88.06 98 THR B C 1
ATOM 2699 O O . THR B 1 98 ? 8.211 7.977 9.578 1 88.06 98 THR B O 1
ATOM 2702 N N . GLN B 1 99 ? 9.773 7.215 11.055 1 87.69 99 GLN B N 1
ATOM 2703 C CA . GLN B 1 99 ? 10.875 7.957 10.461 1 87.69 99 GLN B CA 1
ATOM 2704 C C . GLN B 1 99 ? 10.609 9.461 10.492 1 87.69 99 GLN B C 1
ATOM 2706 O O . GLN B 1 99 ? 10.867 10.164 9.516 1 87.69 99 GLN B O 1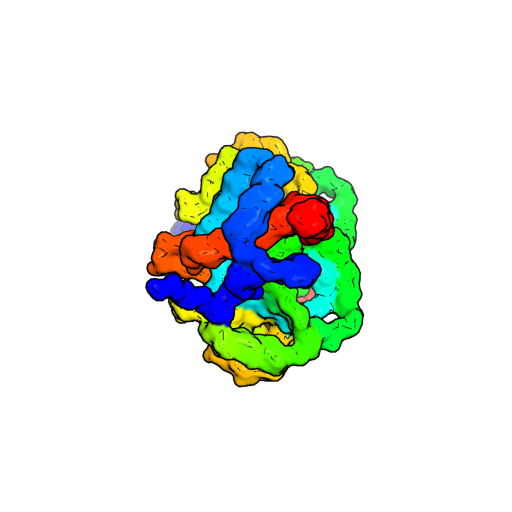
ATOM 2711 N N . GLY B 1 100 ? 9.828 9.922 11.547 1 93.5 100 GLY B N 1
ATOM 2712 C CA . GLY B 1 100 ? 9.594 11.336 11.781 1 93.5 100 GLY B CA 1
ATOM 2713 C C . GLY B 1 100 ? 8.383 11.875 11.055 1 93.5 100 GLY B C 1
ATOM 2714 O O . GLY B 1 100 ? 8.094 13.07 11.117 1 93.5 100 GLY B O 1
ATOM 2715 N N . ALA B 1 101 ? 7.609 10.984 10.414 1 95.94 101 ALA B N 1
ATOM 2716 C CA . ALA B 1 101 ? 6.465 11.406 9.609 1 95.94 101 ALA B CA 1
ATOM 2717 C C . ALA B 1 101 ? 5.43 12.133 10.469 1 95.94 101 ALA B C 1
ATOM 2719 O O . ALA B 1 101 ? 4.812 13.102 10.023 1 95.94 101 ALA B O 1
ATOM 2720 N N . GLU B 1 102 ? 5.293 11.719 11.68 1 96.56 102 GLU B N 1
ATOM 2721 C CA . GLU B 1 102 ? 4.242 12.242 12.555 1 96.56 102 GLU B CA 1
ATOM 2722 C C . GLU B 1 102 ? 4.461 13.719 12.852 1 96.56 102 GLU B C 1
ATOM 2724 O O . GLU B 1 102 ? 3.502 14.461 13.07 1 96.56 102 GLU B O 1
ATOM 2729 N N . LYS B 1 103 ? 5.66 14.156 12.742 1 96.75 103 LYS B N 1
ATOM 2730 C CA . LYS B 1 103 ? 6.047 15.539 13.023 1 96.75 103 LYS B CA 1
ATOM 2731 C C . LYS B 1 103 ? 5.363 16.5 12.055 1 96.75 103 LYS B C 1
ATOM 2733 O O . LYS B 1 103 ? 5.062 17.641 12.414 1 96.75 103 LYS B O 1
ATOM 2738 N N . TRP B 1 104 ? 5.051 16.031 10.922 1 98.31 104 TRP B N 1
ATOM 2739 C CA . TRP B 1 104 ? 4.656 16.938 9.836 1 98.31 104 TRP B CA 1
ATOM 2740 C C . TRP B 1 104 ? 3.176 16.781 9.516 1 98.31 104 TRP B C 1
ATOM 2742 O O . TRP B 1 104 ? 2.686 17.344 8.531 1 98.31 104 TRP B O 1
ATOM 2752 N N . LEU B 1 105 ? 2.531 15.969 10.312 1 98.62 105 LEU B N 1
ATOM 2753 C CA . LEU B 1 105 ? 1.106 15.727 10.109 1 98.62 105 LEU B CA 1
ATOM 2754 C C . LEU B 1 105 ? 0.283 16.406 11.195 1 98.62 105 LEU B C 1
ATOM 2756 O O . LEU B 1 105 ? 0.826 16.828 12.227 1 98.62 105 LEU B O 1
ATOM 2760 N N . ASP B 1 106 ? -0.964 16.672 10.945 1 98.62 106 ASP B N 1
ATOM 2761 C CA . ASP B 1 106 ? -1.927 17.078 11.969 1 98.62 106 ASP B CA 1
ATOM 2762 C C . ASP B 1 106 ? -2.756 15.883 12.438 1 98.62 106 ASP B C 1
ATOM 2764 O O . ASP B 1 106 ? -3.713 15.484 11.773 1 98.62 106 ASP B O 1
ATOM 2768 N N . ILE B 1 107 ? -2.367 15.367 13.547 1 98.25 107 ILE B N 1
ATOM 2769 C CA . ILE B 1 107 ? -2.953 14.141 14.07 1 98.25 107 ILE B CA 1
ATOM 2770 C C . ILE B 1 107 ? -3.918 14.469 15.203 1 98.25 107 ILE B C 1
ATOM 2772 O O . ILE B 1 107 ? -3.529 15.102 16.188 1 98.25 107 ILE B O 1
ATOM 2776 N N . ARG B 1 108 ? -5.156 14.141 15.008 1 97.94 108 ARG B N 1
ATOM 2777 C CA . ARG B 1 108 ? -6.152 14.266 16.062 1 97.94 108 ARG B CA 1
ATOM 2778 C C . ARG B 1 108 ? -6.531 12.898 16.625 1 97.94 108 ARG B C 1
ATOM 2780 O O . ARG B 1 108 ? -6.766 11.953 15.867 1 97.94 108 ARG B O 1
ATOM 2787 N N . ARG B 1 109 ? -6.625 12.805 17.891 1 96.69 109 ARG B N 1
ATOM 2788 C CA . ARG B 1 109 ? -6.945 11.562 18.578 1 96.69 109 ARG B CA 1
ATOM 2789 C C . ARG B 1 109 ? -8.32 11.625 19.234 1 96.69 109 ARG B C 1
ATOM 2791 O O . ARG B 1 109 ? -8.695 12.656 19.797 1 96.69 109 ARG B O 1
ATOM 2798 N N . TRP B 1 110 ? -8.969 10.539 19.094 1 97 110 TRP B N 1
ATOM 2799 C CA . TRP B 1 110 ? -10.336 10.453 19.594 1 97 110 TRP B CA 1
ATOM 2800 C C . TRP B 1 110 ? -10.523 9.219 20.453 1 97 110 TRP B C 1
ATOM 2802 O O . TRP B 1 110 ? -9.953 8.164 20.172 1 97 110 TRP B O 1
ATOM 2812 N N . LYS B 1 111 ? -11.422 9.367 21.406 1 94.75 111 LYS B N 1
ATOM 2813 C CA . LYS B 1 111 ? -11.805 8.219 22.219 1 94.75 111 LYS B CA 1
ATOM 2814 C C . LYS B 1 111 ? -13.164 7.672 21.781 1 94.75 111 LYS B C 1
ATOM 2816 O O . LYS B 1 111 ? -13.461 6.492 21.984 1 94.75 111 LYS B O 1
ATOM 2821 N N . ASP B 1 112 ? -13.945 8.547 21.156 1 94.81 112 ASP B N 1
ATOM 2822 C CA . ASP B 1 112 ? -15.297 8.195 20.719 1 94.81 112 ASP B CA 1
ATOM 2823 C C . ASP B 1 112 ? -15.422 8.305 19.188 1 94.81 112 ASP B C 1
ATOM 2825 O O . ASP B 1 112 ? -15.328 9.406 18.641 1 94.81 112 ASP B O 1
ATOM 2829 N N . PRO B 1 113 ? -15.734 7.176 18.547 1 95.88 113 PRO B N 1
ATOM 2830 C CA . PRO B 1 113 ? -15.891 7.211 17.094 1 95.88 113 PRO B CA 1
ATOM 2831 C C . PRO B 1 113 ? -16.969 8.195 16.641 1 95.88 113 PRO B C 1
ATOM 2833 O O . PRO B 1 113 ? -16.812 8.844 15.602 1 95.88 113 PRO B O 1
ATOM 2836 N N . LYS B 1 114 ? -18 8.352 17.391 1 96 114 LYS B N 1
ATOM 2837 C CA . LYS B 1 114 ? -19.109 9.234 17.016 1 96 114 LYS B CA 1
ATOM 2838 C C . LYS B 1 114 ? -18.656 10.688 17 1 96 114 LYS B C 1
ATOM 2840 O O . LYS B 1 114 ? -19.062 11.461 16.125 1 96 114 LYS B O 1
ATOM 2845 N N . GLU B 1 115 ? -17.875 11.008 17.938 1 97.56 115 GLU B N 1
ATOM 2846 C CA . GLU B 1 115 ? -17.359 12.375 18 1 97.56 115 GLU B CA 1
ATOM 2847 C C . GLU B 1 115 ? -16.438 12.672 16.828 1 97.56 115 GLU B C 1
ATOM 2849 O O . GLU B 1 115 ? -16.469 13.773 16.266 1 97.56 115 GLU B O 1
ATOM 2854 N N . CYS B 1 116 ? -15.609 11.711 16.484 1 98 116 CYS B N 1
ATOM 2855 C CA . CYS B 1 116 ? -14.719 11.867 15.336 1 98 116 CYS B CA 1
ATOM 2856 C C . CYS B 1 116 ? -15.508 12.102 14.055 1 98 116 CYS B C 1
ATOM 2858 O O . CYS B 1 116 ? -15.266 13.07 13.336 1 98 116 CYS B O 1
ATOM 2860 N N . VAL B 1 117 ? -16.5 11.289 13.82 1 98.19 117 VAL B N 1
ATOM 2861 C CA . VAL B 1 117 ? -17.297 11.367 12.609 1 98.19 117 VAL B CA 1
ATOM 2862 C C . VAL B 1 117 ? -18.062 12.688 12.578 1 98.19 117 VAL B C 1
ATOM 2864 O O . VAL B 1 117 ? -18.141 13.344 11.539 1 98.19 117 VAL B O 1
ATOM 2867 N N . ALA B 1 118 ? -18.609 13.055 13.719 1 98.12 118 ALA B N 1
ATOM 2868 C CA . ALA B 1 118 ? -19.359 14.312 13.805 1 98.12 118 ALA B CA 1
ATOM 2869 C C . ALA B 1 118 ? -18.469 15.5 13.453 1 98.12 118 ALA B C 1
ATOM 2871 O O . ALA B 1 118 ? -18.891 16.406 12.734 1 98.12 118 ALA B O 1
ATOM 2872 N N . ASP B 1 119 ? -17.312 15.492 13.961 1 98.31 119 ASP B N 1
ATOM 2873 C CA . ASP B 1 119 ? -16.375 16.562 13.68 1 98.31 119 ASP B CA 1
ATOM 2874 C C . ASP B 1 119 ? -16.031 16.625 12.188 1 98.31 119 ASP B C 1
ATOM 2876 O O . ASP B 1 119 ? -16.047 17.703 11.586 1 98.31 119 ASP B O 1
ATOM 2880 N N . LEU B 1 120 ? -15.773 15.523 11.586 1 98.56 120 LEU B N 1
ATOM 2881 C CA . LEU B 1 120 ? -15.43 15.438 10.164 1 98.56 120 LEU B CA 1
ATOM 2882 C C . LEU B 1 120 ? -16.578 15.93 9.305 1 98.56 120 LEU B C 1
ATOM 2884 O O . LEU B 1 120 ? -16.375 16.703 8.359 1 98.56 120 LEU B O 1
ATOM 2888 N N . LYS B 1 121 ? -17.75 15.523 9.648 1 98.25 121 LYS B N 1
ATOM 2889 C CA . LYS B 1 121 ? -18.922 15.953 8.898 1 98.25 121 LYS B CA 1
ATOM 2890 C C . LYS B 1 121 ? -19.141 17.453 9.031 1 98.25 121 LYS B C 1
ATOM 2892 O O . LYS B 1 121 ? -19.453 18.141 8.055 1 98.25 121 LYS B O 1
ATOM 2897 N N . ARG B 1 122 ? -18.953 17.922 10.211 1 97.81 122 ARG B N 1
ATOM 2898 C CA . ARG B 1 122 ? -19.078 19.359 10.445 1 97.81 122 ARG B CA 1
ATOM 2899 C C . ARG B 1 122 ? -18.078 20.141 9.586 1 97.81 122 ARG B C 1
ATOM 2901 O O . ARG B 1 122 ? -18.375 21.25 9.156 1 97.81 122 ARG B O 1
ATOM 2908 N N . ARG B 1 123 ? -16.984 19.562 9.281 1 97.75 123 ARG B N 1
ATOM 2909 C CA . ARG B 1 123 ? -15.945 20.219 8.5 1 97.75 123 ARG B CA 1
ATOM 2910 C C . ARG B 1 123 ? -16.188 20.031 7.004 1 97.75 123 ARG B C 1
ATOM 2912 O O . ARG B 1 123 ? -15.438 20.562 6.18 1 97.75 123 ARG B O 1
ATOM 2919 N N . GLY B 1 124 ? -17.172 19.203 6.68 1 97.94 124 GLY B N 1
ATOM 2920 C CA . GLY B 1 124 ? -17.594 19.125 5.285 1 97.94 124 GLY B CA 1
ATOM 2921 C C . GLY B 1 124 ? -17.062 17.891 4.578 1 97.94 124 GLY B C 1
ATOM 2922 O O . GLY B 1 124 ? -17.078 17.828 3.348 1 97.94 124 GLY B O 1
ATOM 2923 N N . TYR B 1 125 ? -16.594 16.875 5.34 1 98.56 125 TYR B N 1
ATOM 2924 C CA . TYR B 1 125 ? -16.125 15.648 4.711 1 98.56 125 TYR B CA 1
ATOM 2925 C C . TYR B 1 125 ? -17.281 14.688 4.445 1 98.56 125 TYR B C 1
ATOM 2927 O O . TYR B 1 125 ? -18.188 14.547 5.273 1 98.56 125 TYR B O 1
ATOM 2935 N N . ARG B 1 126 ? -17.25 14.109 3.275 1 98.19 126 ARG B N 1
ATOM 2936 C CA . ARG B 1 126 ? -17.922 12.828 3.084 1 98.19 126 ARG B CA 1
ATOM 2937 C C . ARG B 1 126 ? -17.141 11.695 3.754 1 98.19 126 ARG B C 1
ATOM 2939 O O . ARG B 1 126 ? -15.922 11.625 3.639 1 98.19 126 ARG B O 1
ATOM 2946 N N . ILE B 1 127 ? -17.906 10.844 4.508 1 98.62 127 ILE B N 1
ATOM 2947 C CA . ILE B 1 127 ? -17.266 9.727 5.188 1 98.62 127 ILE B CA 1
ATOM 2948 C C . ILE B 1 127 ? -17.312 8.484 4.305 1 98.62 127 ILE B C 1
ATOM 2950 O O . ILE B 1 127 ? -18.391 8.008 3.951 1 98.62 127 ILE B O 1
ATOM 2954 N N . CYS B 1 128 ? -16.172 7.977 3.922 1 98.44 128 CYS B N 1
ATOM 2955 C CA . CYS B 1 128 ? -16.062 6.762 3.125 1 98.44 128 CYS B CA 1
ATOM 2956 C C . CYS B 1 128 ? -15.352 5.66 3.906 1 98.44 128 CYS B C 1
ATOM 2958 O O . CYS B 1 128 ? -14.148 5.746 4.145 1 98.44 128 CYS B O 1
ATOM 2960 N N . ALA B 1 129 ? -16.078 4.621 4.289 1 97.75 129 ALA B N 1
ATOM 2961 C CA . ALA B 1 129 ? -15.523 3.537 5.094 1 97.75 129 ALA B CA 1
ATOM 2962 C C . ALA B 1 129 ? -15.086 2.369 4.211 1 97.75 129 ALA B C 1
ATOM 2964 O O . ALA B 1 129 ? -15.781 2.014 3.256 1 97.75 129 ALA B O 1
ATOM 2965 N N . THR B 1 130 ? -13.922 1.805 4.492 1 95.06 130 THR B N 1
ATOM 2966 C CA . THR B 1 130 ? -13.516 0.559 3.848 1 95.06 130 THR B CA 1
ATOM 2967 C C . THR B 1 130 ? -14.211 -0.634 4.496 1 95.06 130 THR B C 1
ATOM 2969 O O . THR B 1 130 ? -14.141 -0.812 5.715 1 95.06 130 THR B O 1
ATOM 2972 N N . HIS B 1 131 ? -14.82 -1.401 3.693 1 91.19 131 HIS B N 1
ATOM 2973 C CA . HIS B 1 131 ? -15.594 -2.523 4.207 1 91.19 131 HIS B CA 1
ATOM 2974 C C . HIS B 1 131 ? -15.812 -3.582 3.131 1 91.19 131 HIS B C 1
ATOM 2976 O O . HIS B 1 131 ? -15.859 -3.264 1.94 1 91.19 131 HIS B O 1
ATOM 2982 N N . LEU B 1 132 ? -15.922 -4.82 3.617 1 84.69 132 LEU B N 1
ATOM 2983 C CA . LEU B 1 132 ? -16.031 -5.938 2.684 1 84.69 132 LEU B CA 1
ATOM 2984 C C . LEU B 1 132 ? -17.438 -6.043 2.125 1 84.69 132 LEU B C 1
ATOM 2986 O O . LEU B 1 132 ? -17.625 -6.336 0.942 1 84.69 132 LEU B O 1
ATOM 2990 N N . GLU B 1 133 ? -18.391 -5.73 2.949 1 83.94 133 GLU B N 1
ATOM 2991 C CA . GLU B 1 133 ? -19.781 -5.953 2.559 1 83.94 133 GLU B CA 1
ATOM 2992 C C . GLU B 1 133 ? -20.438 -4.652 2.104 1 83.94 133 GLU B C 1
ATOM 2994 O O . GLU B 1 133 ? -20.156 -3.584 2.65 1 83.94 133 GLU B O 1
ATOM 2999 N N . ALA B 1 134 ? -21.344 -4.801 1.096 1 86.81 134 ALA B N 1
ATOM 3000 C CA . ALA B 1 134 ? -22.172 -3.684 0.625 1 86.81 134 ALA B CA 1
ATOM 3001 C C . ALA B 1 134 ? -21.297 -2.498 0.222 1 86.81 134 ALA B C 1
ATOM 3003 O O . ALA B 1 134 ? -21.594 -1.355 0.585 1 86.81 134 ALA B O 1
ATOM 3004 N N . SER B 1 135 ? -20.219 -2.771 -0.299 1 91.75 135 SER B N 1
ATOM 3005 C CA . SER B 1 135 ? -19.25 -1.753 -0.693 1 91.75 135 SER B CA 1
ATOM 3006 C C . SER B 1 135 ? -19.125 -1.665 -2.211 1 91.75 135 SER B C 1
ATOM 3008 O O . SER B 1 135 ? -19.484 -2.604 -2.924 1 91.75 135 SER B O 1
ATOM 3010 N N . ARG B 1 136 ? -18.766 -0.535 -2.684 1 95.62 136 ARG B N 1
ATOM 3011 C CA . ARG B 1 136 ? -18.438 -0.323 -4.094 1 95.62 136 ARG B CA 1
ATOM 3012 C C . ARG B 1 136 ? -16.938 -0.404 -4.332 1 95.62 136 ARG B C 1
ATOM 3014 O O . ARG B 1 136 ? -16.156 0.077 -3.52 1 95.62 136 ARG B O 1
ATOM 3021 N N . PRO B 1 137 ? -16.594 -1.021 -5.496 1 95.38 137 PRO B N 1
ATOM 3022 C CA . PRO B 1 137 ? -15.172 -0.925 -5.84 1 95.38 137 PRO B CA 1
ATOM 3023 C C . PRO B 1 137 ? -14.664 0.516 -5.863 1 95.38 137 PRO B C 1
ATOM 3025 O O . PRO B 1 137 ? -15.32 1.396 -6.426 1 95.38 137 PRO B O 1
ATOM 3028 N N . ILE B 1 138 ? -13.516 0.757 -5.328 1 95.81 138 ILE B N 1
ATOM 3029 C CA . ILE B 1 138 ? -12.992 2.1 -5.105 1 95.81 138 ILE B CA 1
ATOM 3030 C C . ILE B 1 138 ? -12.805 2.807 -6.449 1 95.81 138 ILE B C 1
ATOM 3032 O O . ILE B 1 138 ? -12.984 4.023 -6.547 1 95.81 138 ILE B O 1
ATOM 3036 N N . ALA B 1 139 ? -12.539 2.051 -7.488 1 92.06 139 ALA B N 1
ATOM 3037 C CA . ALA B 1 139 ? -12.289 2.607 -8.82 1 92.06 139 ALA B CA 1
ATOM 3038 C C . ALA B 1 139 ? -13.562 3.201 -9.414 1 92.06 139 ALA B C 1
ATOM 3040 O O . ALA B 1 139 ? -13.508 3.957 -10.383 1 92.06 139 ALA B O 1
ATOM 3041 N N . GLU B 1 140 ? -14.688 2.869 -8.812 1 94.94 140 GLU B N 1
ATOM 3042 C CA . GLU B 1 140 ? -15.977 3.301 -9.352 1 94.94 140 GLU B CA 1
ATOM 3043 C C . GLU B 1 140 ? -16.531 4.492 -8.578 1 94.94 140 GLU B C 1
ATOM 3045 O O . GLU B 1 140 ? -17.609 5 -8.898 1 94.94 140 GLU B O 1
ATOM 3050 N N . ILE B 1 141 ? -15.82 4.938 -7.652 1 96.75 141 ILE B N 1
ATOM 3051 C CA . ILE B 1 141 ? -16.297 6.008 -6.785 1 96.75 141 ILE B CA 1
ATOM 3052 C C . ILE B 1 141 ? -15.727 7.344 -7.254 1 96.75 141 ILE B C 1
ATOM 3054 O O . ILE B 1 141 ? -14.555 7.43 -7.621 1 96.75 141 ILE B O 1
ATOM 3058 N N . ASP B 1 142 ? -16.562 8.383 -7.285 1 97.31 142 ASP B N 1
ATOM 3059 C CA . ASP B 1 142 ? -16.172 9.758 -7.574 1 97.31 142 ASP B CA 1
ATOM 3060 C C . ASP B 1 142 ? -15.633 10.453 -6.324 1 97.31 142 ASP B C 1
ATOM 3062 O O . ASP B 1 142 ? -16.359 10.617 -5.344 1 97.31 142 ASP B O 1
ATOM 3066 N N . PHE B 1 143 ? -14.391 10.891 -6.363 1 97.25 143 PHE B N 1
ATOM 3067 C CA . PHE B 1 143 ? -13.75 11.477 -5.191 1 97.25 143 PHE B CA 1
ATOM 3068 C C . PHE B 1 143 ? -13.57 12.977 -5.371 1 97.25 143 PHE B C 1
ATOM 3070 O O . PHE B 1 143 ? -12.648 13.57 -4.812 1 97.25 143 PHE B O 1
ATOM 3077 N N . SER B 1 144 ? -14.367 13.602 -6.16 1 96.75 144 SER B N 1
ATOM 3078 C CA . SER B 1 144 ? -14.297 15.047 -6.375 1 96.75 144 SER B CA 1
ATOM 3079 C C . SER B 1 144 ? -14.625 15.812 -5.098 1 96.75 144 SER B C 1
ATOM 3081 O O . SER B 1 144 ? -14.133 16.922 -4.895 1 96.75 144 SER B O 1
ATOM 3083 N N . GLU B 1 145 ? -15.5 15.234 -4.238 1 97 145 GLU B N 1
ATOM 3084 C CA . GLU B 1 145 ? -15.844 15.859 -2.963 1 97 145 GLU B CA 1
ATOM 3085 C C . GLU B 1 145 ? -14.82 15.516 -1.885 1 97 145 GLU B C 1
ATOM 3087 O O . GLU B 1 145 ? -14.266 14.414 -1.868 1 97 145 GLU B O 1
ATOM 3092 N N . PRO B 1 146 ? -14.641 16.453 -0.954 1 98.06 146 PRO B N 1
ATOM 3093 C CA . PRO B 1 146 ? -13.75 16.141 0.162 1 98.06 146 PRO B CA 1
ATOM 3094 C C . PRO B 1 146 ? -14.164 14.883 0.915 1 98.06 146 PRO B C 1
ATOM 3096 O O . PRO B 1 146 ? -15.352 14.703 1.216 1 98.06 146 PRO B O 1
ATOM 3099 N N . THR B 1 147 ? -13.242 14.016 1.181 1 98.69 147 THR B N 1
ATOM 3100 C CA . THR B 1 147 ? -13.586 12.695 1.679 1 98.69 147 THR B CA 1
ATOM 3101 C C . THR B 1 147 ? -12.648 12.273 2.809 1 98.69 147 THR B C 1
ATOM 3103 O O . THR B 1 147 ? -11.43 12.445 2.705 1 98.69 147 THR B O 1
ATOM 3106 N N . ALA B 1 148 ? -13.203 11.891 3.93 1 98.81 148 ALA B N 1
ATOM 3107 C CA . ALA B 1 148 ? -12.469 11.195 4.984 1 98.81 148 ALA B CA 1
ATOM 3108 C C . ALA B 1 148 ? -12.523 9.68 4.781 1 98.81 148 ALA B C 1
ATOM 3110 O O . ALA B 1 148 ? -13.602 9.086 4.797 1 98.81 148 ALA B O 1
ATOM 3111 N N . LEU B 1 149 ? -11.398 9.109 4.535 1 98.69 149 LEU B N 1
ATOM 3112 C CA . LEU B 1 149 ? -11.297 7.672 4.312 1 98.69 149 LEU B CA 1
ATOM 3113 C C . LEU B 1 149 ? -11.055 6.934 5.625 1 98.69 149 LEU B C 1
ATOM 3115 O O . LEU B 1 149 ? -10.062 7.188 6.312 1 98.69 149 LEU B O 1
ATOM 3119 N N . VAL B 1 150 ? -11.953 6.008 5.98 1 98.38 150 VAL B N 1
ATOM 3120 C CA . VAL B 1 150 ? -11.883 5.309 7.258 1 98.38 150 VAL B CA 1
ATOM 3121 C C . VAL B 1 150 ? -11.344 3.896 7.047 1 98.38 150 VAL B C 1
ATOM 3123 O O . VAL B 1 150 ? -11.906 3.115 6.277 1 98.38 150 VAL B O 1
ATOM 3126 N N . MET B 1 151 ? -10.25 3.668 7.684 1 95.56 151 MET B N 1
ATOM 3127 C CA . MET B 1 151 ? -9.688 2.324 7.773 1 95.56 151 MET B CA 1
ATOM 3128 C C . MET B 1 151 ? -10.047 1.673 9.109 1 95.56 151 MET B C 1
ATOM 3130 O O . MET B 1 151 ? -10.008 2.326 10.148 1 95.56 151 MET B O 1
ATOM 3134 N N . GLY B 1 152 ? -10.352 0.404 9.062 1 90.62 152 GLY B N 1
ATOM 3135 C CA . GLY B 1 152 ? -10.781 -0.272 10.273 1 90.62 152 GLY B CA 1
ATOM 3136 C C . GLY B 1 152 ? -9.656 -0.985 11 1 90.62 152 GLY B C 1
ATOM 3137 O O . GLY B 1 152 ? -8.523 -1.024 10.508 1 90.62 152 GLY B O 1
ATOM 3138 N N . ASN B 1 153 ? -10.07 -1.578 12.094 1 81.81 153 ASN B N 1
ATOM 3139 C CA . ASN B 1 153 ? -9.203 -2.375 12.953 1 81.81 153 ASN B CA 1
ATOM 3140 C C . ASN B 1 153 ? -8.703 -3.629 12.242 1 81.81 153 ASN B C 1
ATOM 3142 O O . ASN B 1 153 ? -9.422 -4.211 11.422 1 81.81 153 ASN B O 1
ATOM 3146 N N . GLU B 1 154 ? -7.477 -4.09 12.508 1 76.69 154 GLU B N 1
ATOM 3147 C CA . GLU B 1 154 ? -6.832 -5.25 11.898 1 76.69 154 GLU B CA 1
ATOM 3148 C C . GLU B 1 154 ? -7.645 -6.52 12.141 1 76.69 154 GLU B C 1
ATOM 3150 O O . GLU B 1 154 ? -7.602 -7.453 11.336 1 76.69 154 GLU B O 1
ATOM 3155 N N . GLN B 1 155 ? -8.414 -6.496 13.188 1 78.06 155 GLN B N 1
ATOM 3156 C CA . GLN B 1 155 ? -9.133 -7.699 13.586 1 78.06 155 GLN B CA 1
ATOM 3157 C C . GLN B 1 155 ? -10.609 -7.609 13.211 1 78.06 155 GLN B C 1
ATOM 3159 O O . GLN B 1 155 ? -11.156 -8.539 12.617 1 78.06 155 GLN B O 1
ATOM 3164 N N . ASP B 1 156 ? -11.18 -6.414 13.445 1 82.94 156 ASP B N 1
ATOM 3165 C CA . ASP B 1 156 ? -12.641 -6.324 13.414 1 82.94 156 ASP B CA 1
ATOM 3166 C C . ASP B 1 156 ? -13.109 -5.434 12.266 1 82.94 156 ASP B C 1
ATOM 3168 O O . ASP B 1 156 ? -14.305 -5.348 11.992 1 82.94 156 ASP B O 1
ATOM 3172 N N . GLY B 1 157 ? -12.156 -4.812 11.672 1 89.5 157 GLY B N 1
ATOM 3173 C CA . GLY B 1 157 ? -12.539 -3.865 10.641 1 89.5 157 GLY B CA 1
ATOM 3174 C C . GLY B 1 157 ? -13.102 -2.57 11.195 1 89.5 157 GLY B C 1
ATOM 3175 O O . GLY B 1 157 ? -12.742 -2.154 12.297 1 89.5 157 GLY B O 1
ATOM 3176 N N . VAL B 1 158 ? -13.898 -1.92 10.398 1 93.44 158 VAL B N 1
ATOM 3177 C CA . VAL B 1 158 ? -14.492 -0.646 10.789 1 93.44 158 VAL B CA 1
ATOM 3178 C C . VAL B 1 158 ? -15.641 -0.891 11.766 1 93.44 158 VAL B C 1
ATOM 3180 O O . VAL B 1 158 ? -16.453 -1.8 11.57 1 93.44 158 VAL B O 1
ATOM 3183 N N . SER B 1 159 ? -15.656 -0.109 12.82 1 92.88 159 SER B N 1
ATOM 3184 C CA . SER B 1 159 ? -16.672 -0.284 13.836 1 92.88 159 SER B CA 1
ATOM 3185 C C . SER B 1 159 ? -18.078 -0.022 13.273 1 92.88 159 SER B C 1
ATOM 3187 O O . SER B 1 159 ? -18.234 0.738 12.32 1 92.88 159 SER B O 1
ATOM 3189 N N . GLN B 1 160 ? -19.031 -0.634 13.914 1 93.25 160 GLN B N 1
ATOM 3190 C CA . GLN B 1 160 ? -20.422 -0.479 13.477 1 93.25 160 GLN B CA 1
ATOM 3191 C C . GLN B 1 160 ? -20.875 0.976 13.57 1 93.25 160 GLN B C 1
ATOM 3193 O O . GLN B 1 160 ? -21.609 1.461 12.719 1 93.25 160 GLN B O 1
ATOM 3198 N N . GLU B 1 161 ? -20.422 1.669 14.586 1 93.88 161 GLU B N 1
ATOM 3199 C CA . GLU B 1 161 ? -20.766 3.076 14.781 1 93.88 161 GLU B CA 1
ATOM 3200 C C . GLU B 1 161 ? -20.312 3.924 13.594 1 93.88 161 GLU B C 1
ATOM 3202 O O . GLU B 1 161 ? -21.062 4.758 13.094 1 93.88 161 GLU B O 1
ATOM 3207 N N . VAL B 1 162 ? -19.109 3.697 13.141 1 96 162 VAL B N 1
ATOM 3208 C CA . VAL B 1 162 ? -18.547 4.449 12.016 1 96 162 VAL B CA 1
ATOM 3209 C C . VAL B 1 162 ? -19.234 4.023 10.727 1 96 162 VAL B C 1
ATOM 3211 O O . VAL B 1 162 ? -19.578 4.867 9.883 1 96 162 VAL B O 1
ATOM 3214 N N . LEU B 1 163 ? -19.484 2.738 10.594 1 95.88 163 LEU B N 1
ATOM 3215 C CA . LEU B 1 163 ? -20.141 2.225 9.391 1 95.88 163 LEU B CA 1
ATOM 3216 C C . LEU B 1 163 ? -21.531 2.836 9.227 1 95.88 163 LEU B C 1
ATOM 3218 O O . LEU B 1 163 ? -21.891 3.258 8.125 1 95.88 163 LEU B O 1
ATOM 3222 N N . GLU B 1 164 ? -22.219 2.93 10.289 1 95.62 164 GLU B N 1
ATOM 3223 C CA . GLU B 1 164 ? -23.578 3.459 10.266 1 95.62 164 GLU B CA 1
ATOM 3224 C C . GLU B 1 164 ? -23.594 4.941 9.906 1 95.62 164 GLU B C 1
ATOM 3226 O O . GLU B 1 164 ? -24.547 5.438 9.305 1 95.62 164 GLU B O 1
ATOM 3231 N N . ALA B 1 165 ? -22.578 5.602 10.266 1 96.06 165 ALA B N 1
ATOM 3232 C CA . ALA B 1 165 ? -22.5 7.043 10.039 1 96.06 165 ALA B CA 1
ATOM 3233 C C . ALA B 1 165 ? -21.828 7.352 8.703 1 96.06 165 ALA B C 1
ATOM 3235 O O . ALA B 1 165 ? -21.766 8.516 8.289 1 96.06 165 ALA B O 1
ATOM 3236 N N . SER B 1 166 ? -21.328 6.359 7.973 1 96.75 166 SER B N 1
ATOM 3237 C CA . SER B 1 166 ? -20.594 6.559 6.723 1 96.75 166 SER B CA 1
ATOM 3238 C C . SER B 1 166 ? -21.531 6.914 5.578 1 96.75 166 SER B C 1
ATOM 3240 O O . SER B 1 166 ? -22.688 6.488 5.566 1 96.75 166 SER B O 1
ATOM 3242 N N . ASP B 1 167 ? -21.094 7.719 4.676 1 97.5 167 ASP B N 1
ATOM 3243 C CA . ASP B 1 167 ? -21.844 8.102 3.49 1 97.5 167 ASP B CA 1
ATOM 3244 C C . ASP B 1 167 ? -21.641 7.098 2.359 1 97.5 167 ASP B C 1
ATOM 3246 O O . ASP B 1 167 ? -22.5 6.945 1.494 1 97.5 167 ASP B O 1
ATOM 3250 N N . LEU B 1 168 ? -20.453 6.547 2.336 1 96.75 168 LEU B N 1
ATOM 3251 C CA . LEU B 1 168 ? -20.031 5.574 1.329 1 96.75 168 LEU B CA 1
ATOM 3252 C C . LEU B 1 168 ? -19.234 4.445 1.965 1 96.75 168 LEU B C 1
ATOM 3254 O O . LEU B 1 168 ? -18.609 4.629 3.02 1 96.75 168 LEU B O 1
ATOM 3258 N N . ARG B 1 169 ? -19.375 3.332 1.331 1 96.88 169 ARG B N 1
ATOM 3259 C CA . ARG B 1 169 ? -18.469 2.219 1.626 1 96.88 169 ARG B CA 1
ATOM 3260 C C . ARG B 1 169 ? -17.688 1.806 0.387 1 96.88 169 ARG B C 1
ATOM 3262 O O . ARG B 1 169 ? -18.25 1.704 -0.706 1 96.88 169 ARG B O 1
ATOM 3269 N N . CYS B 1 170 ? -16.422 1.683 0.561 1 96.44 170 CYS B N 1
ATOM 3270 C CA . CYS B 1 170 ? -15.602 1.308 -0.584 1 96.44 170 CYS B CA 1
ATOM 3271 C C . CYS B 1 170 ? -14.773 0.064 -0.278 1 96.44 170 CYS B C 1
ATOM 3273 O O . CYS B 1 170 ? -14.602 -0.301 0.886 1 96.44 170 CYS B O 1
ATOM 3275 N N . ILE B 1 171 ? -14.375 -0.616 -1.309 1 95.19 171 ILE B N 1
ATOM 3276 C CA . ILE B 1 171 ? -13.523 -1.796 -1.193 1 95.19 171 ILE B CA 1
ATOM 3277 C C . ILE B 1 171 ? -12.461 -1.772 -2.285 1 95.19 171 ILE B C 1
ATOM 3279 O O . ILE B 1 171 ? -12.703 -1.269 -3.385 1 95.19 171 ILE B O 1
ATOM 3283 N N . ILE B 1 172 ? -11.297 -2.16 -1.941 1 93.5 172 ILE B N 1
ATOM 3284 C CA . ILE B 1 172 ? -10.32 -2.541 -2.957 1 93.5 172 ILE B CA 1
ATOM 3285 C C . ILE B 1 172 ? -10.539 -3.996 -3.363 1 93.5 172 ILE B C 1
ATOM 3287 O O . ILE B 1 172 ? -10.305 -4.91 -2.568 1 93.5 172 ILE B O 1
ATOM 3291 N N . PRO B 1 173 ? -10.969 -4.207 -4.504 1 93.12 173 PRO B N 1
ATOM 3292 C CA . PRO B 1 173 ? -11.273 -5.582 -4.902 1 93.12 173 PRO B CA 1
ATOM 3293 C C . PRO B 1 173 ? -10.07 -6.516 -4.77 1 93.12 173 PRO B C 1
ATOM 3295 O O . PRO B 1 173 ? -8.938 -6.113 -5.047 1 93.12 173 PRO B O 1
ATOM 3298 N N . MET B 1 174 ? -10.289 -7.688 -4.344 1 94.06 174 MET B N 1
ATOM 3299 C CA . MET B 1 174 ? -9.297 -8.75 -4.266 1 94.06 174 MET B CA 1
ATOM 3300 C C . MET B 1 174 ? -9.43 -9.711 -5.445 1 94.06 174 MET B C 1
ATOM 3302 O O . MET B 1 174 ? -10.523 -10.195 -5.734 1 94.06 174 MET B O 1
ATOM 3306 N N . ALA B 1 175 ? -8.344 -9.977 -6.039 1 96.5 175 ALA B N 1
ATOM 3307 C CA . ALA B 1 175 ? -8.359 -10.914 -7.16 1 96.5 175 ALA B CA 1
ATOM 3308 C C . ALA B 1 175 ? -8.109 -12.344 -6.684 1 96.5 175 ALA B C 1
ATOM 3310 O O . ALA B 1 175 ? -8.352 -13.297 -7.418 1 96.5 175 ALA B O 1
ATOM 3311 N N . GLY B 1 176 ? -7.605 -12.477 -5.48 1 96.88 176 GLY B N 1
ATOM 3312 C CA . GLY B 1 176 ? -7.184 -13.781 -5 1 96.88 176 GLY B CA 1
ATOM 3313 C C . GLY B 1 176 ? -8.117 -14.359 -3.951 1 96.88 176 GLY B C 1
ATOM 3314 O O . GLY B 1 176 ? -9.305 -14.039 -3.928 1 96.88 176 GLY B O 1
ATOM 3315 N N . PHE B 1 177 ? -7.539 -15.32 -3.152 1 96.69 177 PHE B N 1
ATOM 3316 C CA . PHE B 1 177 ? -8.289 -16.031 -2.125 1 96.69 177 PHE B CA 1
ATOM 3317 C C . PHE B 1 177 ? -8.258 -15.266 -0.806 1 96.69 177 PHE B C 1
ATOM 3319 O O . PHE B 1 177 ? -9.117 -15.469 0.052 1 96.69 177 PHE B O 1
ATOM 3326 N N . THR B 1 178 ? -7.262 -14.492 -0.688 1 92.62 178 THR B N 1
ATOM 3327 C CA . THR B 1 178 ? -7.129 -13.742 0.556 1 92.62 178 THR B CA 1
ATOM 3328 C C . THR B 1 178 ? -8.344 -12.836 0.776 1 92.62 178 THR B C 1
ATOM 3330 O O . THR B 1 178 ? -8.891 -12.289 -0.179 1 92.62 178 THR B O 1
ATOM 3333 N N . GLN B 1 179 ? -8.68 -12.648 1.979 1 88.75 179 GLN B N 1
ATOM 3334 C CA . GLN B 1 179 ? -9.898 -11.906 2.291 1 88.75 179 GLN B CA 1
ATOM 3335 C C . GLN B 1 179 ? -9.625 -10.406 2.355 1 88.75 179 GLN B C 1
ATOM 3337 O O . GLN B 1 179 ? -10.531 -9.594 2.178 1 88.75 179 GLN B O 1
ATOM 3342 N N . SER B 1 180 ? -8.445 -10.109 2.727 1 90.81 180 SER B N 1
ATOM 3343 C CA . SER B 1 180 ? -8.102 -8.695 2.85 1 90.81 180 SER B CA 1
ATOM 3344 C C . SER B 1 180 ? -6.598 -8.477 2.73 1 90.81 180 SER B C 1
ATOM 3346 O O . SER B 1 180 ? -5.82 -9.43 2.82 1 90.81 180 SER B O 1
ATOM 3348 N N . TYR B 1 181 ? -6.266 -7.258 2.492 1 93.38 181 TYR B N 1
ATOM 3349 C CA . TYR B 1 181 ? -4.875 -6.828 2.584 1 93.38 181 TYR B CA 1
ATOM 3350 C C . TYR B 1 181 ? -4.492 -6.516 4.023 1 93.38 181 TYR B C 1
ATOM 3352 O O . TYR B 1 181 ? -5.363 -6.359 4.883 1 93.38 181 TYR B O 1
ATOM 3360 N N . ASN B 1 182 ? -3.139 -6.559 4.309 1 91.94 182 ASN B N 1
ATOM 3361 C CA . ASN B 1 182 ? -2.695 -5.93 5.551 1 91.94 182 ASN B CA 1
ATOM 3362 C C . ASN B 1 182 ? -3.262 -4.52 5.699 1 91.94 182 ASN B C 1
ATOM 3364 O O . ASN B 1 182 ? -3.326 -3.766 4.727 1 91.94 182 ASN B O 1
ATOM 3368 N N . ILE B 1 183 ? -3.566 -4.141 6.809 1 92.38 183 ILE B N 1
ATOM 3369 C CA . ILE B 1 183 ? -4.328 -2.916 7.035 1 92.38 183 ILE B CA 1
ATOM 3370 C C . ILE B 1 183 ? -3.521 -1.711 6.559 1 92.38 183 ILE B C 1
ATOM 3372 O O . ILE B 1 183 ? -4.078 -0.766 5.996 1 92.38 183 ILE B O 1
ATOM 3376 N N . SER B 1 184 ? -2.207 -1.647 6.863 1 94.19 184 SER B N 1
ATOM 3377 C CA . SER B 1 184 ? -1.399 -0.522 6.406 1 94.19 184 SER B CA 1
ATOM 3378 C C . SER B 1 184 ? -1.307 -0.494 4.883 1 94.19 184 SER B C 1
ATOM 3380 O O . SER B 1 184 ? -1.254 0.58 4.277 1 94.19 184 SER B O 1
ATOM 3382 N N . VAL B 1 185 ? -1.337 -1.673 4.262 1 96.12 185 VAL B N 1
ATOM 3383 C CA . VAL B 1 185 ? -1.354 -1.786 2.807 1 96.12 185 VAL B CA 1
ATOM 3384 C C . VAL B 1 185 ? -2.703 -1.315 2.268 1 96.12 185 VAL B C 1
ATOM 3386 O O . VAL B 1 185 ? -2.758 -0.526 1.321 1 96.12 185 VAL B O 1
ATOM 3389 N N . ALA B 1 186 ? -3.75 -1.782 2.898 1 95.94 186 ALA B N 1
ATOM 3390 C CA . ALA B 1 186 ? -5.086 -1.366 2.479 1 95.94 186 ALA B CA 1
ATOM 3391 C C . ALA B 1 186 ? -5.234 0.152 2.547 1 95.94 186 ALA B C 1
ATOM 3393 O O . ALA B 1 186 ? -5.773 0.771 1.626 1 95.94 186 ALA B O 1
ATOM 3394 N N . ALA B 1 187 ? -4.734 0.68 3.629 1 97 187 ALA B N 1
ATOM 3395 C CA . ALA B 1 187 ? -4.766 2.133 3.787 1 97 187 ALA B CA 1
ATOM 3396 C C . ALA B 1 187 ? -3.982 2.82 2.672 1 97 187 ALA B C 1
ATOM 3398 O O . ALA B 1 187 ? -4.469 3.773 2.059 1 97 187 ALA B O 1
ATOM 3399 N N . ALA B 1 188 ? -2.818 2.334 2.4 1 98.06 188 ALA B N 1
ATOM 3400 C CA . ALA B 1 188 ? -1.954 2.924 1.382 1 98.06 188 ALA B CA 1
ATOM 3401 C C . ALA B 1 188 ? -2.609 2.863 0.005 1 98.06 188 ALA B C 1
ATOM 3403 O O . ALA B 1 188 ? -2.605 3.852 -0.735 1 98.06 188 ALA B O 1
ATOM 3404 N N . LEU B 1 189 ? -3.182 1.706 -0.329 1 97.81 189 LEU B N 1
ATOM 3405 C CA . LEU B 1 189 ? -3.814 1.537 -1.632 1 97.81 189 LEU B CA 1
ATOM 3406 C C . LEU B 1 189 ? -5.012 2.473 -1.781 1 97.81 189 LEU B C 1
ATOM 3408 O O . LEU B 1 189 ? -5.184 3.102 -2.826 1 97.81 189 LEU B O 1
ATOM 3412 N N . THR B 1 190 ? -5.773 2.582 -0.741 1 97.69 190 THR B N 1
ATOM 3413 C CA . THR B 1 190 ? -6.961 3.432 -0.76 1 97.69 190 THR B CA 1
ATOM 3414 C C . THR B 1 190 ? -6.574 4.902 -0.888 1 97.69 190 THR B C 1
ATOM 3416 O O . THR B 1 190 ? -7.066 5.605 -1.772 1 97.69 190 THR B O 1
ATOM 3419 N N . LEU B 1 191 ? -5.672 5.309 -0.072 1 98.25 191 LEU B N 1
ATOM 3420 C CA . LEU B 1 191 ? -5.242 6.703 -0.052 1 98.25 191 LEU B CA 1
ATOM 3421 C C . LEU B 1 191 ? -4.543 7.074 -1.355 1 98.25 191 LEU B C 1
ATOM 3423 O O . LEU B 1 191 ? -4.781 8.156 -1.907 1 98.25 191 LEU B O 1
ATOM 3427 N N . TYR B 1 192 ? -3.699 6.18 -1.827 1 97.56 192 TYR B N 1
ATOM 3428 C CA . TYR B 1 192 ? -2.996 6.406 -3.086 1 97.56 192 TYR B CA 1
ATOM 3429 C C . TYR B 1 192 ? -3.98 6.551 -4.242 1 97.56 192 TYR B C 1
ATOM 3431 O O . TYR B 1 192 ? -3.854 7.461 -5.062 1 97.56 192 TYR B O 1
ATOM 3439 N N . HIS B 1 193 ? -4.961 5.613 -4.273 1 96.44 193 HIS B N 1
ATOM 3440 C CA . HIS B 1 193 ? -5.961 5.668 -5.336 1 96.44 193 HIS B CA 1
ATOM 3441 C C . HIS B 1 193 ? -6.699 7 -5.324 1 96.44 193 HIS B C 1
ATOM 3443 O O . HIS B 1 193 ? -6.82 7.656 -6.363 1 96.44 193 HIS B O 1
ATOM 3449 N N . VAL B 1 194 ? -7.148 7.438 -4.195 1 97.06 194 VAL B N 1
ATOM 3450 C CA . VAL B 1 194 ? -7.949 8.656 -4.098 1 97.06 194 VAL B CA 1
ATOM 3451 C C . VAL B 1 194 ? -7.09 9.867 -4.445 1 97.06 194 VAL B C 1
ATOM 3453 O O . VAL B 1 194 ? -7.531 10.758 -5.176 1 97.06 194 VAL B O 1
ATOM 3456 N N . ARG B 1 195 ? -5.848 9.867 -3.91 1 96.69 195 ARG B N 1
ATOM 3457 C CA . ARG B 1 195 ? -4.941 10.977 -4.211 1 96.69 195 ARG B CA 1
ATOM 3458 C C . ARG B 1 195 ? -4.672 11.07 -5.707 1 96.69 195 ARG B C 1
ATOM 3460 O O . ARG B 1 195 ? -4.758 12.148 -6.293 1 96.69 195 ARG B O 1
ATOM 3467 N N . ARG B 1 196 ? -4.387 9.969 -6.336 1 93.44 196 ARG B N 1
ATOM 3468 C CA . ARG B 1 196 ? -4.113 9.945 -7.77 1 93.44 196 ARG B C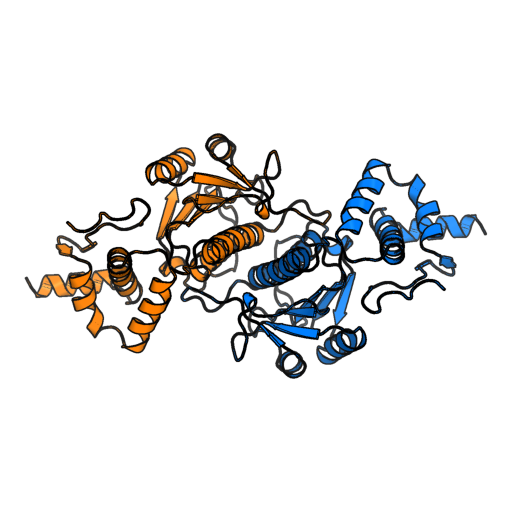A 1
ATOM 3469 C C . ARG B 1 196 ? -5.359 10.312 -8.57 1 93.44 196 ARG B C 1
ATOM 3471 O O . ARG B 1 196 ? -5.273 11.039 -9.562 1 93.44 196 ARG B O 1
ATOM 3478 N N . TRP B 1 197 ? -6.484 9.742 -8.117 1 94 197 TRP B N 1
ATOM 3479 C CA . TRP B 1 197 ? -7.754 10.062 -8.766 1 94 197 TRP B CA 1
ATOM 3480 C C . TRP B 1 197 ? -7.977 11.57 -8.812 1 94 197 TRP B C 1
ATOM 3482 O O . TRP B 1 197 ? -8.289 12.125 -9.867 1 94 197 TRP B O 1
ATOM 3492 N N . ARG B 1 198 ? -7.758 12.234 -7.762 1 95.94 198 ARG B N 1
ATOM 3493 C CA . ARG B 1 198 ? -8 13.672 -7.676 1 95.94 198 ARG B CA 1
ATOM 3494 C C . ARG B 1 198 ? -6.992 14.453 -8.508 1 95.94 198 ARG B C 1
ATOM 3496 O O . ARG B 1 198 ? -7.355 15.406 -9.203 1 95.94 198 ARG B O 1
ATOM 3503 N N . ILE B 1 199 ? -5.695 14.023 -8.414 1 93.94 199 ILE B N 1
ATOM 3504 C CA . ILE B 1 199 ? -4.668 14.703 -9.203 1 93.94 199 ILE B CA 1
ATOM 3505 C C . ILE B 1 199 ? -5 14.594 -10.688 1 93.94 199 ILE B C 1
ATOM 3507 O O . ILE B 1 199 ? -4.938 15.586 -11.414 1 93.94 199 ILE B O 1
ATOM 3511 N N . ASP B 1 200 ? -5.438 13.445 -11.109 1 90.88 200 ASP B N 1
ATOM 3512 C CA . ASP B 1 200 ? -5.707 13.195 -12.523 1 90.88 200 ASP B CA 1
ATOM 3513 C C . ASP B 1 200 ? -6.953 13.945 -12.984 1 90.88 200 ASP B C 1
ATOM 3515 O O . ASP B 1 200 ? -7.004 14.445 -14.109 1 90.88 200 ASP B O 1
ATOM 3519 N N . ARG B 1 201 ? -7.902 14.055 -12.102 1 93.38 201 ARG B N 1
ATOM 3520 C CA . ARG B 1 201 ? -9.195 14.586 -12.523 1 93.38 201 ARG B CA 1
ATOM 3521 C C . ARG B 1 201 ? -9.266 16.094 -12.281 1 93.38 201 ARG B C 1
ATOM 3523 O O . ARG B 1 201 ? -9.891 16.812 -13.062 1 93.38 201 ARG B O 1
ATOM 3530 N N . LEU B 1 202 ? -8.602 16.5 -11.203 1 92.94 202 LEU B N 1
ATOM 3531 C CA . LEU B 1 202 ? -8.703 17.906 -10.844 1 92.94 202 LEU B CA 1
ATOM 3532 C C . LEU B 1 202 ? -7.469 18.672 -11.312 1 92.94 202 LEU B C 1
ATOM 3534 O O . LEU B 1 202 ? -7.477 19.906 -11.352 1 92.94 202 LEU B O 1
ATOM 3538 N N . GLY B 1 203 ? -6.375 18 -11.633 1 90.56 203 GLY B N 1
ATOM 3539 C CA . GLY B 1 203 ? -5.215 18.594 -12.281 1 90.56 203 GLY B CA 1
ATOM 3540 C C . GLY B 1 203 ? -4.285 19.297 -11.312 1 90.56 203 GLY B C 1
ATOM 3541 O O . GLY B 1 203 ? -3.463 20.125 -11.719 1 90.56 203 GLY B O 1
ATOM 3542 N N . ARG B 1 204 ? -4.488 19.094 -9.961 1 89.38 204 ARG B N 1
ATOM 3543 C CA . ARG B 1 204 ? -3.641 19.75 -8.969 1 89.38 204 ARG B CA 1
ATOM 3544 C C . ARG B 1 204 ? -3.059 18.75 -7.988 1 89.38 204 ARG B C 1
ATOM 3546 O O . ARG B 1 204 ? -3.779 17.906 -7.457 1 89.38 204 ARG B O 1
ATOM 3553 N N . GLU B 1 205 ? -1.785 18.906 -7.746 1 89.69 205 GLU B N 1
ATOM 3554 C CA . GLU B 1 205 ? -1.108 18.047 -6.773 1 89.69 205 GLU B CA 1
ATOM 3555 C C . GLU B 1 205 ? -1.36 18.531 -5.348 1 89.69 205 GLU B C 1
ATOM 3557 O O . GLU B 1 205 ? -1.549 17.719 -4.438 1 89.69 205 GLU B O 1
ATOM 3562 N N . GLY B 1 206 ? -1.326 19.906 -5.195 1 94.31 206 GLY B N 1
ATOM 3563 C CA . GLY B 1 206 ? -1.684 20.547 -3.938 1 94.31 206 GLY B CA 1
ATOM 3564 C C . GLY B 1 206 ? -3.029 21.234 -3.982 1 94.31 206 GLY B C 1
ATOM 3565 O O . GLY B 1 206 ? -3.467 21.688 -5.043 1 94.31 206 GLY B O 1
ATOM 3566 N N . GLU B 1 207 ? -3.627 21.328 -2.76 1 95.75 207 GLU B N 1
ATOM 3567 C CA . GLU B 1 207 ? -4.984 21.859 -2.783 1 95.75 207 GLU B CA 1
ATOM 3568 C C . GLU B 1 207 ? -5.168 22.953 -1.734 1 95.75 207 GLU B C 1
ATOM 3570 O O . GLU B 1 207 ? -6.297 23.359 -1.449 1 95.75 207 GLU B O 1
ATOM 3575 N N . LEU B 1 208 ? -4.086 23.391 -1.163 1 97.38 208 LEU B N 1
ATOM 3576 C CA . LEU B 1 208 ? -4.164 24.469 -0.186 1 97.38 208 LEU B CA 1
ATOM 3577 C C . LEU B 1 208 ? -4.109 25.828 -0.874 1 97.38 208 LEU B C 1
ATOM 3579 O O . LEU B 1 208 ? -3.352 26.016 -1.83 1 97.38 208 LEU B O 1
ATOM 3583 N N . SER B 1 209 ? -4.914 26.75 -0.382 1 96.56 209 SER B N 1
ATOM 3584 C CA . SER B 1 209 ? -4.82 28.141 -0.85 1 96.56 209 SER B CA 1
ATOM 3585 C C . SER B 1 209 ? -3.504 28.766 -0.426 1 96.56 209 SER B C 1
ATOM 3587 O O . SER B 1 209 ? -2.787 28.234 0.419 1 96.56 209 SER B O 1
ATOM 3589 N N . GLU B 1 210 ? -3.213 29.859 -1.01 1 96.31 210 GLU B N 1
ATOM 3590 C CA . GLU B 1 210 ? -1.997 30.578 -0.643 1 96.31 210 GLU B CA 1
ATOM 3591 C C . GLU B 1 210 ? -1.975 30.906 0.849 1 96.31 210 GLU B C 1
ATOM 3593 O O . GLU B 1 210 ? -0.936 30.781 1.5 1 96.31 210 GLU B O 1
ATOM 3598 N N . ARG B 1 211 ? -3.09 31.328 1.313 1 96.56 211 ARG B N 1
ATOM 3599 C CA . ARG B 1 211 ? -3.219 31.656 2.729 1 96.56 211 ARG B CA 1
ATOM 3600 C C . ARG B 1 211 ? -2.99 30.422 3.602 1 96.56 211 ARG B C 1
ATOM 3602 O O . ARG B 1 211 ? -2.27 30.484 4.602 1 96.56 211 ARG B O 1
ATOM 3609 N N . GLU B 1 212 ? -3.539 29.359 3.219 1 97.94 212 GLU B N 1
ATOM 3610 C CA . GLU B 1 212 ? -3.373 28.109 3.957 1 97.94 212 GLU B CA 1
ATOM 3611 C C . GLU B 1 212 ? -1.928 27.625 3.896 1 97.94 212 GLU B C 1
ATOM 3613 O O . GLU B 1 212 ? -1.396 27.109 4.887 1 97.94 212 GLU B O 1
ATOM 3618 N N . GLN B 1 213 ? -1.329 27.75 2.773 1 98.19 213 GLN B N 1
ATOM 3619 C CA . GLN B 1 213 ? 0.076 27.375 2.637 1 98.19 213 GLN B CA 1
ATOM 3620 C C . GLN B 1 213 ? 0.956 28.203 3.572 1 98.19 213 GLN B C 1
ATOM 3622 O O . GLN B 1 213 ? 1.875 27.672 4.199 1 98.19 213 GLN B O 1
ATOM 3627 N N . LYS B 1 214 ? 0.617 29.453 3.629 1 98 214 LYS B N 1
ATOM 3628 C CA . LYS B 1 214 ? 1.388 30.328 4.508 1 98 214 LYS B CA 1
ATOM 3629 C C . LYS B 1 214 ? 1.217 29.922 5.969 1 98 214 LYS B C 1
ATOM 3631 O O . LYS B 1 214 ? 2.189 29.891 6.727 1 98 214 LYS B O 1
ATOM 3636 N N . LEU B 1 215 ? 0.026 29.656 6.328 1 98.31 215 LEU B N 1
ATOM 3637 C CA . LEU B 1 215 ? -0.247 29.219 7.691 1 98.31 215 LEU B CA 1
ATOM 3638 C C . LEU B 1 215 ? 0.473 27.906 7.996 1 98.31 215 LEU B C 1
ATOM 3640 O O . LEU B 1 215 ? 1.098 27.781 9.055 1 98.31 215 LEU B O 1
ATOM 3644 N N . LEU B 1 216 ? 0.418 26.953 7.086 1 98.69 216 LEU B N 1
ATOM 3645 C CA . LEU B 1 216 ? 1.097 25.688 7.281 1 98.69 216 LEU B CA 1
ATOM 3646 C C . LEU B 1 216 ? 2.609 25.875 7.332 1 98.69 216 LEU B C 1
ATOM 3648 O O . LEU B 1 216 ? 3.301 25.188 8.086 1 98.69 216 LEU B O 1
ATOM 3652 N N . ARG B 1 217 ? 3.115 26.797 6.527 1 98.69 217 ARG B N 1
ATOM 3653 C CA . ARG B 1 217 ? 4.539 27.109 6.543 1 98.69 217 ARG B CA 1
ATOM 3654 C C . ARG B 1 217 ? 4.988 27.547 7.934 1 98.69 217 ARG B C 1
ATOM 3656 O O . ARG B 1 217 ? 6.031 27.094 8.422 1 98.69 217 ARG B O 1
ATOM 3663 N N . ALA B 1 218 ? 4.215 28.391 8.539 1 98.62 218 ALA B N 1
ATOM 3664 C CA . ALA B 1 218 ? 4.52 28.828 9.906 1 98.62 218 ALA B CA 1
ATOM 3665 C C . ALA B 1 218 ? 4.582 27.641 10.859 1 98.62 218 ALA B C 1
ATOM 3667 O O . ALA B 1 218 ? 5.508 27.531 11.664 1 98.62 218 ALA B O 1
ATOM 3668 N N . HIS B 1 219 ? 3.645 26.781 10.727 1 98.5 219 HIS B N 1
ATOM 3669 C CA . HIS B 1 219 ? 3.613 25.594 11.578 1 98.5 219 HIS B CA 1
ATOM 3670 C C . HIS B 1 219 ? 4.797 24.688 11.289 1 98.5 219 HIS B C 1
ATOM 3672 O O . HIS B 1 219 ? 5.387 24.109 12.211 1 98.5 219 HIS B O 1
ATOM 3678 N N . PHE B 1 220 ? 5.141 24.5 10 1 98.62 220 PHE B N 1
ATOM 3679 C CA . PHE B 1 220 ? 6.262 23.641 9.633 1 98.62 220 PHE B CA 1
ATOM 3680 C C . PHE B 1 220 ? 7.578 24.234 10.125 1 98.62 220 PHE B C 1
ATOM 3682 O O . PHE B 1 220 ? 8.484 23.484 10.516 1 98.62 220 PHE B O 1
ATOM 3689 N N . PHE B 1 221 ? 7.695 25.594 10.109 1 98.44 221 PHE B N 1
ATOM 3690 C CA . PHE B 1 221 ? 8.875 26.234 10.695 1 98.44 221 PHE B CA 1
ATOM 3691 C C . PHE B 1 221 ? 8.977 25.891 12.18 1 98.44 221 PHE B C 1
ATOM 3693 O O . PHE B 1 221 ? 10.047 25.5 12.656 1 98.44 221 PHE B O 1
ATOM 3700 N N . LEU B 1 222 ? 7.855 26 12.875 1 97.62 222 LEU B N 1
ATOM 3701 C CA . LEU B 1 222 ? 7.816 25.703 14.297 1 97.62 222 LEU B CA 1
ATOM 3702 C C . LEU B 1 222 ? 8.227 24.25 14.555 1 97.62 222 LEU B C 1
ATOM 3704 O O . LEU B 1 222 ? 9.008 23.984 15.469 1 97.62 222 LEU B O 1
ATOM 3708 N N . ARG B 1 223 ? 7.785 23.359 13.734 1 97 223 ARG B N 1
ATOM 3709 C CA . ARG B 1 223 ? 8.031 21.938 13.922 1 97 223 ARG B CA 1
ATOM 3710 C C . ARG B 1 223 ? 9.438 21.562 13.492 1 97 223 ARG B C 1
ATOM 3712 O O . ARG B 1 223 ? 10 20.562 13.969 1 97 223 ARG B O 1
ATOM 3719 N N . GLY B 1 224 ? 9.969 22.312 12.523 1 96.38 224 GLY B N 1
ATOM 3720 C CA . GLY B 1 224 ? 11.266 22 11.961 1 96.38 224 GLY B CA 1
ATOM 3721 C C . GLY B 1 224 ? 12.422 22.469 12.82 1 96.38 224 GLY B C 1
ATOM 3722 O O . GLY B 1 224 ? 13.57 22.078 12.578 1 96.38 224 GLY B O 1
ATOM 3723 N N . ILE B 1 225 ? 12.164 23.312 13.773 1 95.5 225 ILE B N 1
ATOM 3724 C CA . ILE B 1 225 ? 13.172 23.828 14.695 1 95.5 225 ILE B CA 1
ATOM 3725 C C . ILE B 1 225 ? 13.039 23.141 16.047 1 95.5 225 ILE B C 1
ATOM 3727 O O . ILE B 1 225 ? 11.938 23.047 16.594 1 95.5 225 ILE B O 1
ATOM 3731 N N . ASP B 1 226 ? 14.18 22.609 16.516 1 93.62 226 ASP B N 1
ATOM 3732 C CA . ASP B 1 226 ? 14.133 21.984 17.828 1 93.62 226 ASP B CA 1
ATOM 3733 C C . ASP B 1 226 ? 13.578 22.938 18.875 1 93.62 226 ASP B C 1
ATOM 3735 O O . ASP B 1 226 ? 14.094 24.031 19.062 1 93.62 226 ASP B O 1
ATOM 3739 N N . ARG B 1 227 ? 12.594 22.688 19.594 1 92.38 227 ARG B N 1
ATOM 3740 C CA . ARG B 1 227 ? 11.93 23.516 20.609 1 92.38 227 ARG B CA 1
ATOM 3741 C C . ARG B 1 227 ? 11.516 24.859 20.031 1 92.38 227 ARG B C 1
ATOM 3743 O O . ARG B 1 227 ? 11.781 25.906 20.625 1 92.38 227 ARG B O 1
ATOM 3750 N N . GLY B 1 228 ? 10.93 24.734 18.828 1 94.06 228 GLY B N 1
ATOM 3751 C CA . GLY B 1 228 ? 10.578 25.938 18.094 1 94.06 228 GLY B CA 1
ATOM 3752 C C . GLY B 1 228 ? 9.625 26.844 18.859 1 94.06 228 GLY B C 1
ATOM 3753 O O . GLY B 1 228 ? 9.797 28.062 18.891 1 94.06 228 GLY B O 1
ATOM 3754 N N . ARG B 1 229 ? 8.656 26.281 19.484 1 94.75 229 ARG B N 1
ATOM 3755 C CA . ARG B 1 229 ? 7.691 27.062 20.25 1 94.75 229 ARG B CA 1
ATOM 3756 C C . ARG B 1 229 ? 8.352 27.734 21.453 1 94.75 229 ARG B C 1
ATOM 3758 O O . ARG B 1 229 ? 8.094 28.906 21.734 1 94.75 229 ARG B O 1
ATOM 3765 N N . ASP B 1 230 ? 9.211 26.984 22.156 1 94.81 230 ASP B N 1
ATOM 3766 C CA . ASP B 1 230 ? 9.953 27.547 23.281 1 94.81 230 ASP B CA 1
ATOM 3767 C C . ASP B 1 230 ? 10.867 28.688 22.828 1 94.81 230 ASP B C 1
ATOM 3769 O O . ASP B 1 230 ? 10.961 29.719 23.5 1 94.81 230 ASP B O 1
ATOM 3773 N N . TYR B 1 231 ? 11.523 28.422 21.781 1 94.25 231 TYR B N 1
ATOM 3774 C CA . TYR B 1 231 ? 12.406 29.453 21.234 1 94.25 231 TYR B CA 1
ATOM 3775 C C . TYR B 1 231 ? 11.633 30.734 20.953 1 94.25 231 TYR B C 1
ATOM 3777 O O . TYR B 1 231 ? 12.07 31.828 21.328 1 94.25 231 TYR B O 1
ATOM 3785 N N . LEU B 1 232 ? 10.516 30.609 20.266 1 95.06 232 LEU B N 1
ATOM 3786 C CA . LEU B 1 232 ? 9.703 31.766 19.922 1 95.06 232 LEU B CA 1
ATOM 3787 C C . LEU B 1 232 ? 9.188 32.469 21.172 1 95.06 232 LEU B C 1
ATOM 3789 O O . LEU B 1 232 ? 9.148 33.719 21.219 1 95.06 232 LEU B O 1
ATOM 3793 N N . ALA B 1 233 ? 8.781 31.719 22.109 1 94.62 233 ALA B N 1
ATOM 3794 C CA . ALA B 1 233 ? 8.312 32.281 23.375 1 94.62 233 ALA B CA 1
ATOM 3795 C C . ALA B 1 233 ? 9.398 33.125 24.047 1 94.62 233 ALA B C 1
ATOM 3797 O O . ALA B 1 233 ? 9.133 34.219 24.547 1 94.62 233 ALA B O 1
ATOM 3798 N N . GLU B 1 234 ? 10.609 32.594 24.031 1 93.69 234 GLU B N 1
ATOM 3799 C CA . GLU B 1 234 ? 11.75 33.312 24.609 1 93.69 234 GLU B CA 1
ATOM 3800 C C . GLU B 1 234 ? 12.031 34.594 23.844 1 93.69 234 GLU B C 1
ATOM 3802 O O . GLU B 1 234 ? 12.336 35.625 24.453 1 93.69 234 GLU B O 1
ATOM 3807 N N . LEU B 1 235 ? 11.945 34.531 22.578 1 93.19 235 LEU B N 1
ATOM 3808 C CA . LEU B 1 235 ? 12.156 35.719 21.734 1 93.19 235 LEU B CA 1
ATOM 3809 C C . LEU B 1 235 ? 11.141 36.812 22.062 1 93.19 235 LEU B C 1
ATOM 3811 O O . LEU B 1 235 ? 11.484 37.969 22.125 1 93.19 235 LEU B O 1
ATOM 3815 N N . LEU B 1 236 ? 9.898 36.406 22.266 1 93.38 236 LEU B N 1
ATOM 3816 C CA . LEU B 1 236 ? 8.82 37.344 22.516 1 93.38 236 LEU B CA 1
ATOM 3817 C C . LEU B 1 236 ? 8.93 37.938 23.922 1 93.38 236 LEU B C 1
ATOM 3819 O O . LEU B 1 236 ? 8.57 39.094 24.141 1 93.38 236 LEU B O 1
ATOM 3823 N N . ALA B 1 237 ? 9.422 37.156 24.828 1 91.38 237 ALA B N 1
ATOM 3824 C CA . ALA B 1 237 ? 9.602 37.625 26.188 1 91.38 237 ALA B CA 1
ATOM 3825 C C . ALA B 1 237 ? 10.703 38.688 26.266 1 91.38 237 ALA B C 1
ATOM 3827 O O . ALA B 1 237 ? 10.633 39.625 27.094 1 91.38 237 ALA B O 1
ATOM 3828 N N . ARG B 1 238 ? 11.672 38.562 25.469 1 89.56 238 ARG B N 1
ATOM 3829 C CA . ARG B 1 238 ? 12.773 39.5 25.438 1 89.56 238 ARG B CA 1
ATOM 3830 C C . ARG B 1 238 ? 12.367 40.812 24.766 1 89.56 238 ARG B C 1
ATOM 3832 O O . ARG B 1 238 ? 12.953 41.875 25.016 1 89.56 238 ARG B O 1
ATOM 3839 N N . ALA B 1 239 ? 11.492 40.781 23.828 1 81.38 239 ALA B N 1
ATOM 3840 C CA . ALA B 1 239 ? 11.055 41.938 23.078 1 81.38 239 ALA B CA 1
ATOM 3841 C C . ALA B 1 239 ? 10.086 42.781 23.906 1 81.38 239 ALA B C 1
ATOM 3843 O O . ALA B 1 239 ? 9.828 43.938 23.562 1 81.38 239 ALA B O 1
ATOM 3844 N N . THR B 1 240 ? 9.484 42.219 24.984 1 65.44 240 THR B N 1
ATOM 3845 C CA . THR B 1 240 ? 8.648 43 25.891 1 65.44 240 THR B CA 1
ATOM 3846 C C . THR B 1 240 ? 9.469 43.562 27.047 1 65.44 240 THR B C 1
ATOM 3848 O O . THR B 1 240 ? 10.312 42.844 27.609 1 65.44 240 THR B O 1
#

Secondary structure (DSSP, 8-state):
---PPPTT-SS-SEEEETTEEEEHHHHHHHHGGGS-HHHHHHHHHHHTT-BSSEEEEEES--BHHHHHHHHHHHHHHTB-EEEEE---S--B--S---TTGGGGSEEEEES-HHHHHHHHHHTTPEEEEE-SSS-EEGGGS---S-EEEEE-BTTTBS-HHHHHH-SEEEE----SS-S---HHHHHHHHHHHHHHHHHHHH--S----HHHHHHHHHHHHHHHSTTHHHHHHHHHHHH-/---PPPTT-SS-SEEEETTEEEEHHHHHHHHGGGS-HHHHHHHHHHHTT-BSSEEEEEES--BHHHHHHHHHHHHHHTB-EEEEE---S--B--S---TTGGGGSEEEEES-HHHHHHHHHHTTPEEEEE-SSS-EEGGGS---S-EEEEE-BTTTBS-HHHHHH-SEEEE----SS-S---HHHHHHHHHHHHHHHHHHHH--S----HHHHHHHHHHHHHHHSTTHHHHHHHHHHHH-

Sequence (480 aa):
MTDPLNPRFPHDETITIGEHELSADEVIELLAPRLTERRMQRIDEVIAKRTCEIACVFDGPYDMGNVSAVLRTCEGLGIQPVHLIETQEKFKEANRVTQGAEKWLDIRRWKDPKECVADLKRRGYRICATHLEASRPIAEIDFSEPTALVMGNEQDGVSQEVLEASDLRCIIPMAGFTQSYNISVAAALTLYHVRRWRIDRLGREGELSEREQKLLRAHFFLRGIDRGRDYLAELLARATMTDPLNPRFPHDETITIGEHELSADEVIELLAPRLTERRMQRIDEVIAKRTCEIACVFDGPYDMGNVSAVLRTCEGLGIQPVHLIETQEKFKEANRVTQGAEKWLDIRRWKDPKECVADLKRRGYRICATHLEASRPIAEIDFSEPTALVMGNEQDGVSQEVLEASDLRCIIPMAGFTQSYNISVAAALTLYHVRRWRIDRLGREGELSEREQKLLRAHFFLRGIDRGRDYLAELLARAT

Foldseek 3Di:
DPPDFQLLQPDDQWDDQPPDTHGLVRLCVVLVVVDDPVVLVVLLVLLQQAESLEEEEEAAEAEVQLVLLLLLLCSVLRYAEYEYAHQDDHHDYDPHHNVCSVLLHHYHYHNDPLVVLVSCVVSFAQEEEEDQPPAAELLPDDSQGRHYYYFYYQVPTHDPSSVVSHPHYYYHDDPDDDSDDRRSVRSNVNSVVSQVNCCVVVVGSYDGDPSSSSNSSSSVSLSVDDNSSVVVNVVVVVVD/DPPDFQLLQPDDQWDDQPPDTHGLVRLCVVLVVVDDPVVLVVLLVLLQQAESLEEEEEAAEAEVQLVLLLLLLCSVLRYAEYEYAHQDDHHDYDPHHNVCSVLLHHYHYHNDPLVVLVSCVVSFAQEEEEDQPPAAELLPDDSLGRHYYYFYYQPPTHDPSSVVSHPHYYYHDDPDDDSDDRRSVRSNVNSVVSQVNCCVVVVGSYDGDPSSSSNSSSSVSQSVDDNSSVVVNVVVVVVD

Nearest PDB structures (foldseek):
  1zjr-assembly1_A  TM=8.643E-01  e=9.614E-17  Aquifex aeolicus
  1v2x-assembly1_A-2  TM=8.735E-01  e=3.863E-16  Thermus thermophilus
  1gz0-assembly4_D  TM=8.215E-01  e=3.775E-10  Escherichia coli
  4x3m-assembly1_B  TM=8.415E-01  e=4.000E-10  Thermus thermophilus HB8
  1ipa-assembly1_A  TM=8.543E-01  e=1.607E-09  Thermus thermophilus

InterPro domains:
  IPR001537 tRNA/rRNA methyltransferase, SpoU type [PF00588] (55-192)
  IPR029026 tRNA (guanine-N1-)-methyltransferase, N-terminal [G3DSA:3.40.1280.10] (30-233)
  IPR029028 Alpha/beta knot methyltransferases [SSF75217] (37-200)
  IPR033671 tRNA (guanosine(18)-2'-O)-methyltransferase [MF_02060] (36-227)
  IPR033671 tRNA (guanosine(18)-2'-O)-methyltransferase [PTHR43453] (8-238)
  IPR033671 tRNA (guanosine(18)-2'-O)-methyltransferase [cd18092] (38-198)

Radius of gyration: 25.17 Å; Cα contacts (8 Å, |Δi|>4): 880; chains: 2; bounding box: 47×93×59 Å

Organism: Persicimonas caeni (NCBI:txid2292766)

Solvent-accessible surface area (backbone atoms only — not comparable to full-atom values): 25787 Å² total; per-residue (Å²): 131,79,76,76,77,62,69,48,48,92,66,67,82,54,48,75,45,90,94,40,74,32,45,33,67,55,48,37,63,72,49,47,84,81,48,55,69,68,55,53,51,51,50,51,58,28,51,56,23,24,26,51,52,42,33,44,31,37,38,36,67,44,42,45,29,44,50,21,43,39,41,26,41,31,29,24,66,12,35,33,40,34,35,38,28,50,66,61,90,69,61,46,84,49,92,50,68,40,76,66,21,65,70,76,39,49,76,46,79,31,68,45,61,66,59,50,52,50,52,43,44,73,38,59,36,43,36,32,31,46,36,90,69,92,38,41,53,50,90,77,57,84,66,87,57,38,33,31,40,34,38,34,15,86,85,75,36,48,49,68,72,51,57,72,69,34,77,40,40,25,26,82,79,59,32,36,87,44,90,67,62,55,56,41,40,44,47,43,50,52,52,49,49,53,52,49,50,37,30,70,73,70,71,42,74,34,68,57,49,71,68,51,39,45,43,48,47,25,53,49,52,38,64,72,33,90,60,27,64,59,49,50,41,52,55,54,55,67,75,98,132,80,77,74,76,61,70,47,49,94,68,67,83,54,48,75,47,89,95,41,76,34,46,33,67,55,49,37,64,72,47,46,85,81,49,54,69,67,55,52,50,52,50,52,58,26,52,55,25,24,26,52,50,42,31,44,32,36,37,38,68,45,42,47,30,41,51,21,44,38,40,27,42,30,31,24,64,13,36,34,40,35,37,40,28,50,67,60,89,67,62,46,84,49,92,50,68,38,77,67,21,65,71,78,39,50,77,47,79,32,68,46,63,66,57,50,51,50,52,42,44,73,38,59,36,42,36,34,30,47,37,89,68,94,39,42,52,51,91,76,56,84,67,87,57,39,33,32,39,33,37,35,16,86,84,75,35,49,48,68,73,54,56,71,68,34,76,40,40,26,26,80,80,60,31,34,86,45,88,66,62,55,56,42,41,46,46,43,49,51,51,50,49,53,53,50,50,39,28,72,73,69,71,43,76,34,68,59,50,73,68,52,41,44,42,49,46,26,51,48,52,38,63,72,34,89,60,27,62,59,52,50,42,52,54,54,56,68,75,98

pLDDT: mean 93.74, std 7.6, range [42.5, 98.81]